Protein AF-A0A644U217-F1 (afdb_monomer_lite)

InterPro domains:
  IPR049522 ART-PolyVal-like domain [PF18760] (281-426)

Secondary structure (DSSP, 8-state):
----PPP-----TTB-TTS-BHHHHHHHHHHHHHHHHHHHHHTT-TT-EEEEEEETTEEEEEEE-TTS-EEEEESS----HHHHHHEEE--TTS-HHHHHHHHHHHHHHHHHHHHHHHHHHHHHHHHHHHHHHHHGGGGTTEEEEEEEEE---HHHHHT-TT-EEEEEEEES--TTS--EEEEEEEEEPPB-TTS-B-S--BSS--HHHHHH--HHHHHHHSS--S---TT-TTTTTTS-SEEEETTEEEESB-TTS-BS-SSHHHHHHHHHHHTT-S-B-TTSPBPPEEEEESB---SB--TTTTTGGGT--GGG--EEEES-HHHHHHHTSS--TTSHHHHHHHHSSPPPP-PPPTB-EEEEEEE--SS-EEE-SS----HHHHHHHHHTT-SEEEEEEETTEEEEEES-GGGEEESSS--S---SS--BSS-----S-----SS--EETTEE----PPPPS------

Radius of gyration: 31.67 Å; chains: 1; bounding box: 67×64×108 Å

Structure (mmCIF, N/CA/C/O backbone):
data_AF-A0A644U217-F1
#
_entry.id   AF-A0A644U217-F1
#
loop_
_atom_site.group_PDB
_atom_site.id
_atom_site.type_symbol
_atom_site.label_atom_id
_atom_site.label_alt_id
_atom_site.label_comp_id
_atom_site.label_asym_id
_atom_site.label_entity_id
_atom_site.label_seq_id
_atom_site.pdbx_PDB_ins_code
_atom_site.Cartn_x
_atom_site.Cartn_y
_atom_site.Cartn_z
_atom_site.occupancy
_atom_site.B_iso_or_equiv
_atom_site.auth_seq_id
_atom_site.auth_comp_id
_atom_site.auth_asym_id
_atom_site.auth_atom_id
_atom_site.pdbx_PDB_model_num
ATOM 1 N N . MET A 1 1 ? -3.521 -15.179 -76.800 1.00 35.66 1 MET A N 1
ATOM 2 C CA . MET A 1 1 ? -2.505 -14.452 -76.008 1.00 35.66 1 MET A CA 1
ATOM 3 C C . MET A 1 1 ? -2.131 -15.304 -74.805 1.00 35.66 1 MET A C 1
ATOM 5 O O . MET A 1 1 ? -2.909 -15.409 -73.870 1.00 35.66 1 MET A O 1
ATOM 9 N N . THR A 1 2 ? -0.996 -15.993 -74.870 1.00 31.62 2 THR A N 1
ATOM 10 C CA . THR A 1 2 ? -0.447 -16.807 -73.778 1.00 31.62 2 THR A CA 1
ATOM 11 C C . THR A 1 2 ? 0.487 -15.941 -72.936 1.00 31.62 2 THR A C 1
ATOM 13 O O . THR A 1 2 ? 1.498 -15.435 -73.421 1.00 31.62 2 THR A O 1
ATOM 16 N N . THR A 1 3 ? 0.141 -15.730 -71.669 1.00 35.53 3 THR A N 1
ATOM 17 C CA . THR A 1 3 ? 0.951 -14.973 -70.711 1.00 35.53 3 THR A CA 1
ATOM 18 C C . THR A 1 3 ? 2.155 -15.811 -70.272 1.00 35.53 3 THR A C 1
ATOM 20 O O . THR A 1 3 ? 2.030 -16.816 -69.572 1.00 35.53 3 THR A O 1
ATOM 23 N N . LYS A 1 4 ? 3.360 -15.409 -70.696 1.00 38.56 4 LYS A N 1
ATOM 24 C CA . LYS A 1 4 ? 4.620 -15.953 -70.169 1.00 38.56 4 LYS A CA 1
ATOM 25 C C . LYS A 1 4 ? 4.769 -15.533 -68.702 1.00 38.56 4 LYS A C 1
ATOM 27 O O . LYS A 1 4 ? 4.946 -14.353 -68.416 1.00 38.56 4 LYS A O 1
ATOM 32 N N . LYS A 1 5 ? 4.753 -16.502 -67.779 1.00 38.12 5 LYS A N 1
ATOM 33 C CA . LYS A 1 5 ? 5.264 -16.324 -66.409 1.00 38.12 5 LYS A CA 1
ATOM 34 C C . LYS A 1 5 ? 6.736 -15.906 -66.482 1.00 38.12 5 LYS A C 1
ATOM 36 O O . LYS A 1 5 ? 7.548 -16.618 -67.075 1.00 38.12 5 LYS A O 1
ATOM 41 N N . ALA A 1 6 ? 7.075 -14.777 -65.867 1.00 38.41 6 ALA A N 1
ATOM 42 C CA . ALA A 1 6 ? 8.459 -14.385 -65.639 1.00 38.41 6 ALA A CA 1
ATOM 43 C C . ALA A 1 6 ? 9.160 -15.469 -64.800 1.00 38.41 6 ALA A C 1
ATOM 45 O O . ALA A 1 6 ? 8.672 -15.858 -63.738 1.00 38.41 6 ALA A O 1
ATOM 46 N N . LYS A 1 7 ? 10.288 -15.991 -65.295 1.00 37.81 7 LYS A N 1
ATOM 47 C CA . LYS A 1 7 ? 11.160 -16.881 -64.521 1.00 37.81 7 LYS A CA 1
ATOM 48 C C . LYS A 1 7 ? 11.760 -16.070 -63.372 1.00 37.81 7 LYS A C 1
ATOM 50 O O . LYS A 1 7 ? 12.498 -15.122 -63.621 1.00 37.81 7 LYS A O 1
ATOM 55 N N . SER A 1 8 ? 11.480 -16.464 -62.132 1.00 39.34 8 SER A N 1
ATOM 56 C CA . SER A 1 8 ? 12.234 -15.998 -60.970 1.00 39.34 8 SER A CA 1
ATOM 57 C C . SER A 1 8 ? 13.682 -16.465 -61.119 1.00 39.34 8 SER A C 1
ATOM 59 O O . SER A 1 8 ? 13.964 -17.664 -61.031 1.00 39.34 8 SER A O 1
ATOM 61 N N . VAL A 1 9 ? 14.597 -15.537 -61.377 1.00 39.34 9 VAL A N 1
ATOM 62 C CA . VAL A 1 9 ? 16.033 -15.806 -61.302 1.00 39.34 9 VAL A CA 1
ATOM 63 C C . VAL A 1 9 ? 16.348 -16.080 -59.831 1.00 39.34 9 VAL A C 1
ATOM 65 O O . VAL A 1 9 ? 16.281 -15.177 -59.004 1.00 39.34 9 VAL A O 1
ATOM 68 N N . LYS A 1 10 ? 16.630 -17.340 -59.476 1.00 43.12 10 LYS A N 1
ATOM 69 C CA . LYS A 1 10 ? 17.215 -17.662 -58.170 1.00 43.12 10 LYS A CA 1
ATOM 70 C C . LYS A 1 10 ? 18.632 -17.092 -58.166 1.00 43.12 10 LYS A C 1
ATOM 72 O O . LYS A 1 10 ? 19.486 -17.600 -58.889 1.00 43.12 10 LYS A O 1
ATOM 77 N N . LEU A 1 11 ? 18.859 -16.042 -57.376 1.00 43.72 11 LEU A N 1
ATOM 78 C CA . LEU A 1 11 ? 20.208 -15.619 -57.000 1.00 43.72 11 LEU A CA 1
ATOM 79 C C . LEU A 1 11 ? 20.963 -16.847 -56.448 1.00 43.72 11 LEU A C 1
ATOM 81 O O . LEU A 1 11 ? 20.346 -17.667 -55.755 1.00 43.72 11 LEU A O 1
ATOM 85 N N . PRO A 1 12 ? 22.258 -17.028 -56.766 1.00 47.72 12 PRO A N 1
ATOM 86 C CA . PRO A 1 12 ? 23.045 -18.097 -56.165 1.00 47.72 12 PRO A CA 1
ATOM 87 C C . PRO A 1 12 ? 22.983 -17.955 -54.640 1.00 47.72 12 PRO A C 1
ATOM 89 O O . PRO A 1 12 ? 22.999 -16.838 -54.128 1.00 47.72 12 PRO A O 1
ATOM 92 N N . ALA A 1 13 ? 22.912 -19.079 -53.919 1.00 50.84 13 ALA A N 1
ATOM 93 C CA . ALA A 1 13 ? 22.692 -19.138 -52.464 1.00 50.84 13 ALA A CA 1
ATOM 94 C C . ALA A 1 13 ? 23.709 -18.336 -51.617 1.00 50.84 13 ALA A C 1
ATOM 96 O O . ALA A 1 13 ? 23.552 -18.208 -50.405 1.00 50.84 13 ALA A O 1
ATOM 97 N N . THR A 1 14 ? 24.750 -17.801 -52.252 1.00 52.25 14 THR A N 1
ATOM 98 C CA . THR A 1 14 ? 25.810 -16.995 -51.664 1.00 52.25 14 THR A CA 1
ATOM 99 C C . THR A 1 14 ? 25.574 -15.485 -51.726 1.00 52.25 14 THR A C 1
ATOM 101 O O . THR A 1 14 ? 26.241 -14.798 -50.963 1.00 52.25 14 THR A O 1
ATOM 104 N N . LEU A 1 15 ? 24.667 -14.951 -52.561 1.00 49.94 15 LEU A N 1
ATOM 105 C CA . LEU A 1 15 ? 24.472 -13.502 -52.770 1.00 49.94 15 LEU A CA 1
ATOM 106 C C . LEU A 1 15 ? 23.116 -13.004 -52.235 1.00 49.94 15 LEU A C 1
ATOM 108 O O . LEU A 1 15 ? 22.073 -13.576 -52.547 1.00 49.94 15 LEU A O 1
ATOM 112 N N . ASN A 1 16 ? 23.127 -11.914 -51.459 1.00 59.28 16 ASN A N 1
ATOM 113 C CA . ASN A 1 16 ? 21.914 -11.210 -51.009 1.00 59.28 16 ASN A CA 1
ATOM 114 C C . ASN A 1 16 ? 21.407 -10.222 -52.095 1.00 59.28 16 ASN A C 1
ATOM 116 O O . ASN A 1 16 ? 22.078 -10.007 -53.104 1.00 59.28 16 ASN A O 1
ATOM 120 N N . ILE A 1 17 ? 20.247 -9.589 -51.880 1.00 50.44 17 ILE A N 1
ATOM 121 C CA . ILE A 1 17 ? 19.536 -8.650 -52.778 1.00 50.44 17 ILE A CA 1
ATOM 122 C C . ILE A 1 17 ? 20.448 -7.520 -53.305 1.00 50.44 17 ILE A C 1
ATOM 124 O O . ILE A 1 17 ? 20.243 -7.033 -54.411 1.00 50.44 17 ILE A O 1
ATOM 128 N N . ASN A 1 18 ? 21.505 -7.170 -52.565 1.00 60.47 18 ASN A N 1
ATOM 129 C CA . ASN A 1 18 ? 22.479 -6.130 -52.922 1.00 60.47 18 ASN A CA 1
ATOM 130 C C . ASN A 1 18 ? 23.766 -6.663 -53.590 1.00 60.47 18 ASN A C 1
ATOM 132 O O . ASN A 1 18 ? 24.755 -5.940 -53.676 1.00 60.47 18 ASN A O 1
ATOM 136 N N . GLY A 1 19 ? 23.811 -7.934 -54.005 1.00 73.25 19 GLY A N 1
ATOM 137 C CA . GLY A 1 19 ? 24.972 -8.523 -54.687 1.00 73.25 19 GLY A CA 1
ATOM 138 C C . GLY A 1 19 ? 26.208 -8.745 -53.802 1.00 73.25 19 GLY A C 1
ATOM 139 O O . GLY A 1 19 ? 27.288 -9.000 -54.328 1.00 73.25 19 GLY A O 1
ATOM 140 N N . LYS A 1 20 ? 26.068 -8.671 -52.471 1.00 80.81 20 LYS A N 1
ATOM 141 C CA . LYS A 1 20 ? 27.128 -9.011 -51.507 1.00 80.81 20 LYS A CA 1
ATOM 142 C C . LYS A 1 20 ? 26.991 -10.447 -51.016 1.00 80.81 20 LYS A C 1
ATOM 144 O O . LYS A 1 20 ? 25.877 -10.940 -50.812 1.00 80.81 20 LYS A O 1
ATOM 149 N N . THR A 1 21 ? 28.127 -11.095 -50.780 1.00 87.19 21 THR A N 1
ATOM 150 C CA . THR A 1 21 ? 28.180 -12.386 -50.091 1.00 87.19 21 THR A CA 1
ATOM 151 C C . THR A 1 21 ? 27.878 -12.242 -48.602 1.00 87.19 21 THR A C 1
ATOM 153 O O . THR A 1 21 ? 28.098 -11.181 -48.019 1.00 87.19 21 THR A O 1
ATOM 156 N N . ARG A 1 22 ? 27.420 -13.317 -47.947 1.00 84.06 22 ARG A N 1
ATOM 157 C CA . ARG A 1 22 ? 27.223 -13.322 -46.481 1.00 84.06 22 ARG A CA 1
ATOM 158 C C . ARG A 1 22 ? 28.502 -12.961 -45.714 1.00 84.06 22 ARG A C 1
ATOM 160 O O . ARG A 1 22 ? 28.425 -12.286 -44.693 1.00 84.06 22 ARG A O 1
ATOM 167 N N . GLN A 1 23 ? 29.667 -13.362 -46.227 1.00 90.19 23 GLN A N 1
ATOM 168 C CA . GLN A 1 23 ? 30.955 -12.991 -45.643 1.00 90.19 23 GLN A CA 1
ATOM 169 C C . GLN A 1 23 ? 31.187 -11.477 -45.730 1.00 90.19 23 GLN A C 1
ATOM 171 O O . GLN A 1 23 ? 31.423 -10.850 -44.704 1.00 90.19 23 GLN A O 1
ATOM 176 N N . GLN A 1 24 ? 30.993 -10.882 -46.912 1.00 90.94 24 GLN A N 1
ATOM 177 C CA . GLN A 1 24 ? 31.122 -9.432 -47.111 1.00 90.94 24 GLN A CA 1
ATOM 178 C C . GLN A 1 24 ? 30.145 -8.630 -46.242 1.00 90.94 24 GLN A C 1
ATOM 180 O O . GLN A 1 24 ? 30.543 -7.648 -45.631 1.00 90.94 24 GLN A O 1
ATOM 185 N N . ILE A 1 25 ? 28.888 -9.072 -46.118 1.00 88.38 25 ILE A N 1
ATOM 186 C CA . ILE A 1 25 ? 27.909 -8.441 -45.212 1.00 88.38 25 ILE A CA 1
ATOM 187 C C . ILE A 1 25 ? 28.402 -8.505 -43.766 1.00 88.38 25 ILE A C 1
ATOM 189 O O . ILE A 1 25 ? 28.265 -7.549 -43.006 1.00 88.38 25 ILE A O 1
ATOM 193 N N . SER A 1 26 ? 28.963 -9.646 -43.371 1.00 93.69 26 SER A N 1
ATOM 194 C CA . SER A 1 26 ? 29.485 -9.829 -42.025 1.00 93.69 26 SER A CA 1
ATOM 195 C C . SER A 1 26 ? 30.698 -8.931 -41.766 1.00 93.69 26 SER A C 1
ATOM 197 O O . SER A 1 26 ? 30.838 -8.436 -40.649 1.00 93.69 26 SER A O 1
ATOM 199 N N . ASP A 1 27 ? 31.542 -8.707 -42.776 1.00 95.75 27 ASP A N 1
ATOM 200 C CA . ASP A 1 27 ? 32.696 -7.810 -42.698 1.00 95.75 27 ASP A CA 1
ATOM 201 C C . ASP A 1 27 ? 32.248 -6.342 -42.590 1.00 95.75 27 ASP A C 1
ATOM 203 O O . ASP A 1 27 ? 32.681 -5.658 -41.666 1.00 95.75 27 ASP A O 1
ATOM 207 N N . ASP A 1 28 ? 31.280 -5.895 -43.403 1.00 94.38 28 ASP A N 1
ATOM 208 C CA . ASP A 1 28 ? 30.699 -4.545 -43.281 1.00 94.38 28 ASP A CA 1
ATOM 209 C C . ASP A 1 28 ? 30.109 -4.316 -41.872 1.00 94.38 28 ASP A C 1
ATOM 211 O O . ASP A 1 28 ? 30.334 -3.295 -41.217 1.00 94.38 28 ASP A O 1
ATOM 215 N N . GLN A 1 29 ? 29.334 -5.289 -41.377 1.00 95.88 29 GLN A N 1
ATOM 216 C CA . GLN A 1 29 ? 28.746 -5.234 -40.039 1.00 95.88 29 GLN A CA 1
ATOM 217 C C . GLN A 1 29 ? 29.820 -5.195 -38.944 1.00 95.88 29 GLN A C 1
ATOM 219 O O . GLN A 1 29 ? 29.620 -4.549 -37.915 1.00 95.88 29 GLN A O 1
ATOM 224 N N . TYR A 1 30 ? 30.942 -5.894 -39.143 1.00 97.44 30 TYR A N 1
ATOM 225 C CA . TYR A 1 30 ? 32.068 -5.905 -38.214 1.00 97.44 30 TYR A CA 1
ATOM 226 C C . TYR A 1 30 ? 32.760 -4.544 -38.131 1.00 97.44 30 TYR A C 1
ATOM 228 O O . TYR A 1 30 ? 33.070 -4.098 -37.025 1.00 97.44 30 TYR A O 1
ATOM 236 N N . GLU A 1 31 ? 32.948 -3.853 -39.255 1.00 97.62 31 GLU A N 1
ATOM 237 C CA . GLU A 1 31 ? 33.490 -2.490 -39.261 1.00 97.62 31 GLU A CA 1
ATOM 238 C C . GLU A 1 31 ? 32.602 -1.547 -38.443 1.00 97.62 31 GLU A C 1
ATOM 240 O O . GLU A 1 31 ? 33.071 -0.912 -37.495 1.00 97.62 31 GLU A O 1
ATOM 245 N N . LYS A 1 32 ? 31.288 -1.551 -38.705 1.00 96.56 32 LYS A N 1
ATOM 246 C CA . LYS A 1 32 ? 30.341 -0.709 -37.960 1.00 96.56 32 LYS A CA 1
ATOM 247 C C . LYS A 1 32 ? 30.273 -1.071 -36.470 1.00 96.56 32 LYS A C 1
ATOM 249 O O . LYS A 1 32 ? 30.213 -0.191 -35.611 1.00 96.56 32 LYS A O 1
ATOM 254 N N . ALA A 1 33 ? 30.321 -2.361 -36.142 1.00 97.00 33 ALA A N 1
ATOM 255 C CA . ALA A 1 33 ? 30.394 -2.837 -34.761 1.00 97.00 33 ALA A CA 1
ATOM 256 C C . ALA A 1 33 ? 31.699 -2.414 -34.065 1.00 97.00 33 ALA A C 1
ATOM 258 O O . ALA A 1 33 ? 31.684 -2.104 -32.875 1.00 97.00 33 ALA A O 1
ATOM 259 N N . THR A 1 34 ? 32.809 -2.342 -34.802 1.00 98.31 34 THR A N 1
ATOM 260 C CA . THR A 1 34 ? 34.099 -1.853 -34.296 1.00 98.31 34 THR A CA 1
ATOM 261 C C . THR A 1 34 ? 34.040 -0.361 -33.973 1.00 98.31 34 THR A C 1
ATOM 263 O O . THR A 1 34 ? 34.566 0.060 -32.941 1.00 98.31 34 THR A O 1
ATOM 266 N N . GLU A 1 35 ? 33.345 0.448 -34.780 1.00 97.94 35 GLU A N 1
ATOM 267 C CA . GLU A 1 35 ? 33.096 1.856 -34.442 1.00 97.94 35 GLU A CA 1
ATOM 268 C C . GLU A 1 35 ? 32.332 1.997 -33.117 1.00 97.94 35 GLU A C 1
ATOM 270 O O . GLU A 1 35 ? 32.724 2.795 -32.260 1.00 97.94 35 GLU A O 1
ATOM 275 N N . LEU A 1 36 ? 31.270 1.204 -32.929 1.00 95.94 36 LEU A N 1
ATOM 276 C CA . LEU A 1 36 ? 30.487 1.201 -31.692 1.00 95.94 36 LEU A CA 1
ATOM 277 C C . LEU A 1 36 ? 31.305 0.710 -30.495 1.00 95.94 36 LEU A C 1
ATOM 279 O O . LEU A 1 36 ? 31.257 1.336 -29.439 1.00 95.94 36 LEU A O 1
ATOM 283 N N . LEU A 1 37 ? 32.088 -0.361 -30.653 1.00 97.50 37 LEU A N 1
ATOM 284 C CA . LEU A 1 37 ? 32.980 -0.858 -29.605 1.00 97.50 37 LEU A CA 1
ATOM 285 C C . LEU A 1 37 ? 33.953 0.238 -29.151 1.00 97.50 37 LEU A C 1
ATOM 287 O O . LEU A 1 37 ? 34.080 0.509 -27.959 1.00 97.50 37 LEU A O 1
ATOM 291 N N . ASN A 1 38 ? 34.577 0.935 -30.102 1.00 97.62 38 ASN A N 1
ATOM 292 C CA . ASN A 1 38 ? 35.479 2.045 -29.807 1.00 97.62 38 ASN A CA 1
ATOM 293 C C . ASN A 1 38 ? 34.761 3.222 -29.128 1.00 97.62 38 ASN A C 1
ATOM 295 O O . ASN A 1 38 ? 35.334 3.865 -28.247 1.00 97.62 38 ASN A O 1
ATOM 299 N N . ALA A 1 39 ? 33.518 3.521 -29.516 1.00 96.12 39 ALA A N 1
ATOM 300 C CA . ALA A 1 39 ? 32.707 4.544 -28.857 1.00 96.12 39 ALA A CA 1
ATOM 301 C C . ALA A 1 39 ? 32.366 4.154 -27.406 1.00 96.12 39 ALA A C 1
ATOM 303 O O . ALA A 1 39 ? 32.532 4.969 -26.502 1.00 96.12 39 ALA A O 1
ATOM 304 N N . LEU A 1 40 ? 31.983 2.898 -27.163 1.00 93.56 40 LEU A N 1
ATOM 305 C CA . LEU A 1 40 ? 31.741 2.358 -25.821 1.00 93.56 40 LEU A CA 1
ATOM 306 C C . LEU A 1 40 ? 33.010 2.391 -24.956 1.00 93.56 40 LEU A C 1
ATOM 308 O O . LEU A 1 40 ? 32.950 2.818 -23.803 1.00 93.56 40 LEU A O 1
ATOM 312 N N . HIS A 1 41 ? 34.170 2.030 -25.515 1.00 95.56 41 HIS A N 1
ATOM 313 C CA . HIS A 1 41 ? 35.461 2.116 -24.823 1.00 95.56 41 HIS A CA 1
ATOM 314 C C . HIS A 1 41 ? 35.799 3.554 -24.413 1.00 95.56 41 HIS A C 1
ATOM 316 O O . HIS A 1 41 ? 36.199 3.782 -23.273 1.00 95.56 41 HIS A O 1
ATOM 322 N N . LYS A 1 42 ? 35.582 4.535 -25.302 1.00 96.62 42 LYS A N 1
ATOM 323 C CA . LYS A 1 42 ? 35.768 5.966 -24.989 1.00 96.62 42 LYS A CA 1
ATOM 324 C C . LYS A 1 42 ? 34.853 6.446 -23.865 1.00 96.62 42 LYS A C 1
ATOM 326 O O . LYS A 1 42 ? 35.239 7.318 -23.096 1.00 96.62 42 LYS A O 1
ATOM 331 N N . GLU A 1 43 ? 33.666 5.860 -23.752 1.00 93.75 43 GLU A N 1
ATOM 332 C CA . GLU A 1 43 ? 32.729 6.149 -22.669 1.00 93.75 43 GLU A CA 1
ATOM 333 C C . GLU A 1 43 ? 33.047 5.415 -21.352 1.00 93.75 43 GLU A C 1
ATOM 335 O O . GLU A 1 43 ? 32.428 5.733 -20.331 1.00 93.75 43 GLU A O 1
ATOM 340 N N . GLY A 1 44 ? 34.040 4.515 -21.350 1.00 92.88 44 GLY A N 1
ATOM 341 C CA . GLY A 1 44 ? 34.541 3.783 -20.180 1.00 92.88 44 GLY A CA 1
ATOM 342 C C . GLY A 1 44 ? 34.130 2.305 -20.111 1.00 92.88 44 GLY A C 1
ATOM 343 O O . GLY A 1 44 ? 34.419 1.641 -19.119 1.00 92.88 44 GLY A O 1
ATOM 344 N N . PHE A 1 45 ? 33.462 1.765 -21.134 1.00 91.25 45 PHE A N 1
ATOM 345 C CA . PHE A 1 45 ? 32.956 0.388 -21.145 1.00 91.25 45 PHE A CA 1
ATOM 346 C C . PHE A 1 45 ? 33.930 -0.594 -21.805 1.00 91.25 45 PHE A C 1
ATOM 348 O O . PHE A 1 45 ? 33.710 -1.022 -22.931 1.00 91.25 45 PHE A O 1
ATOM 355 N N . THR A 1 46 ? 34.994 -0.988 -21.109 1.00 91.69 46 THR A N 1
ATOM 356 C CA . THR A 1 46 ? 36.090 -1.806 -21.677 1.00 91.69 46 THR A CA 1
ATOM 357 C C . THR A 1 46 ? 35.803 -3.305 -21.801 1.00 91.69 46 THR A C 1
ATOM 359 O O . THR A 1 46 ? 36.601 -4.029 -22.384 1.00 91.69 46 THR A O 1
ATOM 362 N N . ASN A 1 47 ? 34.693 -3.792 -21.240 1.00 92.31 47 ASN A N 1
ATOM 363 C CA . ASN A 1 47 ? 34.384 -5.229 -21.162 1.00 92.31 47 ASN A CA 1
ATOM 364 C C . ASN A 1 47 ? 33.498 -5.734 -22.315 1.00 92.31 47 ASN A C 1
ATOM 366 O O . ASN A 1 47 ? 33.004 -6.864 -22.269 1.00 92.31 47 ASN A O 1
ATOM 370 N N . PHE A 1 48 ? 33.263 -4.898 -23.326 1.00 94.38 48 PHE A N 1
ATOM 371 C CA . PHE A 1 48 ? 32.540 -5.296 -24.527 1.00 94.38 48 PHE A CA 1
ATOM 372 C C . PHE A 1 48 ? 33.476 -6.000 -25.509 1.00 94.38 48 PHE A C 1
ATOM 374 O O . PHE A 1 48 ? 34.658 -5.688 -25.614 1.00 94.38 48 PHE A O 1
ATOM 381 N N . TYR A 1 49 ? 32.931 -6.949 -26.256 1.00 95.81 49 TYR A N 1
ATOM 382 C CA . TYR A 1 49 ? 33.629 -7.645 -27.326 1.00 95.81 49 TYR A CA 1
ATOM 383 C C . TYR A 1 49 ? 32.686 -7.887 -28.501 1.00 95.81 49 TYR A C 1
ATOM 385 O O . TYR A 1 49 ? 31.458 -7.838 -28.363 1.00 95.81 49 TYR A O 1
ATOM 393 N N . ILE A 1 50 ? 33.268 -8.144 -29.672 1.00 97.62 50 ILE A N 1
ATOM 394 C CA . ILE A 1 50 ? 32.502 -8.412 -30.886 1.00 97.62 50 ILE A CA 1
ATOM 395 C C . ILE A 1 50 ? 32.311 -9.915 -31.071 1.00 97.62 50 ILE A C 1
ATOM 397 O O . ILE A 1 50 ? 33.250 -10.697 -30.940 1.00 97.62 50 ILE A O 1
ATOM 401 N N . SER A 1 51 ? 31.092 -10.314 -31.421 1.00 95.88 51 SER A N 1
ATOM 402 C CA . SER A 1 51 ? 30.761 -11.675 -31.843 1.00 95.88 51 SER A CA 1
ATOM 403 C C . SER A 1 51 ? 30.022 -11.637 -33.178 1.00 95.88 51 SER A C 1
ATOM 405 O O . SER A 1 51 ? 29.160 -10.787 -33.388 1.00 95.88 51 SER A O 1
ATOM 407 N N . ARG A 1 52 ? 30.354 -12.549 -34.094 1.00 95.69 52 ARG A N 1
ATOM 408 C CA . ARG A 1 52 ? 29.767 -12.623 -35.440 1.00 95.69 52 ARG A CA 1
ATOM 409 C C . ARG A 1 52 ? 29.036 -13.951 -35.603 1.00 95.69 52 ARG A C 1
ATOM 411 O O . ARG A 1 52 ? 29.525 -14.989 -35.169 1.00 95.69 52 ARG A O 1
ATOM 418 N N . SER A 1 53 ? 27.874 -13.919 -36.243 1.00 91.19 53 SER A N 1
ATOM 419 C CA . SER A 1 53 ? 27.072 -15.100 -36.555 1.00 91.19 53 SER A CA 1
ATOM 420 C C . SER A 1 53 ? 26.657 -15.056 -38.021 1.00 91.19 53 SER A C 1
ATOM 422 O O . SER A 1 53 ? 25.947 -14.146 -38.449 1.00 91.19 53 SER A O 1
ATOM 424 N N . ILE A 1 54 ? 27.123 -16.041 -38.787 1.00 90.31 54 ILE A N 1
ATOM 425 C CA . ILE A 1 54 ? 26.766 -16.243 -40.191 1.00 90.31 54 ILE A CA 1
ATOM 426 C C . ILE A 1 54 ? 25.994 -17.555 -40.259 1.00 90.31 54 ILE A C 1
ATOM 428 O O . ILE A 1 54 ? 26.524 -18.608 -39.912 1.00 90.31 54 ILE A O 1
ATOM 432 N N . THR A 1 55 ? 24.735 -17.487 -40.676 1.00 82.94 55 THR A N 1
ATOM 433 C CA . THR A 1 55 ? 23.844 -18.648 -40.767 1.00 82.94 55 THR A CA 1
ATOM 434 C C . THR A 1 55 ? 23.159 -18.688 -42.127 1.00 82.94 55 THR A C 1
ATOM 436 O O . THR A 1 55 ? 23.236 -17.733 -42.905 1.00 82.94 55 THR A O 1
ATOM 439 N N . ASP A 1 56 ? 22.419 -19.761 -42.397 1.00 79.19 56 ASP A N 1
ATOM 440 C CA . ASP A 1 56 ? 21.579 -19.834 -43.594 1.00 79.19 56 ASP A CA 1
ATOM 441 C C . ASP A 1 56 ? 20.401 -18.858 -43.591 1.00 79.19 56 ASP A C 1
ATOM 443 O O . ASP A 1 56 ? 19.876 -18.523 -44.653 1.00 79.19 56 ASP A O 1
ATOM 447 N N . PHE A 1 57 ? 20.031 -18.345 -42.418 1.00 71.69 57 PHE A N 1
ATOM 448 C CA . PHE A 1 57 ? 18.941 -17.386 -42.248 1.00 71.69 57 PHE A CA 1
ATOM 449 C C . PHE A 1 57 ? 19.396 -15.926 -42.361 1.00 71.69 57 PHE A C 1
ATOM 451 O O . PHE A 1 57 ? 18.558 -15.046 -42.538 1.00 71.69 57 PHE A O 1
ATOM 458 N N . GLY A 1 58 ? 20.704 -15.666 -42.282 1.00 82.88 58 GLY A N 1
ATOM 459 C CA . GLY A 1 58 ? 21.278 -14.329 -42.398 1.00 82.88 58 GLY A CA 1
ATOM 460 C C . GLY A 1 58 ? 22.510 -14.120 -41.520 1.00 82.88 58 GLY A C 1
ATOM 461 O O . GLY A 1 58 ? 23.040 -15.051 -40.902 1.00 82.88 58 GLY A O 1
ATOM 462 N N . VAL A 1 59 ? 22.961 -12.870 -41.484 1.00 86.81 59 VAL A N 1
ATOM 463 C CA . VAL A 1 59 ? 24.192 -12.413 -40.842 1.00 86.81 59 VAL A CA 1
ATOM 464 C C . VAL A 1 59 ? 23.872 -11.420 -39.728 1.00 86.81 59 VAL A C 1
ATOM 466 O O . VAL A 1 59 ? 23.181 -10.417 -39.941 1.00 86.81 59 VAL A O 1
ATOM 469 N N . SER A 1 60 ? 24.397 -11.675 -38.533 1.00 89.62 60 SER A N 1
ATOM 470 C CA . SER A 1 60 ? 24.340 -10.744 -37.403 1.00 89.62 60 SER A CA 1
ATOM 471 C C . SER A 1 60 ? 25.718 -10.555 -36.779 1.00 89.62 60 SER A C 1
ATOM 473 O O . SER A 1 60 ? 26.422 -11.533 -36.518 1.00 89.62 60 SER A O 1
ATOM 475 N N . THR A 1 61 ? 26.040 -9.316 -36.430 1.00 95.38 61 THR A N 1
ATOM 476 C CA . THR A 1 61 ? 27.200 -8.969 -35.609 1.00 95.38 61 THR A CA 1
ATOM 477 C C . THR A 1 61 ? 26.730 -8.303 -34.324 1.00 95.38 61 THR A C 1
ATOM 479 O O . THR A 1 61 ? 25.789 -7.506 -34.317 1.00 95.38 61 THR A O 1
ATOM 482 N N . TYR A 1 62 ? 27.388 -8.654 -33.226 1.00 94.38 62 TYR A N 1
ATOM 483 C CA . TYR A 1 62 ? 27.049 -8.224 -31.883 1.00 94.38 62 TYR A CA 1
ATOM 484 C C . TYR A 1 62 ? 28.212 -7.488 -31.236 1.00 94.38 62 TYR A C 1
ATOM 486 O O . TYR A 1 62 ? 29.346 -7.940 -31.353 1.00 94.38 62 TYR A O 1
ATOM 494 N N . VAL A 1 63 ? 27.914 -6.417 -30.501 1.00 95.62 63 VAL A N 1
ATOM 495 C CA . VAL A 1 63 ? 28.826 -5.806 -29.522 1.00 95.62 63 VAL A CA 1
ATOM 496 C C . VAL A 1 63 ? 28.231 -6.097 -28.153 1.00 95.62 63 VAL A C 1
ATOM 498 O O . VAL A 1 63 ? 27.146 -5.609 -27.843 1.00 95.62 63 VAL A O 1
ATOM 501 N N . GLN A 1 64 ? 28.862 -6.958 -27.360 1.00 92.62 64 GLN A N 1
ATOM 502 C CA . GLN A 1 64 ? 28.236 -7.502 -26.151 1.00 92.62 64 GLN A CA 1
ATOM 503 C C . GLN A 1 64 ? 29.218 -7.670 -24.994 1.00 92.62 64 GLN A C 1
ATOM 505 O O . GLN A 1 64 ? 30.419 -7.788 -25.206 1.00 92.62 64 GLN A O 1
ATOM 510 N N . GLU A 1 65 ? 28.695 -7.712 -23.773 1.00 88.31 65 GLU A N 1
ATOM 511 C CA . GLU A 1 65 ? 29.454 -7.989 -22.551 1.00 88.31 65 GLU A CA 1
ATOM 512 C C . GLU A 1 65 ? 28.919 -9.241 -21.842 1.00 88.31 65 GLU A C 1
ATOM 514 O O . GLU A 1 65 ? 27.762 -9.628 -22.013 1.00 88.31 65 GLU A O 1
ATOM 519 N N . LEU A 1 66 ? 29.739 -9.863 -20.989 1.00 76.50 66 LEU A N 1
ATOM 520 C CA . LEU A 1 66 ? 29.336 -11.056 -20.227 1.00 76.50 66 LEU A CA 1
ATOM 521 C C . LEU A 1 66 ? 28.184 -10.784 -19.245 1.00 76.50 66 LEU A C 1
ATOM 523 O O . LEU A 1 66 ? 27.427 -11.695 -18.922 1.00 76.50 66 LEU A O 1
ATOM 527 N N . SER A 1 67 ? 28.046 -9.537 -18.781 1.00 63.12 67 SER A N 1
ATOM 528 C CA . SER A 1 67 ? 27.049 -9.140 -17.779 1.00 63.12 67 SER A CA 1
ATOM 529 C C . SER A 1 67 ? 25.652 -8.853 -18.354 1.00 63.12 67 SER A C 1
ATOM 531 O O . SER A 1 67 ? 24.712 -8.644 -17.587 1.00 63.12 67 SER A O 1
ATOM 533 N N . GLY A 1 68 ? 25.491 -8.897 -19.686 1.00 74.19 68 GLY A N 1
ATOM 534 C CA . GLY A 1 68 ? 24.182 -9.041 -20.333 1.00 74.19 68 GLY A CA 1
ATOM 535 C C . GLY A 1 68 ? 23.796 -8.000 -21.388 1.00 74.19 68 GLY A C 1
ATOM 536 O O . GLY A 1 68 ? 22.847 -8.253 -22.126 1.00 74.19 68 GLY A O 1
ATOM 537 N N . ALA A 1 69 ? 24.482 -6.858 -21.518 1.00 83.69 69 ALA A N 1
ATOM 538 C CA . ALA A 1 69 ? 24.151 -5.903 -22.581 1.00 83.69 69 ALA A CA 1
ATOM 539 C C . ALA A 1 69 ? 24.629 -6.401 -23.953 1.00 83.69 69 ALA A C 1
ATOM 541 O O . ALA A 1 69 ? 25.747 -6.905 -24.093 1.00 83.69 69 ALA A O 1
ATOM 542 N N . LYS A 1 70 ? 23.779 -6.240 -24.973 1.00 88.38 70 LYS A N 1
ATOM 543 C CA . LYS A 1 70 ? 24.020 -6.772 -26.315 1.00 88.38 70 LYS A CA 1
ATOM 544 C C . LYS A 1 70 ? 23.480 -5.831 -27.385 1.00 88.38 70 LYS A C 1
ATOM 546 O O . LYS A 1 70 ? 22.271 -5.685 -27.527 1.00 88.38 70 LYS A O 1
ATOM 551 N N . PHE A 1 71 ? 24.374 -5.221 -28.152 1.00 90.81 71 PHE A N 1
ATOM 552 C CA . PHE A 1 71 ? 24.030 -4.450 -29.342 1.00 90.81 71 PHE A CA 1
ATOM 553 C C . PHE A 1 71 ? 24.069 -5.357 -30.566 1.00 90.81 71 PHE A C 1
ATOM 555 O O . PHE A 1 71 ? 24.980 -6.175 -30.674 1.00 90.81 71 PHE A O 1
ATOM 562 N N . ARG A 1 72 ? 23.121 -5.218 -31.493 1.00 90.56 72 ARG A N 1
ATOM 563 C CA . ARG A 1 72 ? 23.036 -6.029 -32.713 1.00 90.56 72 ARG A CA 1
ATOM 564 C C . ARG A 1 72 ? 22.884 -5.151 -33.948 1.00 90.56 72 ARG A C 1
ATOM 566 O O . ARG A 1 72 ? 21.985 -4.316 -34.007 1.00 90.56 72 ARG A O 1
ATOM 573 N N . ILE A 1 73 ? 23.685 -5.462 -34.961 1.00 88.12 73 ILE A N 1
ATOM 574 C CA . ILE A 1 73 ? 23.470 -5.069 -36.354 1.00 88.12 73 ILE A CA 1
ATOM 575 C C . ILE A 1 73 ? 23.258 -6.341 -37.180 1.00 88.12 73 ILE A C 1
ATOM 577 O O . ILE A 1 73 ? 23.889 -7.371 -36.928 1.00 88.12 73 ILE A O 1
ATOM 581 N N . SER A 1 74 ? 22.308 -6.324 -38.114 1.00 86.88 74 SER A N 1
ATOM 582 C CA . SER A 1 74 ? 21.969 -7.514 -38.895 1.00 86.88 74 SER A CA 1
ATOM 583 C C . SER A 1 74 ? 21.290 -7.178 -40.218 1.00 86.88 74 SER A C 1
ATOM 585 O O . SER A 1 74 ? 20.683 -6.122 -40.352 1.00 86.88 74 SER A O 1
ATOM 587 N N . ASP A 1 75 ? 21.354 -8.107 -41.173 1.00 82.06 75 ASP A N 1
ATOM 588 C CA . ASP A 1 75 ? 20.669 -8.030 -42.468 1.00 82.06 75 ASP A CA 1
ATOM 589 C C . ASP A 1 75 ? 19.239 -8.604 -42.448 1.00 82.06 75 ASP A C 1
ATOM 591 O O . ASP A 1 75 ? 18.581 -8.645 -43.485 1.00 82.06 75 ASP A O 1
ATOM 595 N N . HIS A 1 76 ? 18.752 -9.049 -41.284 1.00 73.31 76 HIS A N 1
ATOM 596 C CA . HIS A 1 76 ? 17.425 -9.641 -41.126 1.00 73.31 76 HIS A CA 1
ATOM 597 C C . HIS A 1 76 ? 16.746 -9.263 -39.801 1.00 73.31 76 HIS A C 1
ATOM 599 O O . HIS A 1 76 ? 17.377 -9.066 -38.750 1.00 73.31 76 HIS A O 1
ATOM 605 N N . SER A 1 77 ? 15.414 -9.220 -39.854 1.00 67.75 77 SER A N 1
ATOM 606 C CA . SER A 1 77 ? 14.536 -8.960 -38.713 1.00 67.75 77 SER A CA 1
ATOM 607 C C . SER A 1 77 ? 14.565 -10.096 -37.683 1.00 67.75 77 SER A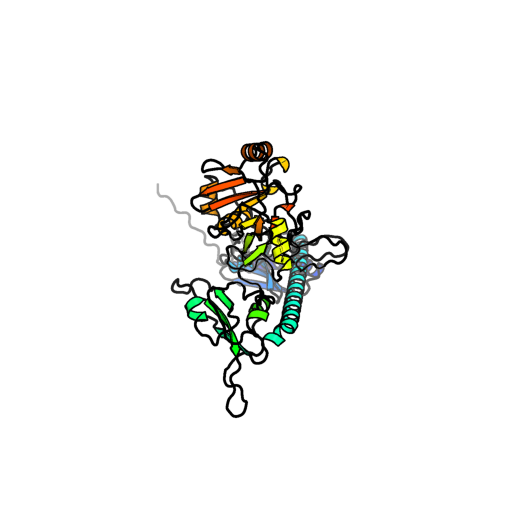 C 1
ATOM 609 O O . SER A 1 77 ? 14.924 -11.233 -37.985 1.00 67.75 77 SER A O 1
ATOM 611 N N . ILE A 1 78 ? 14.157 -9.791 -36.449 1.00 66.00 78 ILE A N 1
ATOM 612 C CA . ILE A 1 78 ? 13.963 -10.781 -35.383 1.00 66.00 78 ILE A CA 1
ATOM 613 C C . ILE A 1 78 ? 12.475 -11.040 -35.190 1.00 66.00 78 ILE A C 1
ATOM 615 O O . ILE A 1 78 ? 11.686 -10.110 -35.085 1.00 66.00 78 ILE A O 1
ATOM 619 N N . SER A 1 79 ? 12.111 -12.315 -35.080 1.00 55.09 79 SER A N 1
ATOM 620 C CA . SER A 1 79 ? 10.756 -12.761 -34.735 1.00 55.09 79 SER A CA 1
ATOM 621 C C . SER A 1 79 ? 10.598 -13.142 -33.256 1.00 55.09 79 SER A C 1
ATOM 623 O O . SER A 1 79 ? 9.485 -13.350 -32.783 1.00 55.09 79 SER A O 1
ATOM 625 N N . ASN A 1 80 ? 11.699 -13.237 -32.501 1.00 66.69 80 ASN A N 1
ATOM 626 C CA . ASN A 1 80 ? 11.687 -13.623 -31.090 1.00 66.69 80 ASN A CA 1
ATOM 627 C C . ASN A 1 80 ? 11.480 -12.402 -30.176 1.00 66.69 80 ASN A C 1
ATOM 629 O O . ASN A 1 80 ? 12.336 -11.521 -30.091 1.00 66.69 80 ASN A O 1
ATOM 633 N N . SER A 1 81 ? 10.368 -12.387 -29.440 1.00 49.94 81 SER A N 1
ATOM 634 C CA . SER A 1 81 ? 9.970 -11.274 -28.569 1.00 49.94 81 SER A CA 1
ATOM 635 C C . SER A 1 81 ? 10.936 -10.976 -27.425 1.00 49.94 81 SER A C 1
ATOM 637 O O . SER A 1 81 ? 11.036 -9.831 -26.994 1.00 49.94 81 SER A O 1
ATOM 639 N N . GLU A 1 82 ? 11.649 -11.980 -26.919 1.00 57.06 82 GLU A N 1
ATOM 640 C CA . GLU A 1 82 ? 12.598 -11.779 -25.825 1.00 57.06 82 GLU A CA 1
ATOM 641 C C . GLU A 1 82 ? 13.866 -11.085 -26.313 1.00 57.06 82 GLU A C 1
ATOM 643 O O . GLU A 1 82 ? 14.364 -10.154 -25.680 1.00 57.06 82 GLU A O 1
ATOM 648 N N . ARG A 1 83 ? 14.329 -11.452 -27.509 1.00 60.06 83 ARG A N 1
ATOM 649 C CA . ARG A 1 83 ? 15.463 -10.794 -28.163 1.00 60.06 83 ARG A CA 1
ATOM 650 C C . ARG A 1 83 ? 15.146 -9.355 -28.562 1.00 60.06 83 ARG A C 1
ATOM 652 O O . ARG A 1 83 ? 16.014 -8.496 -28.473 1.00 60.06 83 ARG A O 1
ATOM 659 N N . MET A 1 84 ? 13.896 -9.058 -28.921 1.00 55.53 84 MET A N 1
ATOM 660 C CA . MET A 1 84 ? 13.457 -7.673 -29.147 1.00 55.53 84 MET A CA 1
ATOM 661 C C . MET A 1 84 ? 13.532 -6.803 -27.885 1.00 55.53 84 MET A C 1
ATOM 663 O O . MET A 1 84 ? 13.743 -5.602 -27.997 1.00 55.53 84 MET A O 1
ATOM 667 N N . ARG A 1 85 ? 13.371 -7.387 -26.689 1.00 51.50 85 ARG A N 1
ATOM 668 C CA . ARG A 1 85 ? 13.412 -6.647 -25.414 1.00 51.50 85 ARG A CA 1
ATOM 669 C C . ARG A 1 85 ? 14.803 -6.523 -24.803 1.00 51.50 85 ARG A C 1
ATOM 671 O O . ARG A 1 85 ? 15.014 -5.644 -23.974 1.00 51.50 85 ARG A O 1
ATOM 678 N N . THR A 1 86 ? 15.713 -7.425 -25.154 1.00 63.56 86 THR A N 1
ATOM 679 C CA . THR A 1 86 ? 17.017 -7.571 -24.489 1.00 63.56 86 THR A CA 1
ATOM 680 C C . THR A 1 86 ? 18.198 -7.114 -25.344 1.00 63.56 86 THR A C 1
ATOM 682 O O . THR A 1 86 ? 19.252 -6.810 -24.790 1.00 63.56 86 THR A O 1
ATOM 685 N N . GLU A 1 87 ? 18.035 -7.026 -26.668 1.00 78.31 87 GLU A N 1
ATOM 686 C CA . GLU A 1 87 ? 19.073 -6.560 -27.596 1.00 78.31 87 GLU A CA 1
ATOM 687 C C . GLU A 1 87 ? 18.821 -5.098 -28.018 1.00 78.31 87 GLU A C 1
ATOM 689 O O . GLU A 1 87 ? 17.684 -4.696 -28.263 1.00 78.31 87 GLU A O 1
ATOM 694 N N . ILE A 1 88 ? 19.888 -4.299 -28.118 1.00 81.88 88 ILE A N 1
ATOM 695 C CA . ILE A 1 88 ? 19.857 -2.910 -28.599 1.00 81.88 88 ILE A CA 1
ATOM 696 C C . ILE A 1 88 ? 20.218 -2.901 -30.085 1.00 81.88 88 ILE A C 1
ATOM 698 O O . ILE A 1 88 ? 21.295 -3.347 -30.476 1.00 81.88 88 ILE A O 1
ATOM 702 N N . TYR A 1 89 ? 19.334 -2.387 -30.929 1.00 81.75 89 TYR A N 1
ATOM 703 C CA . TYR A 1 89 ? 19.517 -2.427 -32.379 1.00 81.75 89 TYR A CA 1
ATOM 704 C C . TYR A 1 89 ? 20.204 -1.171 -32.893 1.00 81.75 89 TYR A C 1
ATOM 706 O O . TYR A 1 89 ? 19.878 -0.062 -32.476 1.00 81.75 89 TYR A O 1
ATOM 714 N N . PHE A 1 90 ? 21.129 -1.360 -33.827 1.00 85.06 90 PHE A N 1
ATOM 715 C CA . PHE A 1 90 ? 21.742 -0.281 -34.588 1.00 85.06 90 PHE A CA 1
ATOM 716 C C . PHE A 1 90 ? 21.990 -0.734 -36.028 1.00 85.06 90 PHE A C 1
ATOM 718 O O . PHE A 1 90 ? 22.039 -1.929 -36.328 1.00 85.06 90 PHE A O 1
ATOM 725 N N . ASP A 1 91 ? 22.131 0.235 -36.919 1.00 85.50 91 ASP A N 1
ATOM 726 C CA . ASP A 1 91 ? 22.348 0.043 -38.347 1.00 85.50 91 ASP A CA 1
ATOM 727 C C . ASP A 1 91 ? 23.530 0.889 -38.850 1.00 85.50 91 ASP A C 1
ATOM 729 O O . ASP A 1 91 ? 24.228 1.563 -38.086 1.00 85.50 91 ASP A O 1
ATOM 733 N N . PHE A 1 92 ? 23.775 0.848 -40.158 1.00 85.88 92 PHE A N 1
ATOM 734 C CA . PHE A 1 92 ? 24.867 1.596 -40.782 1.00 85.88 92 PHE A CA 1
ATOM 735 C C . PHE A 1 92 ? 24.710 3.121 -40.673 1.00 85.88 92 PHE A C 1
ATOM 737 O O . PHE A 1 92 ? 25.718 3.826 -40.644 1.00 85.88 92 PHE A O 1
ATOM 744 N N . ASN A 1 93 ? 23.478 3.620 -40.542 1.00 85.50 93 ASN A N 1
ATOM 745 C CA . ASN A 1 93 ? 23.168 5.047 -40.423 1.00 85.50 93 ASN A CA 1
ATOM 746 C C . ASN A 1 93 ? 23.184 5.539 -38.969 1.00 85.50 93 ASN A C 1
ATOM 748 O O . ASN A 1 93 ? 23.114 6.741 -38.717 1.00 85.50 93 ASN A O 1
ATOM 752 N N . SER A 1 94 ? 23.269 4.624 -38.007 1.00 81.06 94 SER A N 1
ATOM 753 C CA . SER A 1 94 ? 23.242 4.947 -36.588 1.00 81.06 94 SER A CA 1
ATOM 754 C C . SER A 1 94 ? 24.487 5.733 -36.170 1.00 81.06 94 SER A C 1
ATOM 756 O O . SER A 1 94 ? 25.628 5.346 -36.463 1.00 81.06 94 SER A O 1
ATOM 758 N N . ASP A 1 95 ? 24.268 6.814 -35.417 1.00 89.38 95 ASP A N 1
ATOM 759 C CA . ASP A 1 95 ? 25.338 7.537 -34.735 1.00 89.38 95 ASP A CA 1
ATOM 760 C C . ASP A 1 95 ? 25.783 6.743 -33.503 1.00 89.38 95 ASP A C 1
ATOM 762 O O . ASP A 1 95 ? 25.200 6.807 -32.418 1.00 89.38 95 ASP A O 1
ATOM 766 N N . VAL A 1 96 ? 26.841 5.961 -33.687 1.00 86.50 96 VAL A N 1
ATOM 767 C CA . VAL A 1 96 ? 27.382 5.080 -32.649 1.00 86.50 96 VAL A CA 1
ATOM 768 C C . VAL A 1 96 ? 27.971 5.842 -31.459 1.00 86.50 96 VAL A C 1
ATOM 770 O O . VAL A 1 96 ? 28.046 5.283 -30.365 1.00 86.50 96 VAL A O 1
ATOM 773 N N . LYS A 1 97 ? 28.365 7.115 -31.631 1.00 88.75 97 LYS A N 1
ATOM 774 C CA . LYS A 1 97 ? 28.870 7.945 -30.527 1.00 88.75 97 LYS A CA 1
ATOM 775 C C . LYS A 1 97 ? 27.720 8.371 -29.627 1.00 88.75 97 LYS A C 1
ATOM 777 O O . LYS A 1 97 ? 27.814 8.220 -28.410 1.00 88.75 97 LYS A O 1
ATOM 782 N N . GLU A 1 98 ? 26.629 8.854 -30.214 1.00 82.81 98 GLU A N 1
ATOM 783 C CA . GLU A 1 98 ? 25.426 9.201 -29.452 1.00 82.81 98 GLU A CA 1
ATOM 784 C C . GLU A 1 98 ? 24.779 7.961 -28.826 1.00 82.81 98 GLU A C 1
ATOM 786 O O . GLU A 1 98 ? 24.354 8.010 -27.671 1.00 82.81 98 GLU A O 1
ATOM 791 N N . LEU A 1 99 ? 24.806 6.814 -29.515 1.00 76.25 99 LEU A N 1
ATOM 792 C CA . LEU A 1 99 ? 24.350 5.541 -28.956 1.00 76.25 99 LEU A CA 1
ATOM 793 C C . LEU A 1 99 ? 25.160 5.128 -27.713 1.00 76.25 99 LEU A C 1
ATOM 795 O O . LEU A 1 99 ? 24.573 4.754 -26.696 1.00 76.25 99 LEU A O 1
ATOM 799 N N . ALA A 1 100 ? 26.492 5.242 -27.754 1.00 81.38 100 ALA A N 1
ATOM 800 C CA . ALA A 1 100 ? 27.354 4.942 -26.607 1.00 81.38 100 ALA A CA 1
ATOM 801 C C . ALA A 1 100 ? 27.106 5.896 -25.420 1.00 81.38 100 ALA A C 1
ATOM 803 O O . ALA A 1 100 ? 27.009 5.446 -24.274 1.00 81.38 100 ALA A O 1
ATOM 804 N N . LYS A 1 101 ? 26.922 7.199 -25.678 1.00 79.44 101 LYS A N 1
ATOM 805 C CA . LYS A 1 101 ? 26.556 8.187 -24.643 1.00 79.44 101 LYS A CA 1
ATOM 806 C C . LYS A 1 101 ? 25.187 7.901 -24.027 1.00 79.44 101 LYS A C 1
ATOM 808 O O . LYS A 1 101 ? 25.029 7.972 -22.806 1.00 79.44 101 LYS A O 1
ATOM 813 N N . ALA A 1 102 ? 24.197 7.565 -24.854 1.00 74.62 102 ALA A N 1
ATOM 814 C CA . ALA A 1 102 ? 22.860 7.204 -24.393 1.00 74.62 102 ALA A CA 1
ATOM 815 C C . ALA A 1 102 ? 22.907 5.958 -23.498 1.00 74.62 102 ALA A C 1
ATOM 817 O O . ALA A 1 102 ? 22.328 5.960 -22.408 1.00 74.62 102 ALA A O 1
ATOM 818 N N . PHE A 1 103 ? 23.677 4.942 -23.900 1.00 82.31 103 PHE A N 1
ATOM 819 C CA . PHE A 1 103 ? 23.896 3.741 -23.099 1.00 82.31 103 PHE A CA 1
ATOM 820 C C . PHE A 1 103 ? 24.576 4.048 -21.760 1.00 82.31 103 PHE A C 1
ATOM 822 O O . PHE A 1 103 ? 24.146 3.541 -20.723 1.00 82.31 103 PHE A O 1
ATOM 829 N N . LYS A 1 104 ? 25.582 4.935 -21.738 1.00 83.88 104 LYS A N 1
ATOM 830 C CA . LYS A 1 104 ? 26.212 5.390 -20.490 1.00 83.88 104 LYS A CA 1
ATOM 831 C C . LYS A 1 104 ? 25.205 5.991 -19.525 1.00 83.88 104 LYS A C 1
ATOM 833 O O . LYS A 1 104 ? 25.154 5.596 -18.362 1.00 83.88 104 LYS A O 1
ATOM 838 N N . LYS A 1 105 ? 24.377 6.913 -20.018 1.00 77.81 105 LYS A N 1
ATOM 839 C CA . LYS A 1 105 ? 23.328 7.561 -19.225 1.00 77.81 105 LYS A CA 1
ATOM 840 C C . LYS A 1 105 ? 22.328 6.543 -18.671 1.00 77.81 105 LYS A C 1
ATOM 842 O O . LYS A 1 105 ? 21.936 6.639 -17.511 1.00 77.81 105 LYS A O 1
ATOM 847 N N . GLU A 1 106 ? 21.937 5.554 -19.473 1.00 79.19 106 GLU A N 1
ATOM 848 C CA . GLU A 1 106 ? 21.060 4.466 -19.031 1.00 79.19 106 GLU A CA 1
ATOM 849 C C . GLU A 1 106 ? 21.723 3.589 -17.957 1.00 79.19 106 GLU A C 1
ATOM 851 O O . GLU A 1 106 ? 21.081 3.225 -16.971 1.00 79.19 106 GLU A O 1
ATOM 856 N N . ARG A 1 107 ? 23.009 3.253 -18.119 1.00 77.12 107 ARG A N 1
ATOM 857 C CA . ARG A 1 107 ? 23.761 2.416 -17.174 1.00 77.12 107 ARG A CA 1
ATOM 858 C C . ARG A 1 107 ? 23.956 3.111 -15.829 1.00 77.12 107 ARG A C 1
ATOM 860 O O . ARG A 1 107 ? 23.705 2.479 -14.810 1.00 77.12 107 ARG A O 1
ATOM 867 N N . VAL A 1 108 ? 24.315 4.398 -15.831 1.00 76.19 108 VAL A N 1
ATOM 868 C CA . VAL A 1 108 ? 24.401 5.222 -14.611 1.00 76.19 108 VAL A CA 1
ATOM 869 C C . VAL A 1 108 ? 23.060 5.220 -13.886 1.00 76.19 108 VAL A C 1
ATOM 871 O O . VAL A 1 108 ? 22.997 4.815 -12.733 1.00 76.19 108 VAL A O 1
ATOM 874 N N . LYS A 1 109 ? 21.970 5.526 -14.598 1.00 73.38 109 LYS A N 1
ATOM 875 C CA . LYS A 1 109 ? 20.623 5.530 -14.018 1.00 73.38 109 LYS A CA 1
ATOM 876 C C . LYS A 1 109 ? 20.205 4.167 -13.454 1.00 73.38 109 LYS A C 1
ATOM 878 O O . LYS A 1 109 ? 19.529 4.104 -12.434 1.00 73.38 109 LYS A O 1
ATOM 883 N N . ARG A 1 110 ? 20.562 3.064 -14.124 1.00 70.00 110 ARG A N 1
ATOM 884 C CA . ARG A 1 110 ? 20.281 1.708 -13.621 1.00 70.00 110 ARG A CA 1
ATOM 885 C C . ARG A 1 110 ? 21.071 1.384 -12.359 1.00 70.00 110 ARG A C 1
ATOM 887 O O . ARG A 1 110 ? 20.512 0.730 -11.487 1.00 70.00 110 ARG A O 1
ATOM 894 N N . ASN A 1 111 ? 22.326 1.819 -12.276 1.00 73.19 111 ASN A N 1
ATOM 895 C CA . ASN A 1 111 ? 23.157 1.614 -11.094 1.00 73.19 111 ASN A CA 1
ATOM 896 C C . ASN A 1 111 ? 22.653 2.459 -9.917 1.00 73.19 111 ASN A C 1
ATOM 898 O O . ASN A 1 111 ? 22.409 1.893 -8.862 1.00 73.19 111 ASN A O 1
ATOM 902 N N . GLU A 1 112 ? 22.373 3.751 -10.126 1.00 75.50 112 GLU A N 1
ATOM 903 C CA . GLU A 1 112 ? 21.772 4.632 -9.106 1.00 75.50 112 GLU A CA 1
ATOM 904 C C . GLU A 1 112 ? 20.495 4.017 -8.526 1.00 75.50 112 GLU A C 1
ATOM 906 O O . GLU A 1 112 ? 20.319 3.925 -7.319 1.00 75.50 112 GLU A O 1
ATOM 911 N N . LEU A 1 113 ? 19.631 3.500 -9.395 1.00 68.06 113 LEU A N 1
ATOM 912 C CA . LEU A 1 113 ? 18.377 2.879 -8.997 1.00 68.06 113 LEU A CA 1
ATOM 913 C C . LEU A 1 113 ? 18.558 1.504 -8.323 1.00 68.06 113 LEU A C 1
ATOM 915 O O . LEU A 1 113 ? 17.717 1.080 -7.529 1.00 68.06 113 LEU A O 1
ATOM 919 N N . ALA A 1 114 ? 19.632 0.779 -8.642 1.00 66.94 114 ALA A N 1
ATOM 920 C CA . ALA A 1 114 ? 20.005 -0.442 -7.932 1.00 66.94 114 ALA A CA 1
ATOM 921 C C . ALA A 1 114 ? 20.540 -0.123 -6.529 1.00 66.94 114 ALA A C 1
ATOM 923 O O . ALA A 1 114 ? 20.159 -0.801 -5.575 1.00 66.94 114 ALA A O 1
ATOM 924 N N . ASP A 1 115 ? 21.344 0.932 -6.401 1.00 72.38 115 ASP A N 1
ATOM 925 C CA . ASP A 1 115 ? 21.857 1.428 -5.125 1.00 72.38 115 ASP A CA 1
ATOM 926 C C . ASP A 1 115 ? 20.714 1.954 -4.244 1.00 72.38 115 ASP A C 1
ATOM 928 O O . ASP A 1 115 ? 20.630 1.594 -3.071 1.00 72.38 115 ASP A O 1
ATOM 932 N N . GLU A 1 116 ? 19.769 2.716 -4.809 1.00 71.94 116 GLU A N 1
ATOM 933 C CA . GLU A 1 116 ? 18.540 3.156 -4.129 1.00 71.94 116 GLU A CA 1
ATOM 934 C C . GLU A 1 116 ? 17.744 1.971 -3.573 1.00 71.94 116 GLU A C 1
ATOM 936 O O . GLU A 1 116 ? 17.388 1.959 -2.395 1.00 71.94 116 GLU A O 1
ATOM 941 N N . ARG A 1 117 ? 17.529 0.928 -4.383 1.00 66.69 117 ARG A N 1
ATOM 942 C CA . ARG A 1 117 ? 16.842 -0.298 -3.946 1.00 66.69 117 ARG A CA 1
ATOM 943 C C . ARG A 1 117 ? 17.603 -1.054 -2.864 1.00 66.69 117 ARG A C 1
ATOM 945 O O . ARG A 1 117 ? 16.981 -1.632 -1.977 1.00 66.69 117 ARG A O 1
ATOM 952 N N . ALA A 1 118 ? 18.931 -1.091 -2.946 1.00 70.94 118 ALA A N 1
ATOM 953 C CA . ALA A 1 118 ? 19.758 -1.726 -1.928 1.00 70.94 118 ALA A CA 1
ATOM 954 C C . ALA A 1 118 ? 19.670 -0.961 -0.598 1.00 70.94 118 ALA A C 1
ATOM 956 O O . ALA A 1 118 ? 19.537 -1.581 0.457 1.00 70.94 118 ALA A O 1
ATOM 957 N N . MET A 1 119 ? 19.680 0.374 -0.647 1.00 69.56 119 MET A N 1
ATOM 958 C CA . MET A 1 119 ? 19.465 1.223 0.525 1.00 69.56 119 MET A CA 1
ATOM 959 C C . MET A 1 119 ? 18.066 1.023 1.117 1.00 69.56 119 MET A C 1
ATOM 961 O O . MET A 1 119 ? 17.958 0.788 2.317 1.00 69.56 119 MET A O 1
ATOM 965 N N . GLU A 1 120 ? 17.015 1.027 0.293 1.00 69.12 120 GLU A N 1
ATOM 966 C CA . GLU A 1 120 ? 15.632 0.777 0.724 1.00 69.12 120 GLU A CA 1
ATOM 967 C C . GLU A 1 120 ? 15.482 -0.603 1.383 1.00 69.12 120 GLU A C 1
ATOM 969 O O . GLU A 1 120 ? 14.890 -0.728 2.455 1.00 69.12 120 GLU A O 1
ATOM 974 N N . TYR A 1 121 ? 16.076 -1.642 0.789 1.00 72.38 121 TYR A N 1
ATOM 975 C CA . TYR A 1 121 ? 16.086 -2.988 1.361 1.00 72.38 121 TYR A CA 1
ATOM 976 C C . TYR A 1 121 ? 16.789 -3.031 2.723 1.00 72.38 121 TYR A C 1
ATOM 978 O O . TYR A 1 121 ? 16.261 -3.625 3.666 1.00 72.38 121 TYR A O 1
ATOM 986 N N . ASN A 1 122 ? 17.959 -2.398 2.838 1.00 74.56 122 ASN A N 1
ATOM 987 C CA . ASN A 1 122 ? 18.722 -2.354 4.084 1.00 74.56 122 ASN A CA 1
ATOM 988 C C . ASN A 1 122 ? 17.980 -1.576 5.179 1.00 74.56 122 ASN A C 1
ATOM 990 O O . ASN A 1 122 ? 17.973 -2.008 6.331 1.00 74.56 122 ASN A O 1
ATOM 994 N N . GLU A 1 123 ? 17.321 -0.472 4.825 1.00 75.12 123 GLU A N 1
ATOM 995 C CA . GLU A 1 123 ? 16.525 0.327 5.760 1.00 75.12 123 GLU A CA 1
ATOM 996 C C . GLU A 1 123 ? 15.290 -0.439 6.238 1.00 75.12 123 GLU A C 1
ATOM 998 O O . GLU A 1 123 ? 15.050 -0.549 7.441 1.00 75.12 123 GLU A O 1
ATOM 1003 N N . ARG A 1 124 ? 14.559 -1.070 5.309 1.00 82.00 124 ARG A N 1
ATOM 1004 C CA . ARG A 1 124 ? 13.440 -1.965 5.629 1.00 82.00 124 ARG A CA 1
ATOM 1005 C C . ARG A 1 124 ? 13.887 -3.076 6.577 1.00 82.00 124 ARG A C 1
ATOM 1007 O O . ARG A 1 124 ? 13.227 -3.323 7.582 1.00 82.00 124 ARG A O 1
ATOM 1014 N N . LYS A 1 125 ? 15.020 -3.725 6.293 1.00 83.25 125 LYS A N 1
ATOM 1015 C CA . LYS A 1 125 ? 15.578 -4.777 7.153 1.00 83.25 125 LYS A CA 1
ATOM 1016 C C . LYS A 1 125 ? 15.926 -4.269 8.549 1.00 83.25 125 LYS A C 1
ATOM 1018 O O . LYS A 1 125 ? 15.534 -4.910 9.520 1.00 83.25 125 LYS A O 1
ATOM 1023 N N . ARG A 1 126 ? 16.579 -3.109 8.655 1.00 78.44 126 ARG A N 1
ATOM 1024 C CA . ARG A 1 126 ? 16.877 -2.485 9.951 1.00 78.44 126 ARG A CA 1
ATOM 1025 C C . ARG A 1 126 ? 15.598 -2.202 10.738 1.00 78.44 126 ARG A C 1
ATOM 1027 O O . ARG A 1 126 ? 15.508 -2.598 11.893 1.00 78.44 126 ARG A O 1
ATOM 1034 N N . SER A 1 127 ? 14.591 -1.604 10.099 1.00 77.69 127 SER A N 1
ATOM 1035 C CA . SER A 1 127 ? 13.299 -1.302 10.728 1.00 77.69 127 SER A CA 1
ATOM 1036 C C . SER A 1 127 ? 12.588 -2.561 11.244 1.00 77.69 127 SER A C 1
ATOM 1038 O O . SER A 1 127 ? 12.041 -2.568 12.350 1.00 77.69 127 SER A O 1
ATOM 1040 N N . ILE A 1 128 ? 12.641 -3.657 10.479 1.00 81.19 128 ILE A N 1
ATOM 1041 C CA . ILE A 1 128 ? 12.102 -4.965 10.880 1.00 81.19 128 ILE A CA 1
ATOM 1042 C C . ILE A 1 128 ? 12.849 -5.525 12.086 1.00 81.19 128 ILE A C 1
ATOM 1044 O O . ILE A 1 128 ? 12.213 -6.003 13.024 1.00 81.19 128 ILE A O 1
ATOM 1048 N N . ASP A 1 129 ? 14.179 -5.478 12.078 1.00 84.50 129 ASP A N 1
ATOM 1049 C CA . ASP A 1 129 ? 14.985 -6.004 13.178 1.00 84.50 129 ASP A CA 1
ATOM 1050 C C . ASP A 1 129 ? 14.789 -5.180 14.458 1.00 84.50 129 ASP A C 1
ATOM 1052 O O . ASP A 1 129 ? 14.556 -5.753 15.520 1.00 84.50 129 ASP A O 1
ATOM 1056 N N . GLU A 1 130 ? 14.750 -3.850 14.363 1.00 77.31 130 GLU A N 1
ATOM 1057 C CA . GLU A 1 130 ? 14.411 -2.972 15.490 1.00 77.31 130 GLU A CA 1
ATOM 1058 C C . GLU A 1 130 ? 13.008 -3.257 16.035 1.00 77.31 130 GLU A C 1
ATOM 1060 O O . GLU A 1 130 ? 12.804 -3.311 17.251 1.00 77.31 130 GLU A O 1
ATOM 1065 N N . LYS A 1 131 ? 12.028 -3.469 15.149 1.00 78.06 131 LYS A N 1
ATOM 1066 C CA . LYS A 1 131 ? 10.675 -3.865 15.545 1.00 78.06 131 LYS A CA 1
ATOM 1067 C C . LYS A 1 131 ? 10.672 -5.212 16.248 1.00 78.06 131 LYS A C 1
ATOM 1069 O O . LYS A 1 131 ? 10.039 -5.342 17.294 1.00 78.06 131 LYS A O 1
ATOM 1074 N N . TRP A 1 132 ? 11.399 -6.192 15.719 1.00 88.25 132 TRP A N 1
ATOM 1075 C CA . TRP A 1 132 ? 11.529 -7.505 16.338 1.00 88.25 132 TRP A CA 1
ATOM 1076 C C . TRP A 1 132 ? 12.106 -7.410 17.748 1.00 88.25 132 TRP A C 1
ATOM 1078 O O . TRP A 1 132 ? 11.547 -7.997 18.669 1.00 88.25 132 TRP A O 1
ATOM 1088 N N . GLU A 1 133 ? 13.156 -6.618 17.949 1.00 81.75 133 GLU A N 1
ATOM 1089 C CA . GLU A 1 133 ? 13.758 -6.413 19.268 1.00 81.75 133 GLU A CA 1
ATOM 1090 C C . GLU A 1 133 ? 12.770 -5.830 20.289 1.00 81.75 133 GLU A C 1
ATOM 1092 O O . GLU A 1 133 ? 12.769 -6.252 21.448 1.00 81.75 133 GLU A O 1
ATOM 1097 N N . ARG A 1 134 ? 11.877 -4.924 19.861 1.00 77.69 134 ARG A N 1
ATOM 1098 C CA . ARG A 1 134 ? 10.813 -4.376 20.720 1.00 77.69 134 ARG A CA 1
ATOM 1099 C C . ARG A 1 134 ? 9.735 -5.401 21.064 1.00 77.69 134 ARG A C 1
ATOM 1101 O O . ARG A 1 134 ? 9.245 -5.408 22.192 1.00 77.69 134 ARG A O 1
ATOM 1108 N N . VAL A 1 135 ? 9.346 -6.250 20.109 1.00 72.38 135 VAL A N 1
ATOM 1109 C CA . VAL A 1 135 ? 8.182 -7.139 20.269 1.00 72.38 135 VAL A CA 1
ATOM 1110 C C . VAL A 1 135 ? 8.518 -8.554 20.731 1.00 72.38 135 VAL A C 1
ATOM 1112 O O . VAL A 1 135 ? 7.661 -9.228 21.303 1.00 72.38 135 VAL A O 1
ATOM 1115 N N . LYS A 1 136 ? 9.752 -9.024 20.528 1.00 76.88 136 LYS A N 1
ATOM 1116 C CA . LYS A 1 136 ? 10.170 -10.379 20.912 1.00 76.88 136 LYS A CA 1
ATOM 1117 C C . LYS A 1 136 ? 9.895 -10.734 22.382 1.00 76.88 136 LYS A C 1
ATOM 1119 O O . LYS A 1 136 ? 9.563 -11.896 22.614 1.00 76.88 136 LYS A O 1
ATOM 1124 N N . PRO A 1 137 ? 9.937 -9.813 23.379 1.00 77.56 137 PRO A N 1
ATOM 1125 C CA . PRO A 1 137 ? 9.627 -10.179 24.761 1.00 77.56 137 PRO A CA 1
ATOM 1126 C C . PRO A 1 137 ? 8.185 -10.666 24.957 1.00 77.56 137 PRO A C 1
ATOM 1128 O O . PRO A 1 137 ? 7.949 -11.493 25.836 1.00 77.56 137 PRO A O 1
ATOM 1131 N N . PHE A 1 138 ? 7.235 -10.216 24.127 1.00 70.25 138 PHE A N 1
ATOM 1132 C CA . PHE A 1 138 ? 5.842 -10.678 24.174 1.00 70.25 138 PHE A CA 1
ATOM 1133 C C . PHE A 1 138 ? 5.700 -12.133 23.709 1.00 70.25 138 PHE A C 1
ATOM 1135 O O . PHE A 1 138 ? 4.793 -12.837 24.135 1.00 70.25 138 PHE A O 1
ATOM 1142 N N . PHE A 1 139 ? 6.628 -12.623 22.889 1.00 76.25 139 PHE A N 1
ATOM 1143 C CA . PHE A 1 139 ? 6.619 -13.994 22.375 1.00 76.25 139 PHE A CA 1
ATOM 1144 C C . PHE A 1 139 ? 7.543 -14.936 23.152 1.00 76.25 139 PHE A C 1
ATOM 1146 O O . PHE A 1 139 ? 7.919 -15.996 22.653 1.00 76.25 139 PHE A O 1
ATOM 1153 N N . LYS A 1 140 ? 7.935 -14.576 24.379 1.00 79.00 140 LYS A N 1
ATOM 1154 C CA . LYS A 1 140 ? 8.759 -15.451 25.216 1.00 79.00 140 LYS A CA 1
ATOM 1155 C C . LYS A 1 140 ? 8.036 -16.782 25.464 1.00 79.00 140 LYS A C 1
ATOM 1157 O O . LYS A 1 140 ? 6.910 -16.793 25.953 1.00 79.00 140 LYS A O 1
ATOM 1162 N N . GLY A 1 141 ? 8.709 -17.896 25.168 1.00 78.31 141 GLY A N 1
ATOM 1163 C CA . GLY A 1 141 ? 8.125 -19.237 25.298 1.00 78.31 141 GLY A CA 1
ATOM 1164 C C . GLY A 1 141 ? 7.101 -19.566 24.210 1.00 78.31 141 GLY A C 1
ATOM 1165 O O . GLY A 1 141 ? 6.183 -20.346 24.458 1.00 78.31 141 GLY A O 1
ATOM 1166 N N . MET A 1 142 ? 7.229 -18.942 23.036 1.00 83.69 142 MET A N 1
ATOM 1167 C CA . MET A 1 142 ? 6.432 -19.241 21.852 1.00 83.69 142 MET A CA 1
ATOM 1168 C C . MET A 1 142 ? 7.320 -19.762 20.720 1.00 83.69 142 MET A C 1
ATOM 1170 O O . MET A 1 142 ? 8.501 -19.425 20.631 1.00 83.69 142 MET A O 1
ATOM 1174 N N . VAL A 1 143 ? 6.722 -20.535 19.817 1.00 90.44 143 VAL A N 1
ATOM 1175 C CA . VAL A 1 143 ? 7.303 -20.931 18.529 1.00 90.44 143 VAL A CA 1
ATOM 1176 C C . VAL A 1 143 ? 6.437 -20.416 17.387 1.00 90.44 143 VAL A C 1
ATOM 1178 O O . VAL A 1 143 ? 5.209 -20.386 17.492 1.00 90.44 143 VAL A O 1
ATOM 1181 N N . PHE A 1 144 ? 7.064 -20.031 16.278 1.00 92.88 144 PHE A N 1
ATOM 1182 C CA . PHE A 1 144 ? 6.364 -19.535 15.096 1.00 92.88 144 PHE A CA 1
ATOM 1183 C C . PHE A 1 144 ? 6.184 -20.637 14.063 1.00 92.88 144 PHE A C 1
ATOM 1185 O O . PHE A 1 144 ? 7.127 -21.347 13.704 1.00 92.88 144 PHE A O 1
ATOM 1192 N N . LYS A 1 145 ? 4.967 -20.771 13.551 1.00 94.56 145 LYS A N 1
ATOM 1193 C CA . LYS A 1 145 ? 4.600 -21.768 12.551 1.00 94.56 145 LYS A CA 1
ATOM 1194 C C . LYS A 1 145 ? 4.068 -21.095 11.306 1.00 94.56 145 LYS A C 1
ATOM 1196 O O . LYS A 1 145 ? 3.470 -20.026 11.366 1.00 94.56 145 LYS A O 1
ATOM 1201 N N . LYS A 1 146 ? 4.268 -21.762 10.172 1.00 94.94 146 LYS A N 1
ATOM 1202 C CA . LYS A 1 146 ? 3.863 -21.269 8.862 1.00 94.94 146 LYS A CA 1
ATOM 1203 C C . LYS A 1 146 ? 3.136 -22.346 8.073 1.00 94.94 146 LYS A C 1
ATOM 1205 O O . LYS A 1 146 ? 3.537 -23.508 8.069 1.00 94.94 146 LYS A O 1
ATOM 1210 N N . ASN A 1 147 ? 2.099 -21.940 7.354 1.00 93.50 147 ASN A N 1
ATOM 1211 C CA . ASN A 1 147 ? 1.441 -22.736 6.337 1.00 93.50 147 ASN A CA 1
ATOM 1212 C C . ASN A 1 147 ? 1.422 -21.937 5.035 1.00 93.50 147 ASN A C 1
ATOM 1214 O O . ASN A 1 147 ? 0.669 -20.980 4.896 1.00 93.50 147 ASN A O 1
ATOM 1218 N N . ASN A 1 148 ? 2.241 -22.353 4.071 1.00 91.88 148 ASN A N 1
ATOM 1219 C CA . ASN A 1 148 ? 2.369 -21.657 2.793 1.00 91.88 148 ASN A CA 1
ATOM 1220 C C . ASN A 1 148 ? 1.120 -21.775 1.909 1.00 91.88 148 ASN A C 1
ATOM 1222 O O . ASN A 1 148 ? 1.018 -21.043 0.929 1.00 91.88 148 ASN A O 1
ATOM 1226 N N . ARG A 1 149 ? 0.200 -22.713 2.193 1.00 91.44 149 ARG A N 1
ATOM 1227 C CA . ARG A 1 149 ? -1.039 -22.865 1.426 1.00 91.44 149 ARG A CA 1
ATOM 1228 C C . ARG A 1 149 ? -2.090 -23.701 2.151 1.00 91.44 149 ARG A C 1
ATOM 1230 O O . ARG A 1 149 ? -1.909 -24.892 2.383 1.00 91.44 149 ARG A O 1
ATOM 1237 N N . THR A 1 150 ? -3.258 -23.116 2.352 1.00 89.69 150 THR A N 1
ATOM 1238 C CA . THR A 1 150 ? -4.480 -23.811 2.765 1.00 89.69 150 THR A CA 1
ATOM 1239 C C . THR A 1 150 ? -5.695 -23.202 2.071 1.00 89.69 150 THR A C 1
ATOM 1241 O O . THR A 1 150 ? -5.611 -22.117 1.500 1.00 89.69 150 THR A O 1
ATOM 1244 N N . TYR A 1 151 ? -6.817 -23.911 2.099 1.00 89.31 151 TYR A N 1
ATOM 1245 C CA . TYR A 1 151 ? -8.117 -23.416 1.630 1.00 89.31 151 TYR A CA 1
ATOM 1246 C C . TYR A 1 151 ? -9.067 -23.101 2.790 1.00 89.31 151 TYR A C 1
ATOM 1248 O O . TYR A 1 151 ? -10.199 -22.693 2.564 1.00 89.31 151 TYR A O 1
ATOM 1256 N N . GLN A 1 152 ? -8.606 -23.297 4.029 1.00 86.38 152 GLN A N 1
ATOM 1257 C CA . GLN A 1 152 ? -9.314 -22.828 5.213 1.00 86.38 152 GLN A CA 1
ATOM 1258 C C . GLN A 1 152 ? -9.310 -21.301 5.204 1.00 86.38 152 GLN A C 1
ATOM 1260 O O . GLN A 1 152 ? -8.248 -20.693 5.054 1.00 86.38 152 GLN A O 1
ATOM 1265 N N . ASP A 1 153 ? -10.490 -20.706 5.344 1.00 83.62 153 ASP A N 1
ATOM 1266 C CA . ASP A 1 153 ? -10.624 -19.282 5.619 1.00 83.62 153 ASP A CA 1
ATOM 1267 C C . ASP A 1 153 ? -10.194 -18.956 7.058 1.00 83.62 153 ASP A C 1
ATOM 1269 O O . ASP A 1 153 ? -9.764 -19.823 7.829 1.00 83.62 153 ASP A O 1
ATOM 1273 N N . PHE A 1 154 ? -10.234 -17.670 7.408 1.00 78.50 154 PHE A N 1
ATOM 1274 C CA . PHE A 1 154 ? -9.743 -17.211 8.701 1.00 78.50 154 PHE A CA 1
ATOM 1275 C C . PHE A 1 154 ? -10.510 -17.834 9.868 1.00 78.50 154 PHE A C 1
ATOM 1277 O O . PHE A 1 154 ? -9.873 -18.233 10.838 1.00 78.50 154 PHE A O 1
ATOM 1284 N N . ASP A 1 155 ? -11.827 -17.992 9.764 1.00 79.25 155 ASP A N 1
ATOM 1285 C CA . ASP A 1 155 ? -12.662 -18.508 10.853 1.00 79.25 155 ASP A CA 1
ATOM 1286 C C . ASP A 1 155 ? -12.351 -19.982 11.128 1.00 79.25 155 ASP A C 1
ATOM 1288 O O . ASP A 1 155 ? -12.109 -20.380 12.270 1.00 79.25 155 ASP A O 1
ATOM 1292 N N . VAL A 1 156 ? -12.239 -20.791 10.070 1.00 80.75 156 VAL A N 1
ATOM 1293 C CA . VAL A 1 156 ? -11.872 -22.208 10.196 1.00 80.75 156 VAL A CA 1
ATOM 1294 C C . VAL A 1 156 ? -10.437 -22.360 10.701 1.00 80.75 156 VAL A C 1
ATOM 1296 O O . VAL A 1 156 ? -10.152 -23.215 11.542 1.00 80.75 156 VAL A O 1
ATOM 1299 N N . PHE A 1 157 ? -9.513 -21.538 10.202 1.00 79.81 157 PHE A N 1
ATOM 1300 C CA . PHE A 1 157 ? -8.112 -21.623 10.597 1.00 79.81 157 PHE A CA 1
ATOM 1301 C C . PHE A 1 157 ? -7.878 -21.137 12.038 1.00 79.81 157 PHE A C 1
ATOM 1303 O O . PHE A 1 157 ? -7.068 -21.720 12.763 1.00 79.81 157 PHE A O 1
ATOM 1310 N N . SER A 1 158 ? -8.574 -20.088 12.470 1.00 79.19 158 SER A N 1
ATOM 1311 C CA . SER A 1 158 ? -8.418 -19.487 13.800 1.00 79.19 158 SER A CA 1
ATOM 1312 C C . SER A 1 158 ? -9.145 -20.243 14.912 1.00 79.19 158 SER A C 1
ATOM 1314 O O . SER A 1 158 ? -8.824 -20.051 16.081 1.00 79.19 158 SER A O 1
ATOM 1316 N N . ALA A 1 159 ? -10.039 -21.179 14.576 1.00 77.19 159 ALA A N 1
ATOM 1317 C CA . ALA A 1 159 ? -10.752 -22.002 15.554 1.00 77.19 159 ALA A CA 1
ATOM 1318 C C . ALA A 1 159 ? -9.833 -22.844 16.470 1.00 77.19 159 ALA A C 1
ATOM 1320 O O . ALA A 1 159 ? -10.246 -23.259 17.557 1.00 77.19 159 ALA A O 1
ATOM 1321 N N . ASN A 1 160 ? -8.584 -23.111 16.063 1.00 79.50 160 ASN A N 1
ATOM 1322 C CA . ASN A 1 160 ? -7.609 -23.774 16.927 1.00 79.50 160 ASN A CA 1
ATOM 1323 C C . ASN A 1 160 ? -7.068 -22.800 17.987 1.00 79.50 160 ASN A C 1
ATOM 1325 O O . ASN A 1 160 ? -6.215 -21.964 17.697 1.00 79.50 160 ASN A O 1
ATOM 1329 N N . LYS A 1 161 ? -7.501 -23.001 19.236 1.00 76.44 161 LYS A N 1
ATOM 1330 C CA . LYS A 1 161 ? -7.166 -22.159 20.397 1.00 76.44 161 LYS A CA 1
ATOM 1331 C C . LYS A 1 161 ? -5.676 -22.104 20.759 1.00 76.44 161 LYS A C 1
ATOM 1333 O O . LYS A 1 161 ? -5.280 -21.206 21.493 1.00 76.44 161 LYS A O 1
ATOM 1338 N N . ASN A 1 162 ? -4.852 -23.032 20.267 1.00 79.31 162 ASN A N 1
ATOM 1339 C CA . ASN A 1 162 ? -3.404 -22.992 20.496 1.00 79.31 162 ASN A CA 1
ATOM 1340 C C . ASN A 1 162 ? -2.707 -21.948 19.614 1.00 79.31 162 ASN A C 1
ATOM 1342 O O . ASN A 1 162 ? -1.577 -21.560 19.908 1.00 79.31 162 ASN A O 1
ATOM 1346 N N . ARG A 1 163 ? -3.367 -21.503 18.536 1.00 80.69 163 ARG A N 1
ATOM 1347 C CA . ARG A 1 163 ? -2.835 -20.528 17.588 1.00 80.69 163 ARG A CA 1
ATOM 1348 C C . ARG A 1 163 ? -3.117 -19.121 18.092 1.00 80.69 163 ARG A C 1
ATOM 1350 O O . ARG A 1 163 ? -4.269 -18.735 18.267 1.00 80.69 163 ARG A O 1
ATOM 1357 N N . ILE A 1 164 ? -2.062 -18.345 18.279 1.00 76.69 164 ILE A N 1
ATOM 1358 C CA . ILE A 1 164 ? -2.133 -16.951 18.710 1.00 76.69 164 ILE A CA 1
ATOM 1359 C C . ILE A 1 164 ? -1.462 -16.048 17.676 1.00 76.69 164 ILE A C 1
ATOM 1361 O O . ILE A 1 164 ? -0.577 -16.485 16.940 1.00 76.69 164 ILE A O 1
ATOM 1365 N N . ASN A 1 165 ? -1.892 -14.784 17.628 1.00 77.88 165 ASN A N 1
ATOM 1366 C CA . ASN A 1 165 ? -1.382 -13.776 16.692 1.00 77.88 165 ASN A CA 1
ATOM 1367 C C . ASN A 1 165 ? -1.306 -14.306 15.245 1.00 77.88 165 ASN A C 1
ATOM 1369 O O . ASN A 1 165 ? -0.252 -14.395 14.621 1.00 77.88 165 ASN A O 1
ATOM 1373 N N . ILE A 1 166 ? -2.456 -14.762 14.753 1.00 81.81 166 ILE A N 1
ATOM 1374 C CA . ILE A 1 166 ? -2.575 -15.397 13.446 1.00 81.81 166 ILE A CA 1
ATOM 1375 C C . ILE A 1 166 ? -2.592 -14.315 12.375 1.00 81.81 166 ILE A C 1
ATOM 1377 O O . ILE A 1 166 ? -3.469 -13.454 12.369 1.00 81.81 166 ILE A O 1
ATOM 1381 N N . GLN A 1 167 ? -1.680 -14.417 11.419 1.00 84.94 167 GLN A N 1
ATOM 1382 C CA . GLN A 1 167 ? -1.677 -13.587 10.227 1.00 84.94 167 GLN A CA 1
ATOM 1383 C C . GLN A 1 167 ? -2.040 -14.425 9.007 1.00 84.94 167 GLN A C 1
ATOM 1385 O O . GLN A 1 167 ? -1.574 -15.554 8.849 1.00 84.94 167 GLN A O 1
ATOM 1390 N N . GLN A 1 168 ? -2.887 -13.858 8.150 1.00 87.56 168 GLN A N 1
ATOM 1391 C CA . GLN A 1 168 ? -3.373 -14.478 6.923 1.00 87.56 168 GLN A CA 1
ATOM 1392 C C . GLN A 1 168 ? -3.004 -13.604 5.728 1.00 87.56 168 GLN A C 1
ATOM 1394 O O . GLN A 1 168 ? -3.222 -12.392 5.734 1.00 87.56 168 GLN A O 1
ATOM 1399 N N . TRP A 1 169 ? -2.536 -14.235 4.656 1.00 85.25 169 TRP A N 1
ATOM 1400 C CA . TRP A 1 169 ? -2.346 -13.585 3.369 1.00 85.25 169 TRP A CA 1
ATOM 1401 C C . TRP A 1 169 ? -3.071 -14.350 2.263 1.00 85.25 169 TRP A C 1
ATOM 1403 O O . TRP A 1 169 ? -2.842 -15.549 2.097 1.00 85.25 169 TRP A O 1
ATOM 1413 N N . PRO A 1 170 ? -3.927 -13.686 1.470 1.00 82.38 170 PRO A N 1
ATOM 1414 C CA . PRO A 1 170 ? -4.568 -14.332 0.340 1.00 82.38 170 PRO A CA 1
ATOM 1415 C C . PRO A 1 170 ? -3.528 -14.647 -0.735 1.00 82.38 170 PRO A C 1
ATOM 1417 O O . PRO A 1 170 ? -2.699 -13.811 -1.102 1.00 82.38 170 PRO A O 1
ATOM 1420 N N . LEU A 1 171 ? -3.606 -15.857 -1.270 1.00 76.69 171 LEU A N 1
ATOM 1421 C CA . LEU A 1 171 ? -2.927 -16.245 -2.493 1.00 76.69 171 LEU A CA 1
ATOM 1422 C C . LEU A 1 171 ? -3.879 -16.002 -3.667 1.00 76.69 171 LEU A C 1
ATOM 1424 O O . LEU A 1 171 ? -5.103 -16.088 -3.532 1.00 76.69 171 LEU A O 1
ATOM 1428 N N . LEU A 1 172 ? -3.317 -15.703 -4.840 1.00 71.25 172 LEU A N 1
ATOM 1429 C CA . LEU A 1 172 ? -4.086 -15.652 -6.087 1.00 71.25 172 LEU A CA 1
ATOM 1430 C C . LEU A 1 172 ? -4.886 -16.954 -6.266 1.00 71.25 172 LEU A C 1
ATOM 1432 O O . LEU A 1 172 ? -4.458 -18.000 -5.766 1.00 71.25 172 LEU A O 1
ATOM 1436 N N . LYS A 1 173 ? -6.028 -16.882 -6.979 1.00 65.00 173 LYS A N 1
ATOM 1437 C CA . LYS A 1 173 ? -6.898 -18.043 -7.256 1.00 65.00 173 LYS A CA 1
ATOM 1438 C C . LYS A 1 173 ? -6.040 -19.273 -7.545 1.00 65.00 173 LYS A C 1
ATOM 1440 O O . LYS A 1 173 ? -5.175 -19.240 -8.423 1.00 65.00 173 LYS A O 1
ATOM 1445 N N . GLY A 1 174 ? -6.267 -20.340 -6.780 1.00 55.41 174 GLY A N 1
ATOM 1446 C CA . GLY A 1 174 ? -5.593 -21.611 -6.999 1.00 55.41 174 GLY A CA 1
ATOM 1447 C C . GLY A 1 174 ? -5.844 -22.121 -8.419 1.00 55.41 174 GLY A C 1
ATOM 1448 O O . GLY A 1 174 ? -6.732 -21.635 -9.114 1.00 55.41 174 GLY A O 1
ATOM 1449 N N . LYS A 1 175 ? -5.101 -23.148 -8.850 1.00 55.19 175 LYS A N 1
ATOM 1450 C CA . LYS A 1 175 ? -5.284 -23.771 -10.180 1.00 55.19 175 LYS A CA 1
ATOM 1451 C C . LYS A 1 175 ? -6.741 -24.178 -10.481 1.00 55.19 175 LYS A C 1
ATOM 1453 O O . LYS A 1 175 ? -7.102 -24.277 -11.645 1.00 55.19 175 LYS A O 1
ATOM 1458 N N . THR A 1 176 ? -7.550 -24.402 -9.446 1.00 59.22 176 THR A N 1
ATOM 1459 C CA . THR A 1 176 ? -8.969 -24.789 -9.497 1.00 59.22 176 THR A CA 1
ATOM 1460 C C . THR A 1 176 ? -9.949 -23.610 -9.434 1.00 59.22 176 THR A C 1
ATOM 1462 O O . THR A 1 176 ? -11.147 -23.812 -9.570 1.00 59.22 176 THR A O 1
ATOM 1465 N N . GLY A 1 177 ? -9.469 -22.374 -9.252 1.00 66.50 177 GLY A N 1
ATOM 1466 C CA . GLY A 1 177 ? -10.303 -21.177 -9.097 1.00 66.50 177 GLY A CA 1
ATOM 1467 C C . GLY A 1 177 ? -10.654 -20.818 -7.648 1.00 66.50 177 GLY A C 1
ATOM 1468 O O . GLY A 1 177 ? -11.145 -19.710 -7.415 1.00 66.50 177 GLY A O 1
ATOM 1469 N N . ASP A 1 178 ? -10.345 -21.698 -6.693 1.00 71.31 178 ASP A N 1
ATOM 1470 C CA . ASP A 1 178 ? -10.630 -21.506 -5.267 1.00 71.31 178 ASP A CA 1
ATOM 1471 C C . ASP A 1 178 ? -9.692 -20.482 -4.613 1.00 71.31 178 ASP A C 1
ATOM 1473 O O . ASP A 1 178 ? -8.529 -20.321 -5.013 1.00 71.31 178 ASP A O 1
ATOM 1477 N N . LYS A 1 179 ? -10.188 -19.797 -3.575 1.00 80.75 179 LYS A N 1
ATOM 1478 C CA . LYS A 1 179 ? -9.374 -18.911 -2.732 1.00 80.75 179 LYS A CA 1
ATOM 1479 C C . LYS A 1 179 ? -8.452 -19.764 -1.862 1.00 80.75 179 LYS A C 1
ATOM 1481 O O . LYS A 1 179 ? -8.912 -20.652 -1.154 1.00 80.75 179 LYS A O 1
ATOM 1486 N N . ALA A 1 180 ? -7.155 -19.494 -1.933 1.00 85.75 180 ALA A N 1
ATOM 1487 C CA . ALA A 1 180 ? -6.156 -20.119 -1.079 1.00 85.75 180 ALA A CA 1
ATOM 1488 C C . ALA A 1 180 ? -5.476 -19.049 -0.224 1.00 85.75 180 ALA A C 1
ATOM 1490 O O . ALA A 1 180 ? -5.426 -17.880 -0.607 1.00 85.75 180 ALA A O 1
ATOM 1491 N N . TYR A 1 181 ? -4.931 -19.461 0.911 1.00 85.12 181 TYR A N 1
ATOM 1492 C CA . TYR A 1 181 ? -4.359 -18.579 1.915 1.00 85.12 181 TYR A CA 1
ATOM 1493 C C . TYR A 1 181 ? -3.016 -19.116 2.402 1.00 85.12 181 TYR A C 1
ATOM 1495 O O . TYR A 1 181 ? -2.824 -20.326 2.527 1.00 85.12 181 TYR A O 1
ATOM 1503 N N . GLU A 1 182 ? -2.098 -18.204 2.684 1.00 91.56 182 GLU A N 1
ATOM 1504 C CA . GLU A 1 182 ? -0.891 -18.438 3.467 1.00 91.56 182 GLU A CA 1
ATOM 1505 C C . GLU A 1 182 ? -1.141 -17.940 4.893 1.00 91.56 182 GLU A C 1
ATOM 1507 O O . GLU A 1 182 ? -1.760 -16.894 5.080 1.00 91.56 182 GLU A O 1
ATOM 1512 N N . TYR A 1 183 ? -0.656 -18.679 5.885 1.00 89.69 183 TYR A N 1
ATOM 1513 C CA . TYR A 1 183 ? -0.750 -18.303 7.290 1.00 89.69 183 TYR A CA 1
ATOM 1514 C C . TYR A 1 183 ? 0.598 -18.371 7.977 1.00 89.69 183 TYR A C 1
ATOM 1516 O O . TYR A 1 183 ? 1.406 -19.259 7.701 1.00 89.69 183 TYR A O 1
ATOM 1524 N N . GLU A 1 184 ? 0.784 -17.492 8.947 1.00 93.50 184 GLU A N 1
ATOM 1525 C CA . GLU A 1 184 ? 1.850 -17.575 9.933 1.00 93.50 184 GLU A CA 1
ATOM 1526 C C . GLU A 1 184 ? 1.290 -17.176 11.301 1.00 93.50 184 GLU A C 1
ATOM 1528 O O . GLU A 1 184 ? 0.431 -16.300 11.388 1.00 93.50 184 GLU A O 1
ATOM 1533 N N . TRP A 1 185 ? 1.688 -17.881 12.356 1.00 90.44 185 TRP A N 1
ATOM 1534 C CA . TRP A 1 185 ? 1.133 -17.707 13.700 1.00 90.44 185 TRP A CA 1
ATOM 1535 C C . TRP A 1 185 ? 2.138 -18.137 14.768 1.00 90.44 185 TRP A C 1
ATOM 1537 O O . TRP A 1 185 ? 3.110 -18.834 14.471 1.00 90.44 185 TRP A O 1
ATOM 1547 N N . ALA A 1 186 ? 1.887 -17.751 16.015 1.00 85.94 186 ALA A N 1
ATOM 1548 C CA . ALA A 1 186 ? 2.626 -18.231 17.175 1.00 85.94 186 ALA A CA 1
ATOM 1549 C C . ALA A 1 186 ? 1.826 -19.302 17.939 1.00 85.94 186 ALA A C 1
ATOM 1551 O O . ALA A 1 186 ? 0.595 -19.300 17.941 1.00 85.94 186 ALA A O 1
ATOM 1552 N N . GLU A 1 187 ? 2.525 -20.217 18.604 1.00 84.94 187 GLU A N 1
ATOM 1553 C CA . GLU A 1 187 ? 1.964 -21.178 19.561 1.00 84.94 187 GLU A CA 1
ATOM 1554 C C . GLU A 1 187 ? 2.860 -21.238 20.800 1.00 84.94 187 GLU A C 1
ATOM 1556 O O . GLU A 1 187 ? 4.067 -21.015 20.693 1.00 84.94 187 GLU A O 1
ATOM 1561 N N . LYS A 1 188 ? 2.301 -21.576 21.969 1.00 84.31 188 LYS A N 1
ATOM 1562 C CA . LYS A 1 188 ? 3.109 -21.828 23.175 1.00 84.31 188 LYS A CA 1
ATOM 1563 C C . LYS A 1 188 ? 4.083 -22.968 22.915 1.00 84.31 188 LYS A C 1
ATOM 1565 O O . LYS A 1 188 ? 3.693 -23.988 22.350 1.00 84.31 188 LYS A O 1
ATOM 1570 N N . THR A 1 189 ? 5.330 -22.811 23.340 1.00 83.00 189 THR A N 1
ATOM 1571 C CA . THR A 1 189 ? 6.291 -23.910 23.343 1.00 83.00 189 THR A CA 1
ATOM 1572 C C . THR A 1 189 ? 5.793 -24.986 24.302 1.00 83.00 189 THR A C 1
ATOM 1574 O O . THR A 1 189 ? 5.539 -24.722 25.478 1.00 83.00 189 THR A O 1
ATOM 1577 N N . GLU A 1 190 ? 5.621 -26.193 23.786 1.00 84.75 190 GLU A N 1
ATOM 1578 C CA . GLU A 1 190 ? 5.293 -27.370 24.581 1.00 84.75 190 GLU A CA 1
ATOM 1579 C C . GLU A 1 190 ? 6.593 -28.038 25.016 1.00 84.75 190 GLU A C 1
ATOM 1581 O O . GLU A 1 190 ? 7.546 -28.055 24.243 1.00 84.75 190 GLU A O 1
ATOM 1586 N N . TYR A 1 191 ? 6.641 -28.571 26.236 1.00 82.38 191 TYR A N 1
ATOM 1587 C CA . TYR A 1 191 ? 7.827 -29.228 26.780 1.00 82.38 191 TYR A CA 1
ATOM 1588 C C . TYR A 1 191 ? 7.498 -30.653 27.221 1.00 82.38 191 TYR A C 1
ATOM 1590 O O . TYR A 1 191 ? 6.431 -30.908 27.784 1.00 82.38 191 TYR A O 1
ATOM 1598 N N . ASP A 1 192 ? 8.425 -31.581 26.996 1.00 84.62 192 ASP A N 1
ATOM 1599 C CA . ASP A 1 192 ? 8.348 -32.916 27.576 1.00 84.62 192 ASP A CA 1
ATOM 1600 C C . ASP A 1 192 ? 8.632 -32.880 29.092 1.00 84.62 192 ASP A C 1
ATOM 1602 O O . ASP A 1 192 ? 9.010 -31.859 29.673 1.00 84.62 192 ASP A O 1
ATOM 1606 N N . LYS A 1 193 ? 8.481 -34.030 29.756 1.00 84.19 193 LYS A N 1
ATOM 1607 C CA . LYS A 1 193 ? 8.752 -34.180 31.199 1.00 84.19 193 LYS A CA 1
ATOM 1608 C C . LYS A 1 193 ? 10.210 -33.901 31.610 1.00 84.19 193 LYS A C 1
ATOM 1610 O O . LYS A 1 193 ? 10.499 -33.881 32.802 1.00 84.19 193 LYS A O 1
ATOM 1615 N N . TRP A 1 194 ? 11.115 -33.737 30.646 1.00 80.88 194 TRP A N 1
ATOM 1616 C CA . TRP A 1 194 ? 12.536 -33.452 30.835 1.00 80.88 194 TRP A CA 1
ATOM 1617 C C . TRP A 1 194 ? 12.898 -32.006 30.464 1.00 80.88 194 TRP A C 1
ATOM 1619 O O . TRP A 1 194 ? 14.056 -31.621 30.593 1.00 80.88 194 TRP A O 1
ATOM 1629 N N . GLY A 1 195 ? 11.919 -31.198 30.040 1.00 75.69 195 GLY A N 1
ATOM 1630 C CA . GLY A 1 195 ? 12.117 -29.803 29.659 1.00 75.69 195 GLY A CA 1
ATOM 1631 C C . GLY A 1 195 ? 12.588 -29.596 28.217 1.00 75.69 195 GLY A C 1
ATOM 1632 O O . GLY A 1 195 ? 13.031 -28.495 27.892 1.00 75.69 195 GLY A O 1
ATOM 1633 N N . HIS A 1 196 ? 12.494 -30.599 27.339 1.00 76.88 196 HIS A N 1
ATOM 1634 C CA . HIS A 1 196 ? 12.795 -30.425 25.914 1.00 76.88 196 HIS A CA 1
ATOM 1635 C C . HIS A 1 196 ? 11.565 -29.931 25.144 1.00 76.88 196 HIS A C 1
ATOM 1637 O O . HIS A 1 196 ? 10.480 -30.479 25.347 1.00 76.88 196 HIS A O 1
ATOM 1643 N N . PRO A 1 197 ? 11.703 -28.945 24.239 1.00 77.69 197 PRO A N 1
ATOM 1644 C CA . PRO A 1 197 ? 10.589 -28.462 23.433 1.00 77.69 197 PRO A CA 1
ATOM 1645 C C . PRO A 1 197 ? 10.078 -29.544 22.464 1.00 77.69 197 PRO A C 1
ATOM 1647 O O . PRO A 1 197 ? 10.869 -30.166 21.755 1.00 77.69 197 PRO A O 1
ATOM 1650 N N . THR A 1 198 ? 8.763 -29.768 22.411 1.00 81.62 198 THR A N 1
ATOM 1651 C CA . THR A 1 198 ? 8.134 -30.859 21.641 1.00 81.62 198 THR A CA 1
ATOM 1652 C C . THR A 1 198 ? 7.431 -30.403 20.366 1.00 81.62 198 THR A C 1
ATOM 1654 O O . THR A 1 198 ? 7.250 -31.214 19.456 1.00 81.62 198 THR A O 1
ATOM 1657 N N . ASN A 1 199 ? 7.038 -29.130 20.251 1.00 83.25 199 ASN A N 1
ATOM 1658 C CA . ASN A 1 199 ? 6.382 -28.605 19.053 1.00 83.25 199 ASN A CA 1
ATOM 1659 C C . ASN A 1 199 ? 7.362 -27.857 18.128 1.00 83.25 199 ASN A C 1
ATOM 1661 O O . ASN A 1 199 ? 8.090 -26.959 18.534 1.00 83.25 199 ASN A O 1
ATOM 1665 N N . ILE A 1 200 ? 7.363 -28.237 16.845 1.00 82.56 200 ILE A N 1
ATOM 1666 C CA . ILE A 1 200 ? 8.299 -27.720 15.832 1.00 82.56 200 ILE A CA 1
ATOM 1667 C C . ILE A 1 200 ? 7.856 -26.334 15.345 1.00 82.56 200 ILE A C 1
ATOM 1669 O O . ILE A 1 200 ? 6.712 -26.162 14.922 1.00 82.56 200 ILE A O 1
ATOM 1673 N N . GLY A 1 201 ? 8.777 -25.373 15.324 1.00 87.50 201 GLY A N 1
ATOM 1674 C CA . GLY A 1 201 ? 8.577 -24.044 14.752 1.00 87.50 201 GLY A CA 1
ATOM 1675 C C . GLY A 1 201 ? 9.883 -23.253 14.690 1.00 87.50 201 GLY A C 1
ATOM 1676 O O . GLY A 1 201 ? 10.942 -23.760 15.054 1.00 87.50 201 GLY A O 1
ATOM 1677 N N . ASN A 1 202 ? 9.804 -22.016 14.213 1.00 90.81 202 ASN A N 1
ATOM 1678 C CA . ASN A 1 202 ? 10.931 -21.089 14.170 1.00 90.81 202 ASN A CA 1
ATOM 1679 C C . ASN A 1 202 ? 10.978 -20.239 15.445 1.00 90.81 202 ASN A C 1
ATOM 1681 O O . ASN A 1 202 ? 9.934 -19.902 16.002 1.00 90.81 202 ASN A O 1
ATOM 1685 N N . GLU A 1 203 ? 12.177 -19.839 15.869 1.00 87.25 203 GLU A N 1
ATOM 1686 C CA . GLU A 1 203 ? 12.372 -18.895 16.985 1.00 87.25 203 GLU A CA 1
ATOM 1687 C C . GLU A 1 203 ? 12.042 -17.446 16.595 1.00 87.25 203 GLU A C 1
ATOM 1689 O O . GLU A 1 203 ? 11.601 -16.652 17.424 1.00 87.25 203 GLU A O 1
ATOM 1694 N N . LYS A 1 204 ? 12.242 -17.105 15.317 1.00 91.50 204 LYS A N 1
ATOM 1695 C CA . LYS A 1 204 ? 11.903 -15.809 14.722 1.00 91.50 204 LYS A CA 1
ATOM 1696 C C . LYS A 1 204 ? 10.890 -16.035 13.592 1.00 91.50 204 LYS A C 1
ATOM 1698 O O . LYS A 1 204 ? 11.115 -16.929 12.770 1.00 91.50 204 LYS A O 1
ATOM 1703 N N . PRO A 1 205 ? 9.801 -15.254 13.523 1.00 92.81 205 PRO A N 1
ATOM 1704 C CA . PRO A 1 205 ? 8.872 -15.329 12.407 1.00 92.81 205 PRO A CA 1
ATOM 1705 C C . PRO A 1 205 ? 9.457 -14.653 11.163 1.00 92.81 205 PRO A C 1
ATOM 1707 O O . PRO A 1 205 ? 10.530 -14.046 11.197 1.00 92.81 205 PRO A O 1
ATOM 1710 N N . SER A 1 206 ? 8.755 -14.742 10.039 1.00 94.38 206 SER A N 1
ATOM 1711 C CA . SER A 1 206 ? 9.161 -14.069 8.812 1.00 94.38 206 SER A CA 1
ATOM 1712 C C . SER A 1 206 ? 9.184 -12.546 8.971 1.00 94.38 206 SER A C 1
ATOM 1714 O O . SER A 1 206 ? 8.416 -11.959 9.733 1.00 94.38 206 SER A O 1
ATOM 1716 N N . ASP A 1 207 ? 10.024 -11.881 8.178 1.00 91.44 207 ASP A N 1
ATOM 1717 C CA . ASP A 1 207 ? 10.024 -10.420 8.031 1.00 91.44 207 ASP A CA 1
ATOM 1718 C C . ASP A 1 207 ? 8.613 -9.855 7.838 1.00 91.44 207 ASP A C 1
ATOM 1720 O O . ASP A 1 207 ? 8.212 -8.904 8.502 1.00 91.44 207 ASP A O 1
ATOM 1724 N N . ARG A 1 208 ? 7.845 -10.489 6.944 1.00 87.88 208 ARG A N 1
ATOM 1725 C CA . 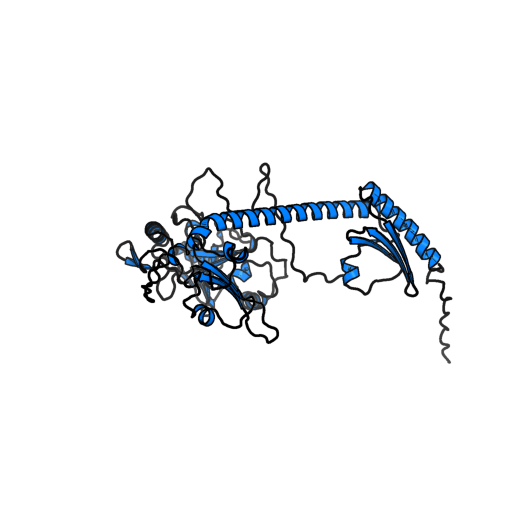ARG A 1 208 ? 6.481 -10.085 6.606 1.00 87.88 208 ARG A CA 1
ATOM 1726 C C . ARG A 1 208 ? 5.561 -10.188 7.815 1.00 87.88 208 ARG A C 1
ATOM 1728 O O . ARG A 1 208 ? 4.705 -9.327 7.997 1.00 87.88 208 ARG A O 1
ATOM 1735 N N . TYR A 1 209 ? 5.732 -11.218 8.638 1.00 87.31 209 TYR A N 1
ATOM 1736 C CA . TYR A 1 209 ? 4.988 -11.340 9.879 1.00 87.31 209 TYR A CA 1
ATOM 1737 C C . TYR A 1 209 ? 5.330 -10.195 10.833 1.00 87.31 209 TYR A C 1
ATOM 1739 O O . TYR A 1 209 ? 4.426 -9.523 11.320 1.00 87.31 209 TYR A O 1
ATOM 1747 N N . ILE A 1 210 ? 6.623 -9.912 11.037 1.00 84.31 210 ILE A N 1
ATOM 1748 C CA . ILE A 1 210 ? 7.103 -8.847 11.934 1.00 84.31 210 ILE A CA 1
ATOM 1749 C C . ILE A 1 210 ? 6.574 -7.475 11.502 1.00 84.31 210 ILE A C 1
ATOM 1751 O O . ILE A 1 210 ? 6.084 -6.705 12.329 1.00 84.31 210 ILE A O 1
ATOM 1755 N N . GLU A 1 211 ? 6.605 -7.175 10.205 1.00 83.19 211 GLU A N 1
ATOM 1756 C CA . GLU A 1 211 ? 6.043 -5.938 9.652 1.00 83.19 211 GLU A CA 1
ATOM 1757 C C . GLU A 1 211 ? 4.562 -5.776 9.991 1.00 83.19 211 GLU A C 1
ATOM 1759 O O . GLU A 1 211 ? 4.145 -4.691 10.392 1.00 83.19 211 GLU A O 1
ATOM 1764 N N . ASN A 1 212 ? 3.793 -6.861 9.905 1.00 74.88 212 ASN A N 1
ATOM 1765 C CA . ASN A 1 212 ? 2.350 -6.861 10.131 1.00 74.88 212 ASN A CA 1
ATOM 1766 C C . ASN A 1 212 ? 1.950 -7.061 11.601 1.00 74.88 212 ASN A C 1
ATOM 1768 O O . ASN A 1 212 ? 0.767 -6.972 11.918 1.00 74.88 212 ASN A O 1
ATOM 1772 N N . ILE A 1 213 ? 2.904 -7.278 12.517 1.00 70.06 213 ILE A N 1
ATOM 1773 C CA . ILE A 1 213 ? 2.618 -7.259 13.955 1.00 70.06 213 ILE A CA 1
ATOM 1774 C C . ILE A 1 213 ? 2.086 -5.874 14.322 1.00 70.06 213 ILE A C 1
ATOM 1776 O O . ILE A 1 213 ? 2.795 -4.871 14.208 1.00 70.06 213 ILE A O 1
ATOM 1780 N N . ASN A 1 214 ? 0.862 -5.814 14.828 1.00 65.56 214 ASN A N 1
ATOM 1781 C CA . ASN A 1 214 ? 0.365 -4.610 15.465 1.00 65.56 214 ASN A CA 1
ATOM 1782 C C . ASN A 1 214 ? 0.892 -4.563 16.910 1.00 65.56 214 ASN A C 1
ATOM 1784 O O . ASN A 1 214 ? 0.440 -5.312 17.775 1.00 65.56 214 ASN A O 1
ATOM 1788 N N . GLU A 1 215 ? 1.871 -3.690 17.179 1.00 60.00 215 GLU A N 1
ATOM 1789 C CA . GLU A 1 215 ? 2.488 -3.550 18.512 1.00 60.00 215 GLU A CA 1
ATOM 1790 C C . GLU A 1 215 ? 1.457 -3.169 19.590 1.00 60.00 215 GLU A C 1
ATOM 1792 O O . GLU A 1 215 ? 1.615 -3.529 20.758 1.00 60.00 215 GLU A O 1
ATOM 1797 N N . ASN A 1 216 ? 0.359 -2.518 19.191 1.00 50.66 216 ASN A N 1
ATOM 1798 C CA . ASN A 1 216 ? -0.734 -2.163 20.090 1.00 50.66 216 ASN A CA 1
ATOM 1799 C C . ASN A 1 216 ? -1.618 -3.370 20.449 1.00 50.66 216 ASN A C 1
ATOM 1801 O O . ASN A 1 216 ? -2.180 -3.399 21.539 1.00 50.66 216 ASN A O 1
ATOM 1805 N N . GLU A 1 217 ? -1.702 -4.386 19.584 1.00 49.28 217 GLU A N 1
ATOM 1806 C CA . GLU A 1 217 ? -2.494 -5.603 19.826 1.00 49.28 217 GLU A CA 1
ATOM 1807 C C . GLU A 1 217 ? -1.723 -6.651 20.647 1.00 49.28 217 GLU A C 1
ATOM 1809 O O . GLU A 1 217 ? -2.337 -7.482 21.316 1.00 49.28 217 GLU A O 1
ATOM 1814 N N . LEU A 1 218 ? -0.384 -6.602 20.679 1.00 49.22 218 LEU A N 1
ATOM 1815 C CA . LEU A 1 218 ? 0.438 -7.599 21.384 1.00 49.22 218 LEU A CA 1
ATOM 1816 C C . LEU A 1 218 ? 0.201 -7.648 22.895 1.00 49.22 218 LEU A C 1
ATOM 1818 O O . LEU A 1 218 ? 0.203 -8.730 23.482 1.00 49.22 218 LEU A O 1
ATOM 1822 N N . LYS A 1 219 ? -0.066 -6.498 23.520 1.00 38.84 219 LYS A N 1
ATOM 1823 C CA . LYS A 1 219 ? -0.379 -6.420 24.955 1.00 38.84 219 LYS A CA 1
ATOM 1824 C C . LYS A 1 219 ? -1.692 -7.133 25.317 1.00 38.84 219 LYS A C 1
ATOM 1826 O O . LYS A 1 219 ? -1.839 -7.552 26.459 1.00 38.84 219 LYS A O 1
ATOM 1831 N N . SER A 1 220 ? -2.604 -7.325 24.356 1.00 38.53 220 SER A N 1
ATOM 1832 C CA . SER A 1 220 ? -3.886 -8.021 24.563 1.00 38.53 220 SER A CA 1
ATOM 1833 C C . SER A 1 220 ? -3.784 -9.556 24.494 1.00 38.53 220 SER A C 1
ATOM 1835 O O . SER A 1 220 ? -4.627 -10.257 25.051 1.00 38.53 220 SER A O 1
ATOM 1837 N N . ALA A 1 221 ? -2.741 -10.097 23.852 1.00 38.62 221 ALA A N 1
ATOM 1838 C CA . ALA A 1 221 ? -2.647 -11.523 23.524 1.00 38.62 221 ALA A CA 1
ATOM 1839 C C . ALA A 1 221 ? -1.828 -12.361 24.524 1.00 38.62 221 ALA A C 1
ATOM 1841 O O . ALA A 1 221 ? -2.006 -13.575 24.597 1.00 38.62 221 ALA A O 1
ATOM 1842 N N . THR A 1 222 ? -0.924 -11.747 25.293 1.00 40.59 222 THR A N 1
ATOM 1843 C CA . THR A 1 222 ? 0.066 -12.476 26.118 1.00 40.59 222 THR A CA 1
ATOM 1844 C C . THR A 1 222 ? -0.131 -12.284 27.624 1.00 40.59 222 THR A C 1
ATOM 1846 O O . THR A 1 222 ? 0.631 -12.836 28.413 1.00 40.59 222 THR A O 1
ATOM 1849 N N . GLY A 1 223 ? -1.156 -11.519 28.022 1.00 39.09 223 GLY A N 1
ATOM 1850 C CA . GLY A 1 223 ? -1.549 -11.270 29.416 1.00 39.09 223 GLY A CA 1
ATOM 1851 C C . GLY A 1 223 ? -2.968 -11.729 29.770 1.00 39.09 223 GLY A C 1
ATOM 1852 O O . GLY A 1 223 ? -3.466 -11.359 30.826 1.00 39.09 223 GLY A O 1
ATOM 1853 N N . ASN A 1 224 ? -3.633 -12.495 28.900 1.00 41.50 224 ASN A N 1
ATOM 1854 C CA . ASN A 1 224 ? -5.011 -12.934 29.112 1.00 41.50 224 ASN A CA 1
ATOM 1855 C C . ASN A 1 224 ? -5.027 -14.316 29.797 1.00 41.50 224 ASN A C 1
ATOM 1857 O O . ASN A 1 224 ? -4.547 -15.299 29.228 1.00 41.50 224 ASN A O 1
ATOM 1861 N N . ASP A 1 225 ? -5.554 -14.394 31.020 1.00 39.19 225 ASP A N 1
ATOM 1862 C CA . ASP A 1 225 ? -5.658 -15.616 31.837 1.00 39.19 225 ASP A CA 1
ATOM 1863 C C . ASP A 1 225 ? -6.847 -16.519 31.455 1.00 39.19 225 ASP A C 1
ATOM 1865 O O . ASP A 1 225 ? -7.089 -17.544 32.090 1.00 39.19 225 ASP A O 1
ATOM 1869 N N . GLY A 1 226 ? -7.550 -16.188 30.367 1.00 38.62 226 GLY A N 1
ATOM 1870 C CA . GLY A 1 226 ? -8.589 -17.032 29.781 1.00 38.62 226 GLY A CA 1
ATOM 1871 C C . GLY A 1 226 ? -10.024 -16.603 30.083 1.00 38.62 226 GLY A C 1
ATOM 1872 O O . GLY A 1 226 ? -10.945 -17.349 29.753 1.00 38.62 226 GLY A O 1
ATOM 1873 N N . SER A 1 227 ? -10.256 -15.410 30.631 1.00 35.47 227 SER A N 1
ATOM 1874 C CA . SER A 1 227 ? -11.607 -14.846 30.749 1.00 35.47 227 SER A CA 1
ATOM 1875 C C . SER A 1 227 ? -11.999 -14.042 29.494 1.00 35.47 227 SER A C 1
ATOM 1877 O O . SER A 1 227 ? -11.983 -12.816 29.464 1.00 35.47 227 SER A O 1
ATOM 1879 N N . PHE A 1 228 ? -12.351 -14.738 28.406 1.00 33.66 228 PHE A N 1
ATOM 1880 C CA . PHE A 1 228 ? -12.897 -14.103 27.196 1.00 33.66 228 PHE A CA 1
ATOM 1881 C C . PHE A 1 228 ? -14.422 -13.970 27.294 1.00 33.66 228 PHE A C 1
ATOM 1883 O O . PHE A 1 228 ? -15.125 -14.976 27.386 1.00 33.66 228 PHE A O 1
ATOM 1890 N N . ASN A 1 229 ? -14.931 -12.737 27.226 1.00 37.69 229 ASN A N 1
ATOM 1891 C CA . ASN A 1 229 ? -16.347 -12.452 27.006 1.00 37.69 229 ASN A CA 1
ATOM 1892 C C . ASN A 1 229 ? -16.527 -11.888 25.588 1.00 37.69 229 ASN A C 1
ATOM 1894 O O . ASN A 1 229 ? -15.967 -10.843 25.261 1.00 37.69 229 ASN A O 1
ATOM 1898 N N . ALA A 1 230 ? -17.287 -12.593 24.747 1.00 34.62 230 ALA A N 1
ATOM 1899 C CA . ALA A 1 230 ? -17.446 -12.286 23.323 1.00 34.62 230 ALA A CA 1
ATOM 1900 C C . ALA A 1 230 ? -18.191 -10.964 23.045 1.00 34.62 230 ALA A C 1
ATOM 1902 O O . ALA A 1 230 ? -18.140 -10.463 21.923 1.00 34.62 230 ALA A O 1
ATOM 1903 N N . ASP A 1 231 ? -18.828 -10.383 24.064 1.00 36.66 231 ASP A N 1
ATOM 1904 C CA . ASP A 1 231 ? -19.637 -9.168 23.939 1.00 36.66 231 ASP A CA 1
ATOM 1905 C C . ASP A 1 231 ? -18.872 -7.868 24.267 1.00 36.66 231 ASP A C 1
ATOM 1907 O O . ASP A 1 231 ? -19.433 -6.777 24.141 1.00 36.66 231 ASP A O 1
ATOM 1911 N N . ASP A 1 232 ? -17.591 -7.945 24.654 1.00 39.78 232 ASP A N 1
ATOM 1912 C CA . ASP A 1 232 ? -16.798 -6.777 25.066 1.00 39.78 232 ASP A CA 1
ATOM 1913 C C . ASP A 1 232 ? -15.624 -6.501 24.105 1.00 39.78 232 ASP A C 1
ATOM 1915 O O . ASP A 1 232 ? -14.491 -6.948 24.283 1.00 39.78 232 ASP A O 1
ATOM 1919 N N . ALA A 1 233 ? -15.891 -5.719 23.053 1.00 37.50 233 ALA A N 1
ATOM 1920 C CA . ALA A 1 233 ? -14.902 -5.308 22.042 1.00 37.50 233 ALA A CA 1
ATOM 1921 C C . ALA A 1 233 ? -13.817 -4.334 22.570 1.00 37.50 233 ALA A C 1
ATOM 1923 O O . ALA A 1 233 ? -12.980 -3.855 21.803 1.00 37.50 233 ALA A O 1
ATOM 1924 N N . GLY A 1 234 ? -13.832 -4.021 23.868 1.00 35.31 234 GLY A N 1
ATOM 1925 C CA . GLY A 1 234 ? -12.893 -3.127 24.542 1.00 35.31 234 GLY A CA 1
ATOM 1926 C C . GLY A 1 234 ? -11.532 -3.743 24.919 1.00 35.31 234 GLY A C 1
ATOM 1927 O O . GLY A 1 234 ? -10.567 -3.044 25.252 1.00 35.31 234 GLY A O 1
ATOM 1928 N N . ILE A 1 235 ? -11.411 -5.067 24.807 1.00 35.69 235 ILE A N 1
ATOM 1929 C CA . ILE A 1 235 ? -10.252 -5.830 25.298 1.00 35.69 235 ILE A CA 1
ATOM 1930 C C . ILE A 1 235 ? -8.952 -5.537 24.509 1.00 35.69 235 ILE A C 1
ATOM 1932 O O . ILE A 1 235 ? -7.859 -5.723 25.039 1.00 35.69 235 ILE A O 1
ATOM 1936 N N . LEU A 1 236 ? -9.031 -4.981 23.291 1.00 39.41 236 LEU A N 1
ATOM 1937 C CA . LEU A 1 236 ? -7.854 -4.626 22.475 1.00 39.41 236 LEU A CA 1
ATOM 1938 C C . LEU A 1 236 ? -7.077 -3.396 22.989 1.00 39.41 236 LEU A C 1
ATOM 1940 O O . LEU A 1 236 ? -5.902 -3.245 22.664 1.00 39.41 236 LEU A O 1
ATOM 1944 N N . SER A 1 237 ? -7.701 -2.527 23.794 1.00 42.12 237 SER A N 1
ATOM 1945 C CA . SER A 1 237 ? -7.068 -1.327 24.375 1.00 42.12 237 SER A CA 1
ATOM 1946 C C . SER A 1 237 ? -7.070 -1.311 25.908 1.00 42.12 237 SER A C 1
ATOM 1948 O O . SER A 1 237 ? -6.593 -0.350 26.507 1.00 42.12 237 SER A O 1
ATOM 1950 N N . GLY A 1 238 ? -7.651 -2.331 26.555 1.00 49.31 238 GLY A N 1
ATOM 1951 C CA . GLY A 1 238 ? -7.960 -2.297 27.989 1.00 49.31 238 GLY A CA 1
ATOM 1952 C C . GLY A 1 238 ? -9.009 -1.238 28.359 1.00 49.31 238 GLY A C 1
ATOM 1953 O O . GLY A 1 238 ? -9.091 -0.835 29.516 1.00 49.31 238 GLY A O 1
ATOM 1954 N N . LEU A 1 239 ? -9.789 -0.759 27.380 1.00 59.94 239 LEU A N 1
ATOM 1955 C CA . LEU A 1 239 ? -10.863 0.218 27.594 1.00 59.94 239 LEU A CA 1
ATOM 1956 C C . LEU A 1 239 ? -12.203 -0.515 27.575 1.00 59.94 239 LEU A C 1
ATOM 1958 O O . LEU A 1 239 ? -12.320 -1.492 26.855 1.00 59.94 239 LEU A O 1
ATOM 1962 N N . PRO A 1 240 ? -13.240 -0.068 28.290 1.00 72.00 240 PRO A N 1
ATOM 1963 C CA . PRO A 1 240 ? -14.575 -0.651 28.138 1.00 72.00 240 PRO A CA 1
ATOM 1964 C C . PRO A 1 240 ? -15.107 -0.461 26.704 1.00 72.00 240 PRO A C 1
ATOM 1966 O O . PRO A 1 240 ? -14.734 0.504 26.031 1.00 72.00 240 PRO A O 1
ATOM 1969 N N . ALA A 1 241 ? -16.038 -1.307 26.236 1.00 77.19 241 ALA A N 1
ATOM 1970 C CA . ALA A 1 241 ? -16.692 -1.139 24.923 1.00 77.19 241 ALA A CA 1
ATOM 1971 C C . ALA A 1 241 ? -17.319 0.256 24.703 1.00 77.19 241 ALA A C 1
ATOM 1973 O O . ALA A 1 241 ? -17.438 0.731 23.569 1.00 77.19 241 ALA A O 1
ATOM 1974 N N . THR A 1 242 ? -17.715 0.934 25.786 1.00 84.94 242 THR A N 1
ATOM 1975 C CA . THR A 1 242 ? -18.195 2.320 25.748 1.00 84.94 242 THR A CA 1
ATOM 1976 C C . THR A 1 242 ? -17.641 3.142 26.902 1.00 84.94 242 THR A C 1
ATOM 1978 O O . THR A 1 242 ? -17.483 2.628 28.007 1.00 84.94 242 THR A O 1
ATOM 1981 N N . LEU A 1 243 ? -17.450 4.440 26.673 1.00 84.50 243 LEU A N 1
ATOM 1982 C CA . LEU A 1 243 ? -17.127 5.431 27.697 1.00 84.50 243 LEU A CA 1
ATOM 1983 C C . LEU A 1 243 ? -18.236 6.480 27.794 1.00 84.50 243 LEU A C 1
ATOM 1985 O O . LEU A 1 243 ? -18.828 6.876 26.788 1.00 84.50 243 LEU A O 1
ATOM 1989 N N . THR A 1 244 ? -18.506 6.967 29.005 1.00 88.56 244 THR A N 1
ATOM 1990 C CA . THR A 1 244 ? -19.406 8.110 29.203 1.00 88.56 244 THR A CA 1
ATOM 1991 C C . THR A 1 244 ? -18.642 9.406 28.943 1.00 88.56 244 THR A C 1
ATOM 1993 O O . THR A 1 244 ? -17.735 9.780 29.692 1.00 88.56 244 THR A O 1
ATOM 1996 N N . ILE A 1 245 ? -19.020 10.109 27.876 1.00 86.75 245 ILE A N 1
ATOM 1997 C CA . ILE A 1 245 ? -18.411 11.374 27.451 1.00 86.75 245 ILE A CA 1
ATOM 1998 C C . ILE A 1 245 ? -19.535 12.391 27.285 1.00 86.75 245 ILE A C 1
ATOM 2000 O O . ILE A 1 245 ? -20.472 12.169 26.516 1.00 86.75 245 ILE A O 1
ATOM 2004 N N . ASN A 1 246 ? -19.462 13.489 28.041 1.00 83.00 246 ASN A N 1
ATOM 2005 C CA . ASN A 1 246 ? -20.499 14.526 28.099 1.00 83.00 246 ASN A CA 1
ATOM 2006 C C . ASN A 1 246 ? -21.901 13.946 28.379 1.00 83.00 246 ASN A C 1
ATOM 2008 O O . ASN A 1 246 ? -22.874 14.289 27.713 1.00 83.00 246 ASN A O 1
ATOM 2012 N N . GLY A 1 247 ? -21.990 12.992 29.314 1.00 85.12 247 GLY A N 1
ATOM 2013 C CA . GLY A 1 247 ? -23.247 12.337 29.699 1.00 85.12 247 GLY A CA 1
ATOM 2014 C C . GLY A 1 247 ? -23.799 11.314 28.695 1.00 85.12 247 GLY A C 1
ATOM 2015 O O . GLY A 1 247 ? -24.808 10.676 28.981 1.00 85.12 247 GLY A O 1
ATOM 2016 N N . LYS A 1 248 ? -23.147 11.103 27.542 1.00 88.25 248 LYS A N 1
ATOM 2017 C CA . LYS A 1 248 ? -23.560 10.121 26.528 1.00 88.25 248 LYS A CA 1
ATOM 2018 C C . LYS A 1 248 ? -22.607 8.926 26.509 1.00 88.25 248 LYS A C 1
ATOM 2020 O O . LYS A 1 248 ? -21.391 9.108 26.502 1.00 88.25 248 LYS A O 1
ATOM 2025 N N . LYS A 1 249 ? -23.152 7.706 26.445 1.00 90.75 249 LYS A N 1
ATOM 2026 C CA . LYS A 1 249 ? -22.357 6.500 26.166 1.00 90.75 249 LYS A CA 1
ATOM 2027 C C . LYS A 1 249 ? -21.853 6.555 24.725 1.00 90.75 249 LYS A C 1
ATOM 2029 O O . LYS A 1 249 ? -22.648 6.672 23.791 1.00 90.75 249 LYS A O 1
ATOM 2034 N N . ARG A 1 250 ? -20.537 6.510 24.553 1.00 92.88 250 ARG A N 1
ATOM 2035 C CA . ARG A 1 250 ? -19.854 6.581 23.261 1.00 92.88 250 ARG A CA 1
ATOM 2036 C C . ARG A 1 250 ? -19.007 5.324 23.053 1.00 92.88 250 ARG A C 1
ATOM 2038 O O . ARG A 1 250 ? -18.312 4.939 23.992 1.00 92.88 250 ARG A O 1
ATOM 2045 N N . PRO A 1 251 ? -19.052 4.682 21.874 1.00 91.06 251 PRO A N 1
ATOM 2046 C CA . PRO A 1 251 ? -18.261 3.483 21.617 1.00 91.06 251 PRO A CA 1
ATOM 2047 C C . PRO A 1 251 ? -16.764 3.797 21.592 1.00 91.06 251 PRO A C 1
ATOM 2049 O O . PRO A 1 251 ? -16.356 4.863 21.133 1.00 91.06 251 PRO A O 1
ATOM 2052 N N . THR A 1 252 ? -15.943 2.866 22.066 1.00 86.62 252 THR A N 1
ATOM 2053 C CA . THR A 1 252 ? -14.474 2.952 21.969 1.00 86.62 252 THR A CA 1
ATOM 2054 C C . THR A 1 252 ? -13.935 2.365 20.663 1.00 86.62 252 THR A C 1
ATOM 2056 O O . THR A 1 252 ? -12.754 2.524 20.358 1.00 86.62 252 THR A O 1
ATOM 2059 N N . THR A 1 253 ? -14.809 1.757 19.853 1.00 84.56 253 THR A N 1
ATOM 2060 C CA . THR A 1 253 ? -14.494 1.167 18.548 1.00 84.56 253 THR A CA 1
ATOM 2061 C C . THR A 1 253 ? -15.258 1.827 17.397 1.00 84.56 253 THR A C 1
ATOM 2063 O O . THR A 1 253 ? -16.337 2.399 17.575 1.00 84.56 253 THR A O 1
ATOM 2066 N N . ASN A 1 254 ? -14.682 1.757 16.198 1.00 87.00 254 ASN A N 1
ATOM 2067 C CA . ASN A 1 254 ? -15.247 2.302 14.966 1.00 87.00 254 ASN A CA 1
ATOM 2068 C C . ASN A 1 254 ? -16.160 1.295 14.236 1.00 87.00 254 ASN A C 1
ATOM 2070 O O . ASN A 1 254 ? -16.386 0.169 14.690 1.00 87.00 254 ASN A O 1
ATOM 2074 N N . SER A 1 255 ? -16.671 1.682 13.065 1.00 87.94 255 SER A N 1
ATOM 2075 C CA . SER A 1 255 ? -17.532 0.840 12.222 1.00 87.94 255 SER A CA 1
ATOM 2076 C C . SER A 1 255 ? -16.898 -0.485 11.774 1.00 87.94 255 SER A C 1
ATOM 2078 O O . SER A 1 255 ? -17.616 -1.446 11.488 1.00 87.94 255 SER A O 1
ATOM 2080 N N . LYS A 1 256 ? -15.564 -0.578 11.756 1.00 78.94 256 LYS A N 1
ATOM 2081 C CA . LYS A 1 256 ? -14.804 -1.801 11.451 1.00 78.94 256 LYS A CA 1
ATOM 2082 C C . LYS A 1 256 ? -14.500 -2.645 12.696 1.00 78.94 256 LYS A C 1
ATOM 2084 O O . LYS A 1 256 ? -13.825 -3.659 12.580 1.00 78.94 256 LYS A O 1
ATOM 2089 N N . GLY A 1 257 ? -14.991 -2.245 13.873 1.00 76.38 257 GLY A N 1
ATOM 2090 C CA . GLY A 1 257 ? -14.714 -2.917 15.146 1.00 76.38 257 GLY A CA 1
ATOM 2091 C C . GLY A 1 257 ? -13.314 -2.644 15.702 1.00 76.38 257 GLY A C 1
ATOM 2092 O O . GLY A 1 257 ? -12.913 -3.282 16.666 1.00 76.38 257 GLY A O 1
ATOM 2093 N N . GLN A 1 258 ? -12.575 -1.699 15.119 1.00 72.75 258 GLN A N 1
ATOM 2094 C CA . GLN A 1 258 ? -11.215 -1.364 15.540 1.00 72.75 258 GLN A CA 1
ATOM 2095 C C . GLN A 1 258 ? -11.251 -0.288 16.635 1.00 72.75 258 GLN A C 1
ATOM 2097 O O . GLN A 1 258 ? -12.120 0.588 16.567 1.00 72.75 258 GLN A O 1
ATOM 2102 N N . PRO A 1 259 ? -10.325 -0.295 17.613 1.00 74.06 259 PRO A N 1
ATOM 2103 C CA . PRO A 1 259 ? -10.208 0.784 18.592 1.00 74.06 259 PRO A CA 1
ATOM 2104 C C . PRO A 1 259 ? -10.012 2.144 17.911 1.00 74.06 259 PRO A C 1
ATOM 2106 O O . PRO A 1 259 ? -9.201 2.278 16.997 1.00 74.06 259 PRO A O 1
ATOM 2109 N N . ILE A 1 260 ? -10.744 3.162 18.364 1.00 80.06 260 ILE A N 1
ATOM 2110 C CA . ILE A 1 260 ? -10.612 4.540 17.860 1.00 80.06 260 ILE A CA 1
ATOM 2111 C C . ILE A 1 260 ? -9.300 5.171 18.350 1.00 80.06 260 ILE A C 1
ATOM 2113 O O . ILE A 1 260 ? -8.638 5.895 17.611 1.00 80.06 260 ILE A O 1
ATOM 2117 N N . ALA A 1 261 ? -8.939 4.886 19.600 1.00 76.44 261 ALA A N 1
ATOM 2118 C CA . ALA A 1 261 ? -7.693 5.271 20.246 1.00 76.44 261 ALA A CA 1
ATOM 2119 C C . ALA A 1 261 ? -7.327 4.213 21.298 1.00 76.44 261 ALA A C 1
ATOM 2121 O O . ALA A 1 261 ? -8.176 3.438 21.738 1.00 76.44 261 ALA A O 1
ATOM 2122 N N . THR A 1 262 ? -6.065 4.191 21.722 1.00 67.44 262 THR A N 1
ATOM 2123 C CA . THR A 1 262 ? -5.539 3.189 22.666 1.00 67.44 262 THR A CA 1
ATOM 2124 C C . THR A 1 262 ? -5.675 3.591 24.136 1.00 67.44 262 THR A C 1
ATOM 2126 O O . THR A 1 262 ? -5.432 2.770 25.013 1.00 67.44 262 THR A O 1
ATOM 2129 N N . THR A 1 263 ? -6.058 4.838 24.428 1.00 69.94 263 THR A N 1
ATOM 2130 C CA . THR A 1 263 ? -6.210 5.368 25.794 1.00 69.94 263 THR A CA 1
ATOM 2131 C C . THR A 1 263 ? -7.565 6.044 25.964 1.00 69.94 263 THR A C 1
ATOM 2133 O O . THR A 1 263 ? -8.119 6.592 25.010 1.00 69.94 263 THR A O 1
ATOM 2136 N N . GLU A 1 264 ? -8.085 6.072 27.193 1.00 77.44 264 GLU A N 1
ATOM 2137 C CA . GLU A 1 264 ? -9.323 6.794 27.509 1.00 77.44 264 GLU A CA 1
ATOM 2138 C C . GLU A 1 264 ? -9.220 8.275 27.114 1.00 77.44 264 GLU A C 1
ATOM 2140 O O . GLU A 1 264 ? -10.153 8.825 26.528 1.00 77.44 264 GLU A O 1
ATOM 2145 N N . GLN A 1 265 ? -8.069 8.908 27.373 1.00 79.44 265 GLN A N 1
ATOM 2146 C CA . GLN A 1 265 ? -7.827 10.297 26.987 1.00 79.44 265 GLN A CA 1
ATOM 2147 C C . GLN A 1 265 ? -7.886 10.485 25.466 1.00 79.44 265 GLN A C 1
ATOM 2149 O O . GLN A 1 265 ? -8.520 11.429 25.003 1.00 79.44 265 GLN A O 1
ATOM 2154 N N . GLY A 1 266 ? -7.305 9.569 24.687 1.00 80.12 266 GLY A N 1
ATOM 2155 C CA . GLY A 1 266 ? -7.403 9.596 23.228 1.00 80.12 266 GLY A CA 1
ATOM 2156 C C . GLY A 1 266 ? -8.845 9.460 22.734 1.00 80.12 266 GLY A C 1
ATOM 2157 O O . GLY A 1 266 ? -9.256 10.180 21.828 1.00 80.12 266 GLY A O 1
ATOM 2158 N N . ILE A 1 267 ? -9.660 8.619 23.381 1.00 87.56 267 ILE A N 1
ATOM 2159 C CA . ILE A 1 267 ? -11.094 8.521 23.070 1.00 87.56 267 ILE A CA 1
ATOM 2160 C C . ILE A 1 267 ? -11.827 9.826 23.424 1.00 87.56 267 ILE A C 1
ATOM 2162 O O . ILE A 1 267 ? -12.674 10.292 22.661 1.00 87.56 267 ILE A O 1
ATOM 2166 N N . ARG A 1 268 ? -11.506 10.456 24.560 1.00 88.06 268 ARG A N 1
ATOM 2167 C CA . ARG A 1 268 ? -12.087 11.752 24.955 1.00 88.06 268 ARG A CA 1
ATOM 2168 C C . ARG A 1 268 ? -11.719 12.861 23.970 1.00 88.06 268 ARG A C 1
ATOM 2170 O O . ARG A 1 268 ? -12.604 13.621 23.580 1.00 88.06 268 ARG A O 1
ATOM 2177 N N . ASN A 1 269 ? -10.465 12.912 23.527 1.00 85.69 269 ASN A N 1
ATOM 2178 C CA . ASN A 1 269 ? -9.997 13.836 22.494 1.00 85.69 269 ASN A CA 1
ATOM 2179 C C . ASN A 1 269 ? -10.729 13.599 21.170 1.00 85.69 269 ASN A C 1
ATOM 2181 O O . ASN A 1 269 ? -11.286 14.534 20.595 1.00 85.69 269 ASN A O 1
ATOM 2185 N N . PHE A 1 270 ? -10.829 12.336 20.747 1.00 93.88 270 PHE A N 1
ATOM 2186 C CA . PHE A 1 270 ? -11.580 11.963 19.558 1.00 93.88 270 PHE A CA 1
ATOM 2187 C C . PHE A 1 270 ? -13.016 12.478 19.620 1.00 93.88 270 PHE A C 1
ATOM 2189 O O . PHE A 1 270 ? -13.454 13.149 18.697 1.00 93.88 270 PHE A O 1
ATOM 2196 N N . TYR A 1 271 ? -13.757 12.224 20.703 1.00 95.44 271 TYR A N 1
ATOM 2197 C CA . TYR A 1 271 ? -15.150 12.674 20.803 1.00 95.44 271 TYR A CA 1
ATOM 2198 C C . TYR A 1 271 ? -15.307 14.175 21.046 1.00 95.44 271 TYR A C 1
ATOM 2200 O O . TYR A 1 271 ? -16.373 14.712 20.742 1.00 95.44 271 TYR A O 1
ATOM 2208 N N . LYS A 1 272 ? -14.273 14.863 21.542 1.00 91.88 272 LYS A N 1
ATOM 2209 C CA . LYS A 1 272 ? -14.226 16.329 21.567 1.00 91.88 272 LYS A CA 1
ATOM 2210 C C . LYS A 1 272 ? -14.203 16.894 20.142 1.00 91.88 272 LYS A C 1
ATOM 2212 O O . LYS A 1 272 ? -14.936 17.836 19.869 1.00 91.88 272 LYS A O 1
ATOM 2217 N N . TRP A 1 273 ? -13.428 16.286 19.245 1.00 95.31 273 TRP A N 1
ATOM 2218 C CA . TRP A 1 273 ? -13.331 16.683 17.836 1.00 95.31 273 TRP A CA 1
ATOM 2219 C C . TRP A 1 273 ? -14.479 16.163 16.959 1.00 95.31 273 TRP A C 1
ATOM 2221 O O . TRP A 1 273 ? -15.106 16.913 16.209 1.00 95.31 273 TRP A O 1
ATOM 2231 N N . PHE A 1 274 ? -14.792 14.876 17.070 1.00 96.12 274 PHE A N 1
ATOM 2232 C CA . PHE A 1 274 ? -15.823 14.195 16.291 1.00 96.12 274 PHE A CA 1
ATOM 2233 C C . PHE A 1 274 ? -17.237 14.625 16.705 1.00 96.12 274 PHE A C 1
ATOM 2235 O O . PHE A 1 274 ? -18.166 14.628 15.895 1.00 96.12 274 PHE A O 1
ATOM 2242 N N . GLY A 1 275 ? -17.425 14.999 17.975 1.00 94.44 275 GLY A N 1
ATOM 2243 C CA . GLY A 1 275 ? -18.662 15.577 18.493 1.00 94.44 275 GLY A CA 1
ATOM 2244 C C . GLY A 1 275 ? -19.910 14.723 18.234 1.00 94.44 275 GLY A C 1
ATOM 2245 O O . GLY A 1 275 ? -20.027 13.562 18.648 1.00 94.44 275 GLY A O 1
ATOM 2246 N N . ASN A 1 276 ? -20.886 15.330 17.564 1.00 94.56 276 ASN A N 1
ATOM 2247 C CA . ASN A 1 276 ? -22.154 14.735 17.143 1.00 94.56 276 ASN A CA 1
ATOM 2248 C C . ASN A 1 276 ? -22.199 14.466 15.632 1.00 94.56 276 ASN A C 1
ATOM 2250 O O . ASN A 1 276 ? -23.291 14.498 15.055 1.00 94.56 276 ASN A O 1
ATOM 2254 N N . SER A 1 277 ? -21.038 14.197 15.019 1.00 97.62 277 SER A N 1
ATOM 2255 C CA . SER A 1 277 ? -20.927 13.929 13.586 1.00 97.62 277 SER A CA 1
ATOM 2256 C C . SER A 1 277 ? -21.977 12.924 13.107 1.00 97.62 277 SER A C 1
ATOM 2258 O O . SER A 1 277 ? -22.262 11.930 13.783 1.00 97.62 277 SER A O 1
ATOM 2260 N N . LYS A 1 278 ? -22.557 13.188 11.935 1.00 97.81 278 LYS A N 1
ATOM 2261 C CA . LYS A 1 278 ? -23.528 12.304 11.274 1.00 97.81 278 LYS A CA 1
ATOM 2262 C C . LYS A 1 278 ? -22.868 1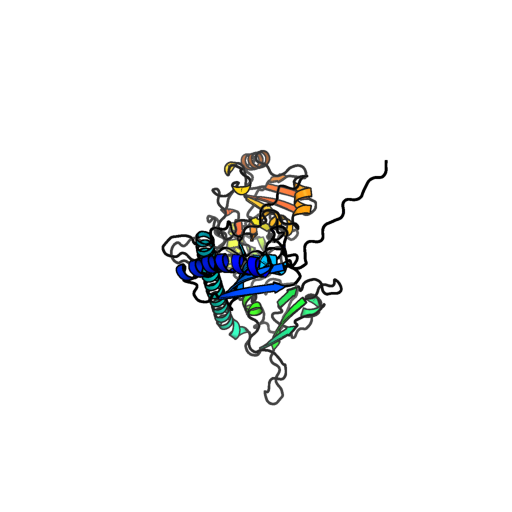1.164 10.499 1.00 97.81 278 LYS A C 1
ATOM 2264 O O . LYS A 1 278 ? -23.571 10.300 9.990 1.00 97.81 278 LYS A O 1
ATOM 2269 N N . VAL A 1 279 ? -21.536 11.135 10.424 1.00 97.50 279 VAL A N 1
ATOM 2270 C CA . VAL A 1 279 ? -20.767 10.105 9.706 1.00 97.50 279 VAL A CA 1
ATOM 2271 C C . VAL A 1 279 ? -20.541 8.902 10.622 1.00 97.50 279 VAL A C 1
ATOM 2273 O O . VAL A 1 279 ? -19.451 8.667 11.143 1.00 97.50 279 VAL A O 1
ATOM 2276 N N . VAL A 1 280 ? -21.620 8.161 10.866 1.00 96.31 280 VAL A N 1
ATOM 2277 C CA . VAL A 1 280 ? -21.669 6.974 11.730 1.00 96.31 280 VAL A CA 1
ATOM 2278 C C . VAL A 1 280 ? -22.299 5.792 10.991 1.00 96.31 280 VAL A C 1
ATOM 2280 O O . VAL A 1 280 ? -22.992 5.986 9.997 1.00 96.31 280 VAL A O 1
ATOM 2283 N N . ASP A 1 281 ? -22.037 4.570 11.455 1.00 90.12 281 ASP A N 1
ATOM 2284 C CA . ASP A 1 281 ? -22.749 3.377 10.980 1.00 90.12 281 ASP A CA 1
ATOM 2285 C C . ASP A 1 281 ? -24.152 3.252 11.608 1.00 90.12 281 ASP A C 1
ATOM 2287 O O . ASP A 1 281 ? -24.532 4.034 12.482 1.00 90.12 281 ASP A O 1
ATOM 2291 N N . ASP A 1 282 ? -24.908 2.225 11.211 1.00 90.31 282 ASP A N 1
ATOM 2292 C CA . ASP A 1 282 ? -26.269 1.961 11.715 1.00 90.31 282 ASP A CA 1
ATOM 2293 C C . ASP A 1 282 ? -26.329 1.716 13.234 1.00 90.31 282 ASP A C 1
ATOM 2295 O O . ASP A 1 282 ? -27.388 1.809 13.854 1.00 90.31 282 ASP A O 1
ATOM 2299 N N . LYS A 1 283 ? -25.184 1.411 13.858 1.00 86.62 283 LYS A N 1
ATOM 2300 C CA . LYS A 1 283 ? -25.037 1.216 15.308 1.00 86.62 283 LYS A CA 1
ATOM 2301 C C . LYS A 1 283 ? -24.563 2.491 16.017 1.00 86.62 283 LYS A C 1
ATOM 2303 O O . LYS A 1 283 ? -24.336 2.472 17.227 1.00 86.62 283 LYS A O 1
ATOM 2308 N N . GLY A 1 284 ? -24.394 3.597 15.291 1.00 90.12 284 GLY A N 1
ATOM 2309 C CA . GLY A 1 284 ? -23.919 4.875 15.813 1.00 90.12 284 GLY A CA 1
ATOM 2310 C C . GLY A 1 284 ? -22.415 4.925 16.102 1.00 90.12 284 GLY A C 1
ATOM 2311 O O . GLY A 1 284 ? -21.967 5.842 16.798 1.00 90.12 284 GLY A O 1
ATOM 2312 N N . ARG A 1 285 ? -21.625 3.961 15.608 1.00 93.75 285 ARG A N 1
ATOM 2313 C CA . ARG A 1 285 ? -20.159 3.977 15.732 1.00 93.75 285 ARG A CA 1
ATOM 2314 C C . ARG A 1 285 ? -19.555 4.899 14.672 1.00 93.75 285 ARG A C 1
ATOM 2316 O O . ARG A 1 285 ? -20.074 4.932 13.558 1.00 93.75 285 ARG A O 1
ATOM 2323 N N . PRO A 1 286 ? -18.451 5.610 14.964 1.00 96.56 286 PRO A N 1
ATOM 2324 C CA . PRO A 1 286 ? -17.764 6.427 13.967 1.00 96.56 286 PRO A CA 1
ATOM 2325 C C . PRO A 1 286 ? -17.430 5.627 12.707 1.00 96.56 286 PRO A C 1
ATOM 2327 O O . PRO A 1 286 ? -16.802 4.566 12.782 1.00 96.56 286 PRO A O 1
ATOM 2330 N N . LEU A 1 287 ? -17.875 6.123 11.553 1.00 96.12 287 LEU A N 1
ATOM 2331 C CA . LEU A 1 287 ? -17.690 5.449 10.276 1.00 96.12 287 LEU A CA 1
ATOM 2332 C C . LEU A 1 287 ? -16.311 5.783 9.702 1.00 96.12 287 LEU A C 1
ATOM 2334 O O . LEU A 1 287 ? -15.964 6.951 9.543 1.00 96.12 287 LEU A O 1
ATOM 2338 N N . VAL A 1 288 ? -15.537 4.748 9.371 1.00 92.25 288 VAL A N 1
ATOM 2339 C CA . VAL A 1 288 ? -14.338 4.893 8.535 1.00 92.25 288 VAL A CA 1
ATOM 2340 C C . VAL A 1 288 ? -14.771 5.078 7.084 1.00 92.25 288 VAL A C 1
ATOM 2342 O O . VAL A 1 288 ? -15.426 4.193 6.527 1.00 92.25 288 VAL A O 1
ATOM 2345 N N . VAL A 1 289 ? -14.377 6.199 6.485 1.00 92.50 289 VAL A N 1
ATOM 2346 C CA . VAL A 1 289 ? -14.597 6.516 5.067 1.00 92.50 289 VAL A CA 1
ATOM 2347 C C . VAL A 1 289 ? -13.263 6.670 4.338 1.00 92.50 289 VAL A C 1
ATOM 2349 O O . VAL A 1 289 ? -12.198 6.738 4.960 1.00 92.50 289 VAL A O 1
ATOM 2352 N N . TYR A 1 290 ? -13.319 6.697 3.012 1.00 86.94 290 TYR A N 1
ATOM 2353 C CA . TYR A 1 290 ? -12.163 6.542 2.145 1.00 86.94 290 TYR A CA 1
ATOM 2354 C C . TYR A 1 290 ? -11.985 7.731 1.203 1.00 86.94 290 TYR A C 1
ATOM 2356 O O . TYR A 1 290 ? -12.950 8.217 0.618 1.00 86.94 290 TYR A O 1
ATOM 2364 N N . HIS A 1 291 ? -10.736 8.154 1.016 1.00 87.62 291 HIS A N 1
ATOM 2365 C CA . HIS A 1 291 ? -10.338 9.127 -0.002 1.00 87.62 291 HIS A CA 1
ATOM 2366 C C . HIS A 1 291 ? -9.244 8.541 -0.883 1.00 87.62 291 HIS A C 1
ATOM 2368 O O . HIS A 1 291 ? -8.158 8.232 -0.392 1.00 87.62 291 HIS A O 1
ATOM 2374 N N . GLY A 1 292 ? -9.514 8.382 -2.175 1.00 79.56 292 GLY A N 1
ATOM 2375 C CA . GLY A 1 292 ? -8.488 8.015 -3.141 1.00 79.56 292 GLY A CA 1
ATOM 2376 C C . GLY A 1 292 ? -7.802 9.244 -3.700 1.00 79.56 292 GLY A C 1
ATOM 2377 O O . GLY A 1 292 ? -8.460 10.189 -4.123 1.00 79.56 292 GLY A O 1
ATOM 2378 N N . THR A 1 293 ? -6.478 9.199 -3.744 1.00 79.75 293 THR A N 1
ATOM 2379 C CA . THR A 1 293 ? -5.665 10.224 -4.387 1.00 79.75 293 THR A CA 1
ATOM 2380 C C . THR A 1 293 ? -4.506 9.579 -5.142 1.00 79.75 293 THR A C 1
ATOM 2382 O O . THR A 1 293 ? -3.888 8.639 -4.643 1.00 79.75 293 THR A O 1
ATOM 2385 N N . PRO A 1 294 ? -4.202 10.044 -6.355 1.00 72.62 294 PRO A N 1
ATOM 2386 C CA . PRO A 1 294 ? -3.022 9.619 -7.101 1.00 72.62 294 PRO A CA 1
ATOM 2387 C C . PRO A 1 294 ? -1.725 10.257 -6.577 1.00 72.62 294 PRO A C 1
ATOM 2389 O O . PRO A 1 294 ? -0.637 9.768 -6.873 1.00 72.62 294 PRO A O 1
ATOM 2392 N N . ASP A 1 295 ? -1.841 11.324 -5.783 1.00 76.12 295 ASP A N 1
ATOM 2393 C CA . ASP A 1 295 ? -0.733 12.098 -5.222 1.00 76.12 295 ASP A CA 1
ATOM 2394 C C . ASP A 1 295 ? -0.763 12.006 -3.686 1.00 76.12 295 ASP A C 1
ATOM 2396 O O . ASP A 1 295 ? -1.003 12.989 -2.984 1.00 76.12 295 ASP A O 1
ATOM 2400 N N . GLY A 1 296 ? -0.611 10.790 -3.159 1.00 75.25 296 GLY A N 1
ATOM 2401 C CA . GLY A 1 296 ? -0.568 10.508 -1.723 1.00 75.25 296 GLY A CA 1
ATOM 2402 C C . GLY A 1 296 ? 0.764 10.868 -1.059 1.00 75.25 296 GLY A C 1
ATOM 2403 O O . GLY A 1 296 ? 1.678 11.405 -1.686 1.00 75.25 296 GLY A O 1
ATOM 2404 N N . GLY A 1 297 ? 0.871 10.558 0.237 1.00 70.81 297 GLY A N 1
ATOM 2405 C CA . GLY A 1 297 ? 2.052 10.851 1.060 1.00 70.81 297 GLY A CA 1
ATOM 2406 C C . GLY A 1 297 ? 2.023 12.214 1.761 1.00 70.81 297 GLY A C 1
ATOM 2407 O O . GLY A 1 297 ? 3.044 12.641 2.293 1.00 70.81 297 GLY A O 1
ATOM 2408 N N . PHE A 1 298 ? 0.876 12.898 1.768 1.00 76.69 298 PHE A N 1
ATOM 2409 C CA . PHE A 1 298 ? 0.650 14.102 2.569 1.00 76.69 298 PHE A CA 1
ATOM 2410 C C . PHE A 1 298 ? 0.075 13.773 3.954 1.00 76.69 298 PHE A C 1
ATOM 2412 O O . PHE A 1 298 ? -0.565 12.734 4.148 1.00 76.69 298 PHE A O 1
ATOM 2419 N N . ASP A 1 299 ? 0.275 14.700 4.887 1.00 78.12 299 ASP A N 1
ATOM 2420 C CA . ASP A 1 299 ? -0.161 14.666 6.288 1.00 78.12 299 ASP A CA 1
ATOM 2421 C C . ASP A 1 299 ? -1.332 15.623 6.587 1.00 78.12 299 ASP A C 1
ATOM 2423 O O . ASP A 1 299 ? -1.831 15.667 7.711 1.00 78.12 299 ASP A O 1
ATOM 2427 N N . SER A 1 300 ? -1.791 16.382 5.592 1.00 80.81 300 SER A N 1
ATOM 2428 C CA . SER A 1 300 ? -2.881 17.347 5.723 1.00 80.81 300 SER A CA 1
ATOM 2429 C C . SER A 1 300 ? -3.627 17.539 4.402 1.00 80.81 300 SER A C 1
ATOM 2431 O O . SER A 1 300 ? -3.046 17.536 3.314 1.00 80.81 300 SER A O 1
ATOM 2433 N N . PHE A 1 301 ? -4.943 17.722 4.498 1.00 84.94 301 PHE A N 1
ATOM 2434 C CA . PHE A 1 301 ? -5.746 18.219 3.383 1.00 84.94 301 PHE A CA 1
ATOM 2435 C C . PHE A 1 301 ? -5.592 19.743 3.316 1.00 84.94 301 PHE A C 1
ATOM 2437 O O . PHE A 1 301 ? -5.556 20.403 4.350 1.00 84.94 301 PHE A O 1
ATOM 2444 N N . SER A 1 302 ? -5.497 20.325 2.119 1.00 82.94 302 SER A N 1
ATOM 2445 C CA . SER A 1 302 ? -5.262 21.766 1.970 1.00 82.94 302 SER A CA 1
ATOM 2446 C C . SER A 1 302 ? -6.233 22.417 0.993 1.00 82.94 302 SER A C 1
ATOM 2448 O O . SER A 1 302 ? -6.542 21.879 -0.075 1.00 82.94 302 SER A O 1
ATOM 2450 N N . HIS A 1 303 ? -6.685 23.621 1.352 1.00 80.94 303 HIS A N 1
ATOM 2451 C CA . HIS A 1 303 ? -7.438 24.484 0.447 1.00 80.94 303 HIS A CA 1
ATOM 2452 C C . HIS A 1 303 ? -6.641 24.818 -0.818 1.00 80.94 303 HIS A C 1
ATOM 2454 O O . HIS A 1 303 ? -7.245 25.019 -1.862 1.00 80.94 303 HIS A O 1
ATOM 2460 N N . ASP A 1 304 ? -5.310 24.808 -0.766 1.00 76.62 304 ASP A N 1
ATOM 2461 C CA . ASP A 1 304 ? -4.474 25.135 -1.921 1.00 76.62 304 ASP A CA 1
ATOM 2462 C C . ASP A 1 304 ? -4.403 23.997 -2.939 1.00 76.62 304 ASP A C 1
ATOM 2464 O O . ASP A 1 304 ? -3.970 24.206 -4.074 1.00 76.62 304 ASP A O 1
ATOM 2468 N N . THR A 1 305 ? -4.746 22.768 -2.545 1.00 73.56 305 THR A N 1
ATOM 2469 C CA . THR A 1 305 ? -4.599 21.578 -3.393 1.00 73.56 305 THR A CA 1
ATOM 2470 C C . THR A 1 305 ? -5.921 20.985 -3.855 1.00 73.56 305 THR A C 1
ATOM 2472 O O . THR A 1 305 ? -5.932 20.300 -4.883 1.00 73.56 305 THR A O 1
ATOM 2475 N N . LYS A 1 306 ? -7.041 21.280 -3.182 1.00 77.94 306 LYS A N 1
ATOM 2476 C CA . LYS A 1 306 ? -8.363 20.833 -3.643 1.00 77.94 306 LYS A CA 1
ATOM 2477 C C . LYS A 1 306 ? -8.711 21.420 -5.014 1.00 77.94 306 LYS A C 1
ATOM 2479 O O . LYS A 1 306 ? -8.370 22.554 -5.330 1.00 77.94 306 LYS A O 1
ATOM 2484 N N . GLY A 1 307 ? -9.360 20.619 -5.855 1.00 66.69 307 GLY A N 1
ATOM 2485 C CA . GLY A 1 307 ? -9.796 21.024 -7.198 1.00 66.69 307 GLY A CA 1
ATOM 2486 C C . GLY A 1 307 ? -8.729 20.968 -8.291 1.00 66.69 307 GLY A C 1
ATOM 2487 O O . GLY A 1 307 ? -9.096 20.780 -9.453 1.00 66.69 307 GLY A O 1
ATOM 2488 N N . LYS A 1 308 ? -7.430 21.004 -7.945 1.00 70.50 308 LYS A N 1
ATOM 2489 C CA . LYS A 1 308 ? -6.313 21.002 -8.914 1.00 70.50 308 LYS A CA 1
ATOM 2490 C C . LYS A 1 308 ? -6.391 19.869 -9.939 1.00 70.50 308 LYS A C 1
ATOM 2492 O O . LYS A 1 308 ? -6.200 20.110 -11.124 1.00 70.50 308 LYS A O 1
ATOM 2497 N N . ARG A 1 309 ? -6.700 18.642 -9.507 1.00 65.81 309 ARG A N 1
ATOM 2498 C CA . ARG A 1 309 ? -6.775 17.477 -10.412 1.00 65.81 309 ARG A CA 1
ATOM 2499 C C . ARG A 1 309 ? -7.977 17.497 -11.343 1.00 65.81 309 ARG A C 1
ATOM 2501 O O . ARG A 1 309 ? -7.891 17.029 -12.469 1.00 65.81 309 ARG A O 1
ATOM 2508 N N . THR A 1 310 ? -9.089 18.034 -10.868 1.00 63.50 310 THR A N 1
ATOM 2509 C CA . THR A 1 310 ? -10.325 18.149 -11.644 1.00 63.50 310 THR A CA 1
ATOM 2510 C C . THR A 1 310 ? -10.393 19.457 -12.432 1.00 63.50 310 THR A C 1
ATOM 2512 O O . THR A 1 310 ? -11.430 19.754 -13.009 1.00 63.50 310 THR A O 1
ATOM 2515 N N . ASN A 1 311 ? -9.313 20.250 -12.428 1.00 65.75 311 ASN A N 1
ATOM 2516 C CA . ASN A 1 311 ? -9.237 21.577 -13.035 1.00 65.75 311 ASN A CA 1
ATOM 2517 C C . ASN A 1 311 ? -10.355 22.538 -12.572 1.00 65.75 311 ASN A C 1
ATOM 2519 O O . ASN A 1 311 ? -10.845 23.357 -13.346 1.00 65.75 311 ASN A O 1
ATOM 2523 N N . HIS A 1 312 ? -10.760 22.427 -11.304 1.00 69.75 312 HIS A N 1
ATOM 2524 C CA . HIS A 1 312 ? -11.717 23.334 -10.668 1.00 69.75 312 HIS A CA 1
ATOM 2525 C C . HIS A 1 312 ? -10.980 24.335 -9.782 1.00 69.75 312 HIS A C 1
ATOM 2527 O O . HIS A 1 312 ? -9.944 24.003 -9.195 1.00 69.75 312 HIS A O 1
ATOM 2533 N N . SER A 1 313 ? -11.543 25.538 -9.629 1.00 74.88 313 SER A N 1
ATOM 2534 C CA . SER A 1 313 ? -11.040 26.470 -8.625 1.00 74.88 313 SER A CA 1
ATOM 2535 C C . SER A 1 313 ? -11.237 25.873 -7.228 1.00 74.88 313 SER A C 1
ATOM 2537 O O . SER A 1 313 ? -12.289 25.279 -6.970 1.00 74.88 313 SER A O 1
ATOM 2539 N N . PRO A 1 314 ? -10.294 26.037 -6.283 1.00 72.38 314 PRO A N 1
ATOM 2540 C CA . PRO A 1 314 ? -10.459 25.489 -4.944 1.00 72.38 314 PRO A CA 1
ATOM 2541 C C . PRO A 1 314 ? -11.717 25.974 -4.217 1.00 72.38 314 PRO A C 1
ATOM 2543 O O . PRO A 1 314 ? -12.253 25.257 -3.376 1.00 72.38 314 PRO A O 1
ATOM 2546 N N . GLN A 1 315 ? -12.215 27.177 -4.520 1.00 73.00 315 GLN A N 1
ATOM 2547 C CA . GLN A 1 315 ? -13.451 27.682 -3.909 1.00 73.00 315 GLN A CA 1
ATOM 2548 C C . GLN A 1 315 ? -14.707 26.948 -4.406 1.00 73.00 315 GLN A C 1
ATOM 2550 O O . GLN A 1 315 ? -15.727 26.981 -3.726 1.00 73.00 315 GLN A O 1
ATOM 2555 N N . ASP A 1 316 ? -14.618 26.250 -5.539 1.00 73.94 316 ASP A N 1
ATOM 2556 C CA . ASP A 1 316 ? -15.761 25.638 -6.222 1.00 73.94 316 ASP A CA 1
ATOM 2557 C C . ASP A 1 316 ? -15.975 24.167 -5.834 1.00 73.94 316 ASP A C 1
ATOM 2559 O O . ASP A 1 316 ? -16.939 23.544 -6.280 1.00 73.94 316 ASP A O 1
ATOM 2563 N N . VAL A 1 317 ? -15.072 23.603 -5.023 1.00 80.44 317 VAL A N 1
ATOM 2564 C CA . VAL A 1 317 ? -15.062 22.186 -4.634 1.00 80.44 317 VAL A CA 1
ATOM 2565 C C . VAL A 1 317 ? -14.787 21.991 -3.140 1.00 80.44 317 VAL A C 1
ATOM 2567 O O . VAL A 1 317 ? -14.184 22.842 -2.471 1.00 80.44 317 VAL A O 1
ATOM 2570 N N . GLY A 1 318 ? -15.208 20.841 -2.611 1.00 86.50 318 GLY A N 1
ATOM 2571 C CA . GLY A 1 318 ? -14.861 20.377 -1.268 1.00 86.50 318 GLY A CA 1
ATOM 2572 C C . GLY A 1 318 ? -13.801 19.275 -1.288 1.00 86.50 318 GLY A C 1
ATOM 2573 O O . GLY A 1 318 ? -13.152 19.024 -2.305 1.00 86.50 318 GLY A O 1
ATOM 2574 N N . PHE A 1 319 ? -13.623 18.613 -0.148 1.00 91.12 319 PHE A N 1
ATOM 2575 C CA . PHE A 1 319 ? -12.859 17.369 -0.050 1.00 91.12 319 PHE A CA 1
ATOM 2576 C C . PHE A 1 319 ? -13.830 16.192 -0.087 1.00 91.12 319 PHE A C 1
ATOM 2578 O O . PHE A 1 319 ? -14.750 16.144 0.726 1.00 91.12 319 PHE A O 1
ATOM 2585 N N . HIS A 1 320 ? -13.627 15.273 -1.029 1.00 90.38 320 HIS A N 1
ATOM 2586 C CA . 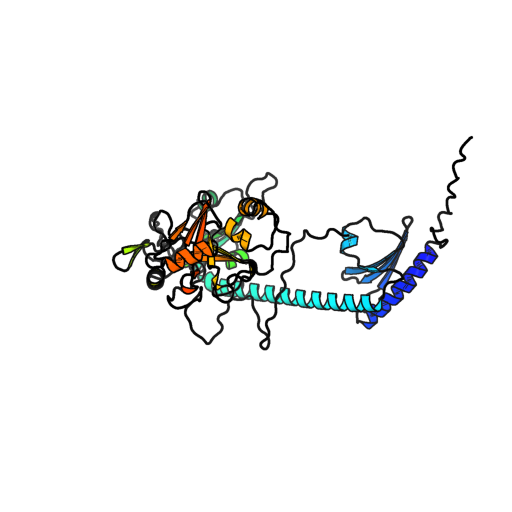HIS A 1 320 ? -14.571 14.200 -1.343 1.00 90.38 320 HIS A CA 1
AT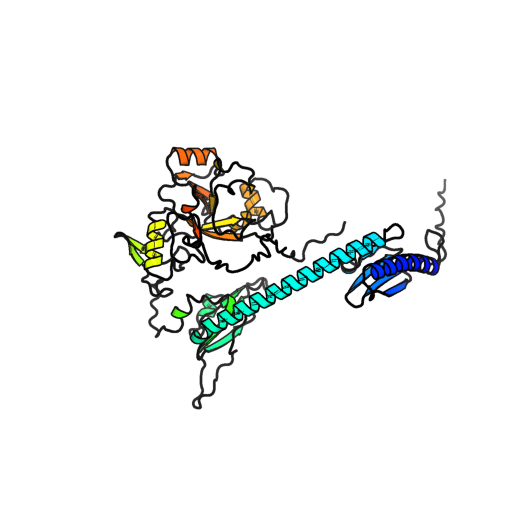OM 2587 C C . HIS A 1 320 ? -14.119 12.863 -0.748 1.00 90.38 320 HIS A C 1
ATOM 2589 O O . HIS A 1 320 ? -12.946 12.492 -0.857 1.00 90.38 320 HIS A O 1
ATOM 2595 N N . PHE A 1 321 ? -15.057 12.133 -0.152 1.00 93.81 321 PHE A N 1
ATOM 2596 C CA . PHE A 1 321 ? -14.859 10.827 0.476 1.00 93.81 321 PHE A CA 1
ATOM 2597 C C . PHE A 1 321 ? -16.035 9.908 0.153 1.00 93.81 321 PHE A C 1
ATOM 2599 O O . PHE A 1 321 ? -17.111 10.370 -0.215 1.00 93.81 321 PHE A O 1
ATOM 2606 N N . THR A 1 322 ? -15.872 8.605 0.356 1.00 90.69 322 THR A N 1
ATOM 2607 C CA . THR A 1 322 ? -16.969 7.637 0.226 1.00 90.69 322 THR A CA 1
ATOM 2608 C C . THR A 1 322 ? -16.860 6.517 1.259 1.00 90.69 322 THR A C 1
ATOM 2610 O O . THR A 1 322 ? -15.776 6.229 1.768 1.00 90.69 322 THR A O 1
ATOM 2613 N N . ASN A 1 323 ? -17.983 5.889 1.605 1.00 88.50 323 ASN A N 1
ATOM 2614 C CA . ASN A 1 323 ? -18.010 4.684 2.441 1.00 88.50 323 ASN A CA 1
ATOM 2615 C C . ASN A 1 323 ? -17.582 3.414 1.676 1.00 88.50 323 ASN A C 1
ATOM 2617 O O . ASN A 1 323 ? -17.364 2.379 2.308 1.00 88.50 323 ASN A O 1
ATOM 2621 N N . ASP A 1 324 ? -17.431 3.494 0.352 1.00 83.94 324 ASP A N 1
ATOM 2622 C CA . ASP A 1 324 ? -17.000 2.403 -0.521 1.00 83.94 324 ASP A CA 1
ATOM 2623 C C . ASP A 1 324 ? -15.502 2.538 -0.855 1.00 83.94 324 ASP A C 1
ATOM 2625 O O . ASP A 1 324 ? -15.043 3.498 -1.480 1.00 83.94 324 ASP A O 1
ATOM 2629 N N . LYS A 1 325 ? -14.704 1.570 -0.397 1.00 81.12 325 LYS A N 1
ATOM 2630 C CA . LYS A 1 325 ? -13.244 1.616 -0.534 1.00 81.12 325 LYS A CA 1
ATOM 2631 C C . LYS A 1 325 ? -12.811 1.444 -1.985 1.00 81.12 325 LYS A C 1
ATOM 2633 O O . LYS A 1 325 ? -11.856 2.090 -2.418 1.00 81.12 325 LYS A O 1
ATOM 2638 N N . GLU A 1 326 ? -13.475 0.558 -2.712 1.00 73.50 326 GLU A N 1
ATOM 2639 C CA . GLU A 1 326 ? -13.225 0.265 -4.114 1.00 73.50 326 GLU A CA 1
ATOM 2640 C C . GLU A 1 326 ? -13.559 1.484 -4.981 1.00 73.50 326 GLU A C 1
ATOM 2642 O O . GLU A 1 326 ? -12.770 1.845 -5.859 1.00 73.50 326 GLU A O 1
ATOM 2647 N N . TYR A 1 327 ? -14.659 2.174 -4.667 1.00 73.50 327 TYR A N 1
ATOM 2648 C CA . TYR A 1 327 ? -15.040 3.428 -5.313 1.00 73.50 327 TYR A CA 1
ATOM 2649 C C . TYR A 1 327 ? -14.013 4.534 -5.043 1.00 73.50 327 TYR A C 1
ATOM 2651 O O . TYR A 1 327 ? -13.543 5.179 -5.978 1.00 73.50 327 TYR A O 1
ATOM 2659 N N . ALA A 1 328 ? -13.559 4.705 -3.794 1.00 75.25 328 ALA A N 1
ATOM 2660 C CA . ALA A 1 328 ? -12.473 5.640 -3.488 1.00 75.25 328 ALA A CA 1
ATOM 2661 C C . ALA A 1 328 ? -11.181 5.279 -4.233 1.00 75.25 328 ALA A C 1
ATOM 2663 O O . ALA A 1 328 ? -10.533 6.153 -4.801 1.00 75.25 328 ALA A O 1
ATOM 2664 N N . ALA A 1 329 ? -10.798 4.001 -4.269 1.00 68.56 329 ALA A N 1
ATOM 2665 C CA . ALA A 1 329 ? -9.595 3.546 -4.963 1.00 68.56 329 ALA A CA 1
ATOM 2666 C C . ALA A 1 329 ? -9.631 3.820 -6.477 1.00 68.56 329 ALA A C 1
ATOM 2668 O O . ALA A 1 329 ? -8.575 3.973 -7.088 1.00 68.56 329 ALA A O 1
ATOM 2669 N N . ALA A 1 330 ? -10.809 3.948 -7.095 1.00 67.31 330 ALA A N 1
ATOM 2670 C CA . ALA A 1 330 ? -10.904 4.381 -8.488 1.00 67.31 330 ALA A CA 1
ATOM 2671 C C . ALA A 1 330 ? -10.320 5.793 -8.699 1.00 67.31 330 ALA A C 1
ATOM 2673 O O . ALA A 1 330 ? -9.695 6.036 -9.729 1.00 67.31 330 ALA A O 1
ATOM 2674 N N . TYR A 1 331 ? -10.434 6.686 -7.707 1.00 68.12 331 TYR A N 1
ATOM 2675 C CA . TYR A 1 331 ? -9.877 8.044 -7.760 1.00 68.12 331 TYR A CA 1
ATOM 2676 C C . TYR A 1 331 ? -8.370 8.107 -7.511 1.00 68.12 331 TYR A C 1
ATOM 2678 O O . TYR A 1 331 ? -7.742 9.094 -7.887 1.00 68.12 331 TYR A O 1
ATOM 2686 N N . SER A 1 332 ? -7.759 7.080 -6.905 1.00 64.69 332 SER A N 1
ATOM 2687 C CA . SER A 1 332 ? -6.299 7.040 -6.736 1.00 64.69 332 SER A CA 1
ATOM 2688 C C . SER A 1 332 ? -5.557 6.623 -8.008 1.00 64.69 332 SER A C 1
ATOM 2690 O O . SER A 1 332 ? -4.334 6.727 -8.081 1.00 64.69 332 SER A O 1
ATOM 2692 N N . LEU A 1 333 ? -6.275 6.184 -9.041 1.00 60.69 333 LEU A N 1
ATOM 2693 C CA . LEU A 1 333 ? -5.707 5.727 -10.299 1.00 60.69 333 LEU A CA 1
ATOM 2694 C C . LEU A 1 333 ? -5.905 6.796 -11.382 1.00 60.69 333 LEU A C 1
ATOM 2696 O O . LEU A 1 333 ? -7.033 7.149 -11.703 1.00 60.69 333 LEU A O 1
ATOM 2700 N N . GLU A 1 334 ? -4.831 7.226 -12.053 1.00 58.03 334 GLU A N 1
ATOM 2701 C CA . GLU A 1 334 ? -4.986 7.584 -13.469 1.00 58.03 334 GLU A CA 1
ATOM 2702 C C . GLU A 1 334 ? -5.235 6.261 -14.218 1.00 58.03 334 GLU A C 1
ATOM 2704 O O . GLU A 1 334 ? -4.383 5.371 -14.291 1.00 58.03 334 GLU A O 1
ATOM 2709 N N . TYR A 1 335 ? -6.516 6.078 -14.538 1.00 51.78 335 TYR A N 1
ATOM 2710 C CA . TYR A 1 335 ? -7.245 5.019 -15.238 1.00 51.78 335 TYR A CA 1
ATOM 2711 C C . TYR A 1 335 ? -6.520 3.693 -15.588 1.00 51.78 335 TYR A C 1
ATOM 2713 O O . TYR A 1 335 ? -5.925 3.52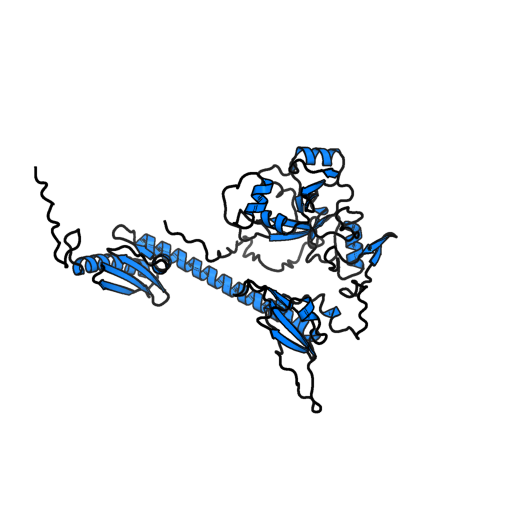6 -16.653 1.00 51.78 335 TYR A O 1
ATOM 2721 N N . LYS A 1 336 ? -6.706 2.658 -14.741 1.00 39.94 336 LYS A N 1
ATOM 2722 C CA . LYS A 1 336 ? -6.423 1.228 -15.038 1.00 39.94 336 LYS A CA 1
ATOM 2723 C C . LYS A 1 336 ? -7.707 0.400 -15.214 1.00 39.94 336 LYS A C 1
ATOM 2725 O O . LYS A 1 336 ? -8.716 0.678 -14.577 1.00 39.94 336 LYS A O 1
ATOM 2730 N N . LYS A 1 337 ? -7.609 -0.693 -15.999 1.00 38.19 337 LYS A N 1
ATOM 2731 C CA . LYS A 1 337 ? -8.648 -1.682 -16.416 1.00 38.19 337 LYS A CA 1
ATOM 2732 C C . LYS A 1 337 ? -9.703 -2.126 -15.382 1.00 38.19 337 LYS A C 1
ATOM 2734 O O . LYS A 1 337 ? -10.746 -2.618 -15.787 1.00 38.19 337 LYS A O 1
ATOM 2739 N N . ILE A 1 338 ? -9.451 -1.959 -14.084 1.00 40.03 338 ILE A N 1
ATOM 2740 C CA . ILE A 1 338 ? -10.358 -2.362 -12.995 1.00 40.03 338 ILE A CA 1
ATOM 2741 C C . ILE A 1 338 ? -11.383 -1.263 -12.665 1.00 40.03 338 ILE A C 1
ATOM 2743 O O . ILE A 1 338 ? -12.514 -1.587 -12.334 1.00 40.03 338 ILE A O 1
ATOM 2747 N N . ALA A 1 339 ? -11.038 0.019 -12.829 1.00 45.72 339 ALA A N 1
ATOM 2748 C CA . ALA A 1 339 ? -11.951 1.139 -12.572 1.00 45.72 339 ALA A CA 1
ATOM 2749 C C . ALA A 1 339 ? -12.987 1.350 -13.698 1.00 45.72 339 ALA A C 1
ATOM 2751 O O . ALA A 1 339 ? -13.910 2.140 -13.555 1.00 45.72 339 ALA A O 1
ATOM 2752 N N . TYR A 1 340 ? -12.856 0.635 -14.820 1.00 51.94 340 TYR A N 1
ATOM 2753 C CA . TYR A 1 340 ? -13.671 0.830 -16.023 1.00 51.94 340 TYR A CA 1
ATOM 2754 C C . TYR A 1 340 ? -15.183 0.651 -15.808 1.00 51.94 340 TYR A C 1
ATOM 2756 O O . TYR A 1 340 ? -15.923 1.481 -16.329 1.00 51.94 340 TYR A O 1
ATOM 2764 N N . PRO A 1 341 ? -15.672 -0.362 -15.062 1.00 48.72 341 PRO A N 1
ATOM 2765 C CA . PRO A 1 341 ? -17.107 -0.508 -14.813 1.00 48.72 341 PRO A CA 1
ATOM 2766 C C . PRO A 1 341 ? -17.674 0.633 -13.960 1.00 48.72 341 PRO A C 1
ATOM 2768 O O . PRO A 1 341 ? -18.729 1.160 -14.283 1.00 48.72 341 PRO A O 1
ATOM 2771 N N . VAL A 1 342 ? -16.939 1.052 -12.925 1.00 50.50 342 VAL A N 1
ATOM 2772 C CA . VAL A 1 342 ? -17.340 2.136 -12.011 1.00 50.50 342 VAL A CA 1
ATOM 2773 C C . VAL A 1 342 ? -17.364 3.481 -12.743 1.00 50.50 342 VAL A C 1
ATOM 2775 O O . VAL A 1 342 ? -18.318 4.238 -12.643 1.00 50.50 342 VAL A O 1
ATOM 2778 N N . LEU A 1 343 ? -16.350 3.760 -13.561 1.00 51.47 343 LEU A N 1
ATOM 2779 C CA . LEU A 1 343 ? -16.254 5.016 -14.309 1.00 51.47 343 LEU A CA 1
ATOM 2780 C C . LEU A 1 343 ? -17.258 5.113 -15.457 1.00 51.47 343 LEU A C 1
ATOM 2782 O O . LEU A 1 343 ? -17.725 6.207 -15.758 1.00 51.47 343 LEU A O 1
ATOM 2786 N N . MET A 1 344 ? -17.595 3.986 -16.087 1.00 48.78 344 MET A N 1
ATOM 2787 C CA . MET A 1 344 ? -18.661 3.938 -17.088 1.00 48.78 344 MET A CA 1
ATOM 2788 C C . MET A 1 344 ? -20.031 4.231 -16.479 1.00 48.78 344 MET A C 1
ATOM 2790 O O . MET A 1 344 ? -20.795 4.982 -17.078 1.00 48.78 344 MET A O 1
ATOM 2794 N N . ASP A 1 345 ? -20.312 3.683 -15.295 1.00 49.25 345 ASP A N 1
ATOM 2795 C CA . ASP A 1 345 ? -21.532 3.975 -14.535 1.00 49.25 345 ASP A CA 1
ATOM 2796 C C . ASP A 1 345 ? -21.611 5.464 -14.143 1.00 49.25 345 ASP A C 1
ATOM 2798 O O . ASP A 1 345 ? -22.653 6.097 -14.274 1.00 49.25 345 ASP A O 1
ATOM 2802 N N . MET A 1 346 ? -20.476 6.062 -13.763 1.00 50.22 346 MET A N 1
ATOM 2803 C CA . MET A 1 346 ? -20.404 7.456 -13.310 1.00 50.22 346 MET A CA 1
ATOM 2804 C C . MET A 1 346 ? -20.435 8.514 -14.422 1.00 50.22 346 MET A C 1
ATOM 2806 O O . MET A 1 346 ? -21.045 9.568 -14.246 1.00 50.22 346 MET A O 1
ATOM 2810 N N . PHE A 1 347 ? -19.718 8.300 -15.531 1.00 46.09 347 PHE A N 1
ATOM 2811 C CA . PHE A 1 347 ? -19.475 9.342 -16.541 1.00 46.09 347 PHE A CA 1
ATOM 2812 C C . PHE A 1 347 ? -20.157 9.071 -17.885 1.00 46.09 347 PHE A C 1
ATOM 2814 O O . PHE A 1 347 ? -20.167 9.951 -18.745 1.00 46.09 347 PHE A O 1
ATOM 2821 N N . GLY A 1 348 ? -20.714 7.876 -18.106 1.00 42.62 348 GLY A N 1
ATOM 2822 C CA . GLY A 1 348 ? -21.333 7.490 -19.381 1.00 42.62 348 GLY A CA 1
ATOM 2823 C C . GLY A 1 348 ? -20.352 7.347 -20.557 1.00 42.62 348 GLY A C 1
ATOM 2824 O O . GLY A 1 348 ? -20.768 7.026 -21.669 1.00 42.62 348 GLY A O 1
ATOM 2825 N N . TYR A 1 349 ? -19.053 7.569 -20.332 1.00 43.19 349 TYR A N 1
ATOM 2826 C CA . TYR A 1 349 ? -17.953 7.333 -21.268 1.00 43.19 349 TYR A CA 1
ATOM 2827 C C . TYR A 1 349 ? -16.644 7.077 -20.499 1.00 43.19 349 TYR A C 1
ATOM 2829 O O . TYR A 1 349 ? -16.524 7.419 -19.325 1.00 43.19 349 TYR A O 1
ATOM 2837 N N . ILE A 1 350 ? -15.645 6.479 -21.159 1.00 46.25 350 ILE A N 1
ATOM 2838 C CA . ILE A 1 350 ? -14.302 6.268 -20.586 1.00 46.25 350 ILE A CA 1
ATOM 2839 C C . ILE A 1 350 ? -13.390 7.439 -20.987 1.00 46.25 350 ILE A C 1
ATOM 2841 O O . ILE A 1 350 ? -13.151 7.608 -22.185 1.00 46.25 350 ILE A O 1
ATOM 2845 N N . PRO A 1 351 ? -12.831 8.209 -20.036 1.00 44.22 351 PRO A N 1
ATOM 2846 C CA . PRO A 1 351 ? -11.762 9.169 -20.314 1.00 44.22 351 PRO A CA 1
ATOM 2847 C C . PRO A 1 351 ? -10.486 8.464 -20.812 1.00 44.22 351 PRO A C 1
ATOM 2849 O O . PRO A 1 351 ? -10.184 7.346 -20.390 1.00 44.22 351 PRO A O 1
ATOM 2852 N N . GLU A 1 352 ? -9.717 9.098 -21.703 1.00 43.53 352 GLU A N 1
ATOM 2853 C CA . GLU A 1 352 ? -8.470 8.523 -22.232 1.00 43.53 352 GLU A CA 1
ATOM 2854 C C . GLU A 1 352 ? -7.457 8.200 -21.116 1.00 43.53 352 GLU A C 1
ATOM 2856 O O . GLU A 1 352 ? -7.243 8.974 -20.185 1.00 43.53 352 GLU A O 1
ATOM 2861 N N . ALA A 1 353 ? -6.848 7.012 -21.193 1.00 43.50 353 ALA A N 1
ATOM 2862 C CA . ALA A 1 353 ? -6.063 6.434 -20.107 1.00 43.50 353 ALA A CA 1
ATOM 2863 C C . ALA A 1 353 ? -4.651 7.040 -19.983 1.00 43.50 353 ALA A C 1
ATOM 2865 O O . ALA A 1 353 ? -3.817 6.890 -20.878 1.00 43.50 353 ALA A O 1
ATOM 2866 N N . SER A 1 354 ? -4.338 7.615 -18.822 1.00 49.12 354 SER A N 1
ATOM 2867 C CA . SER A 1 354 ? -2.977 7.929 -18.360 1.00 49.12 354 SER A CA 1
ATOM 2868 C C . SER A 1 354 ? -2.530 6.933 -17.272 1.00 49.12 354 SER A C 1
ATOM 2870 O O . SER A 1 354 ? -3.338 6.207 -16.713 1.00 49.12 354 SER A O 1
ATOM 2872 N N . LYS A 1 355 ? -1.220 6.785 -17.030 1.00 47.00 355 LYS A N 1
ATOM 2873 C CA . LYS A 1 355 ? -0.644 5.766 -16.121 1.00 47.00 355 LYS A CA 1
ATOM 2874 C C . LYS A 1 355 ? -0.925 6.085 -14.643 1.00 47.00 355 LYS A C 1
ATOM 2876 O O . LYS A 1 355 ? -0.752 7.225 -14.242 1.00 47.00 355 LYS A O 1
ATOM 2881 N N . ALA A 1 356 ? -1.189 5.061 -13.821 1.00 47.97 356 ALA A N 1
ATOM 2882 C CA . ALA A 1 356 ? -1.260 5.192 -12.359 1.00 47.97 356 ALA A CA 1
ATOM 2883 C C . ALA A 1 356 ? 0.035 5.816 -11.782 1.00 47.97 356 ALA A C 1
ATOM 2885 O O . ALA A 1 356 ? 1.112 5.246 -12.008 1.00 47.97 356 ALA A O 1
ATOM 2886 N N . PRO A 1 357 ? -0.035 6.947 -11.057 1.00 55.22 357 PRO A N 1
ATOM 2887 C CA . PRO A 1 357 ? 1.147 7.592 -10.489 1.00 55.22 357 PRO A CA 1
ATOM 2888 C C . PRO A 1 357 ? 1.736 6.759 -9.347 1.00 55.22 357 PRO A C 1
ATOM 2890 O O . PRO A 1 357 ? 1.021 6.024 -8.668 1.00 55.22 357 PRO A O 1
ATOM 2893 N N . GLY A 1 358 ? 3.049 6.865 -9.127 1.00 53.94 358 GLY A N 1
ATOM 2894 C CA . GLY A 1 358 ? 3.765 6.085 -8.104 1.00 53.94 358 GLY A CA 1
ATOM 2895 C C . GLY A 1 358 ? 3.316 6.351 -6.662 1.00 53.94 358 GLY A C 1
ATOM 2896 O O . GLY A 1 358 ? 3.570 5.523 -5.795 1.00 53.94 358 GLY A O 1
ATOM 2897 N N . ASN A 1 359 ? 2.607 7.459 -6.423 1.00 64.75 359 ASN A N 1
ATOM 2898 C CA . ASN A 1 359 ? 2.160 7.898 -5.099 1.00 64.75 359 ASN A CA 1
ATOM 2899 C C . ASN A 1 359 ? 0.661 7.646 -4.858 1.00 64.75 359 ASN A C 1
ATOM 2901 O O . ASN A 1 359 ? 0.092 8.191 -3.915 1.00 64.75 359 ASN A O 1
ATOM 2905 N N . ALA A 1 360 ? 0.004 6.842 -5.698 1.00 68.38 360 ALA A N 1
ATOM 2906 C CA . ALA A 1 360 ? -1.409 6.523 -5.546 1.00 68.38 360 ALA A CA 1
ATOM 2907 C C . ALA A 1 360 ? -1.707 5.846 -4.197 1.00 68.38 360 ALA A C 1
ATOM 2909 O O . ALA A 1 360 ? -1.131 4.808 -3.869 1.00 68.38 360 ALA A O 1
ATOM 2910 N N . MET A 1 361 ? -2.641 6.408 -3.429 1.00 72.19 361 MET A N 1
ATOM 2911 C CA . MET A 1 361 ? -2.995 5.942 -2.090 1.00 72.19 361 MET A CA 1
ATOM 2912 C C . MET A 1 361 ? -4.489 6.135 -1.804 1.00 72.19 361 MET A C 1
ATOM 2914 O O . MET A 1 361 ? -5.132 7.048 -2.321 1.00 72.19 361 MET A O 1
ATOM 2918 N N . THR A 1 362 ? -5.042 5.277 -0.946 1.00 77.62 362 THR A N 1
ATOM 2919 C CA . THR A 1 362 ? -6.372 5.464 -0.355 1.00 77.62 362 THR A CA 1
ATOM 2920 C C . THR A 1 362 ? -6.212 5.748 1.133 1.00 77.62 362 THR A C 1
ATOM 2922 O O . THR A 1 362 ? -5.668 4.924 1.866 1.00 77.62 362 THR A O 1
ATOM 2925 N N . TYR A 1 363 ? -6.680 6.909 1.576 1.00 78.50 363 TYR A N 1
ATOM 2926 C CA . TYR A 1 363 ? -6.695 7.313 2.976 1.00 78.50 363 TYR A CA 1
ATOM 2927 C C . TYR A 1 363 ? -7.948 6.782 3.667 1.00 78.50 363 TYR A C 1
ATOM 2929 O O . TYR A 1 363 ? -9.046 6.919 3.130 1.00 78.50 363 TYR A O 1
ATOM 2937 N N . ASN A 1 364 ? -7.780 6.227 4.868 1.00 86.75 364 ASN A N 1
ATOM 2938 C CA . ASN A 1 364 ? -8.872 5.870 5.769 1.00 86.75 364 ASN A CA 1
ATOM 2939 C C . ASN A 1 364 ? -9.022 7.003 6.785 1.00 86.75 364 ASN A C 1
ATOM 2941 O O . ASN A 1 364 ? -8.077 7.281 7.527 1.00 86.75 364 ASN A O 1
ATOM 2945 N N . VAL A 1 365 ? -10.178 7.654 6.842 1.00 90.50 365 VAL A N 1
ATOM 2946 C CA . VAL A 1 365 ? -10.380 8.826 7.703 1.00 90.50 365 VAL A CA 1
ATOM 2947 C C . VAL A 1 365 ? -11.700 8.759 8.459 1.00 90.50 365 VAL A C 1
ATOM 2949 O O . VAL A 1 365 ? -12.627 8.041 8.080 1.00 90.50 365 VAL A O 1
ATOM 2952 N N . TYR A 1 366 ? -11.775 9.550 9.522 1.00 96.69 366 TYR A N 1
ATOM 2953 C CA . TYR A 1 366 ? -13.018 9.971 10.148 1.00 96.69 366 TYR A CA 1
ATOM 2954 C C . TYR A 1 366 ? -13.364 11.382 9.674 1.00 96.69 366 TYR A C 1
ATOM 2956 O O . TYR A 1 366 ? -12.467 12.193 9.425 1.00 96.69 366 TYR A O 1
ATOM 2964 N N . LEU A 1 367 ? -14.661 11.687 9.608 1.00 97.50 367 LEU A N 1
ATOM 2965 C CA . LEU A 1 367 ? -15.161 13.013 9.249 1.00 97.50 367 LEU A CA 1
ATOM 2966 C C . LEU A 1 367 ? -16.013 13.604 10.374 1.00 97.50 367 LEU A C 1
ATOM 2968 O O . LEU A 1 367 ? -16.925 12.947 10.885 1.00 97.50 367 LEU A O 1
ATOM 2972 N N . SER A 1 368 ? -15.755 14.861 10.721 1.00 97.31 368 SER A N 1
ATOM 2973 C CA . SER A 1 368 ? -16.571 15.639 11.655 1.00 97.31 368 SER A CA 1
ATOM 2974 C C . SER A 1 368 ? -17.581 16.502 10.881 1.00 97.31 368 SER A C 1
ATOM 2976 O O . SER A 1 368 ? -17.268 17.613 10.452 1.00 97.31 368 SER A O 1
ATOM 2978 N N . LEU A 1 369 ? -18.792 15.964 10.673 1.00 97.19 369 LEU A N 1
ATOM 2979 C CA . LEU A 1 369 ? -19.931 16.640 10.031 1.00 97.19 369 LEU A CA 1
ATOM 2980 C C . LEU A 1 369 ? -21.093 16.751 11.014 1.00 97.19 369 LEU A C 1
ATOM 2982 O O . LEU A 1 369 ? -21.901 15.830 11.154 1.00 97.19 369 LEU A O 1
ATOM 2986 N N . GLN A 1 370 ? -21.162 17.867 11.723 1.00 96.94 370 GLN A N 1
ATOM 2987 C CA . GLN A 1 370 ? -22.162 18.152 12.745 1.00 96.94 370 GLN A CA 1
ATOM 2988 C C . GLN A 1 370 ? -23.530 18.497 12.134 1.00 96.94 370 GLN A C 1
ATOM 2990 O O . GLN A 1 370 ? -24.558 18.077 12.677 1.00 96.94 370 GLN A O 1
ATOM 2995 N N . ASN A 1 371 ? -23.548 19.227 11.013 1.00 97.44 371 ASN A N 1
ATOM 2996 C CA . ASN A 1 371 ? -24.752 19.714 10.330 1.00 97.44 371 ASN A CA 1
ATOM 2997 C C . ASN A 1 371 ? -24.668 19.579 8.789 1.00 97.44 371 ASN A C 1
ATOM 2999 O O . ASN A 1 371 ? -24.769 20.587 8.073 1.00 97.44 371 ASN A O 1
ATOM 3003 N N . PRO A 1 372 ? -24.491 18.360 8.245 1.00 96.75 372 PRO A N 1
ATOM 3004 C CA . PRO A 1 372 ? -24.449 18.182 6.804 1.00 96.75 372 PRO A CA 1
ATOM 3005 C C . PRO A 1 372 ? -25.842 18.338 6.193 1.00 96.75 372 PRO A C 1
ATOM 3007 O O . PRO A 1 372 ? -26.854 18.026 6.826 1.00 96.75 372 PRO A O 1
ATOM 3010 N N . THR A 1 373 ? -25.894 18.763 4.934 1.00 95.62 373 THR A N 1
ATOM 3011 C CA . THR A 1 373 ? -27.104 18.617 4.115 1.00 95.62 373 THR A CA 1
ATOM 3012 C C . THR A 1 373 ? -27.105 17.271 3.392 1.00 95.62 373 THR A C 1
ATOM 3014 O O . THR A 1 373 ? -26.042 16.723 3.094 1.00 95.62 373 THR A O 1
ATOM 3017 N N . PHE A 1 374 ? -28.290 16.735 3.108 1.00 92.25 374 PHE A N 1
ATOM 3018 C CA . PHE A 1 374 ? -28.462 15.472 2.390 1.00 92.25 374 PHE A CA 1
ATOM 3019 C C . PHE A 1 374 ? -28.966 15.737 0.974 1.00 92.25 374 PHE A C 1
ATOM 3021 O O . PHE A 1 374 ? -29.884 16.535 0.780 1.00 92.25 374 PHE A O 1
ATOM 3028 N N . VAL A 1 375 ? -28.376 15.061 -0.010 1.00 87.19 375 VAL A N 1
ATOM 3029 C CA . VAL A 1 375 ? -28.733 15.210 -1.428 1.00 87.19 375 VAL A CA 1
ATOM 3030 C C . VAL A 1 375 ? -28.975 13.833 -2.037 1.00 87.19 375 VAL A C 1
ATOM 3032 O O . VAL A 1 375 ? -28.161 12.927 -1.855 1.00 87.19 375 VAL A O 1
ATOM 3035 N N . ASP A 1 376 ? -30.089 13.680 -2.757 1.00 78.38 376 ASP A N 1
ATOM 3036 C CA . ASP A 1 376 ? -30.537 12.388 -3.284 1.00 78.38 376 ASP A CA 1
ATOM 3037 C C . ASP A 1 376 ? -30.449 12.282 -4.824 1.00 78.38 376 ASP A C 1
ATOM 3039 O O . ASP A 1 376 ? -30.721 13.240 -5.558 1.00 78.38 376 ASP A O 1
ATOM 3043 N N . TYR A 1 377 ? -30.041 11.090 -5.274 1.00 55.34 377 TYR A N 1
ATOM 3044 C CA . TYR A 1 377 ? -30.171 10.418 -6.582 1.00 55.34 377 TYR A CA 1
ATOM 3045 C C . TYR A 1 377 ? -30.052 11.142 -7.940 1.00 55.34 377 TYR A C 1
ATOM 3047 O O . TYR A 1 377 ? -30.304 10.489 -8.950 1.00 55.34 377 TYR A O 1
ATOM 3055 N N . SER A 1 378 ? -29.674 12.418 -8.058 1.00 50.97 378 SER A N 1
ATOM 3056 C CA . SER A 1 378 ? -29.826 13.093 -9.369 1.00 50.97 378 SER A CA 1
ATOM 3057 C C . SER A 1 378 ? -28.598 13.729 -10.012 1.00 50.97 378 SER A C 1
ATOM 3059 O O . SER A 1 378 ? -28.643 13.894 -11.225 1.00 50.97 378 SER A O 1
ATOM 3061 N N . ASN A 1 379 ? -27.517 14.080 -9.302 1.00 49.91 379 ASN A N 1
ATOM 3062 C CA . ASN A 1 379 ? -26.351 14.732 -9.925 1.00 49.91 379 ASN A CA 1
ATOM 3063 C C . ASN A 1 379 ? -25.065 14.564 -9.102 1.00 49.91 379 ASN A C 1
ATOM 3065 O O . ASN A 1 379 ? -25.121 14.537 -7.874 1.00 49.91 379 ASN A O 1
ATOM 3069 N N . ALA A 1 380 ? -23.907 14.563 -9.776 1.00 64.00 380 ALA A N 1
ATOM 3070 C CA . ALA A 1 380 ? -22.610 14.747 -9.122 1.00 64.00 380 ALA A CA 1
ATOM 3071 C C . ALA A 1 380 ? -22.619 16.020 -8.255 1.00 64.00 380 ALA A C 1
ATOM 3073 O O . ALA A 1 380 ? -23.172 17.047 -8.676 1.00 64.00 380 ALA A O 1
ATOM 3074 N N . ILE A 1 381 ? -22.001 15.972 -7.067 1.00 76.19 381 ILE A N 1
ATOM 3075 C CA . ILE A 1 381 ? -21.889 17.137 -6.180 1.00 76.19 381 ILE A CA 1
ATOM 3076 C C . ILE A 1 381 ? -21.039 18.206 -6.877 1.00 76.19 381 ILE A C 1
ATOM 3078 O O . ILE A 1 381 ? -19.813 18.153 -6.896 1.00 76.19 381 ILE A O 1
ATOM 3082 N N . ASN A 1 382 ? -21.721 19.175 -7.483 1.00 76.00 382 ASN A N 1
ATOM 3083 C CA . ASN A 1 382 ? -21.120 20.274 -8.226 1.00 76.00 382 ASN A CA 1
ATOM 3084 C C . ASN A 1 382 ? -21.124 21.571 -7.405 1.00 76.00 382 ASN A C 1
ATOM 3086 O O . ASN A 1 382 ? -21.738 21.658 -6.336 1.00 76.00 382 ASN A O 1
ATOM 3090 N N . LYS A 1 383 ? -20.493 22.615 -7.953 1.00 82.06 383 LYS A N 1
ATOM 3091 C CA . LYS A 1 383 ? -20.409 23.938 -7.327 1.00 82.06 383 LYS A CA 1
ATOM 3092 C C . LYS A 1 383 ? -21.762 24.472 -6.842 1.00 82.06 383 LYS A C 1
ATOM 3094 O O . LYS A 1 383 ? -21.840 24.993 -5.740 1.00 82.06 383 LYS A O 1
ATOM 3099 N N . SER A 1 384 ? -22.842 24.319 -7.616 1.00 84.56 384 SER A N 1
ATOM 3100 C CA . SER A 1 384 ? -24.162 24.839 -7.223 1.00 84.56 384 SER A CA 1
ATOM 3101 C C . SER A 1 384 ? -24.693 24.171 -5.952 1.00 84.56 384 SER A C 1
ATOM 3103 O O . SER A 1 384 ? -25.300 24.833 -5.110 1.00 84.56 384 SER A O 1
ATOM 3105 N N . ILE A 1 385 ? -24.457 22.867 -5.795 1.00 86.56 385 ILE A N 1
ATOM 3106 C CA . ILE A 1 385 ? -24.848 22.118 -4.596 1.00 86.56 385 ILE A CA 1
ATOM 3107 C C . ILE A 1 385 ? -23.977 22.541 -3.405 1.00 86.56 385 ILE A C 1
ATOM 3109 O O . ILE A 1 385 ? -24.506 22.768 -2.317 1.00 86.56 385 ILE A O 1
ATOM 3113 N N . ILE A 1 386 ? -22.672 22.720 -3.623 1.00 86.69 386 ILE A N 1
ATOM 3114 C CA . ILE A 1 386 ? -21.728 23.207 -2.605 1.00 86.69 386 ILE A CA 1
ATOM 3115 C C . ILE A 1 386 ? -22.101 24.618 -2.134 1.00 86.69 386 ILE A C 1
ATOM 3117 O O . ILE A 1 386 ? -22.240 24.838 -0.933 1.00 86.69 386 ILE A O 1
ATOM 3121 N N . ASP A 1 387 ? -22.363 25.549 -3.054 1.00 88.19 387 ASP A N 1
ATOM 3122 C CA . ASP A 1 387 ? -22.785 26.917 -2.736 1.00 88.19 387 ASP A CA 1
ATOM 3123 C C . ASP A 1 387 ? -24.087 26.919 -1.924 1.00 88.19 387 ASP A C 1
ATOM 3125 O O . ASP A 1 387 ? -24.212 27.653 -0.946 1.00 88.19 387 ASP A O 1
ATOM 3129 N N . LYS A 1 388 ? -25.067 26.082 -2.296 1.00 91.25 388 LYS A N 1
ATOM 3130 C CA . LYS A 1 388 ? -26.324 25.938 -1.542 1.00 91.25 388 LYS A CA 1
ATOM 3131 C C . LYS A 1 388 ? -26.082 25.406 -0.133 1.00 91.25 388 LYS A C 1
ATOM 3133 O O . LYS A 1 388 ? -26.695 25.915 0.802 1.00 91.25 388 LYS A O 1
ATOM 3138 N N . ALA A 1 389 ? -25.199 24.422 0.029 1.00 91.94 389 ALA A N 1
ATOM 3139 C CA . ALA A 1 389 ? -24.848 23.883 1.338 1.00 91.94 389 ALA A CA 1
ATOM 3140 C C . ALA A 1 389 ? -24.174 24.950 2.219 1.00 91.94 389 ALA A C 1
ATOM 3142 O O . ALA A 1 389 ? -24.612 25.177 3.346 1.00 91.94 389 ALA A O 1
ATOM 3143 N N . ILE A 1 390 ? -23.184 25.670 1.679 1.00 90.88 390 ILE A N 1
ATOM 3144 C CA . ILE A 1 390 ? -22.477 26.750 2.385 1.00 90.88 390 ILE A CA 1
ATOM 3145 C C . ILE A 1 390 ? -23.442 27.889 2.752 1.00 90.88 390 ILE A C 1
ATOM 3147 O O . ILE A 1 390 ? -23.492 28.305 3.909 1.00 90.88 390 ILE A O 1
ATOM 3151 N N . ASN A 1 391 ? -24.265 28.356 1.806 1.00 94.19 391 ASN A N 1
ATOM 3152 C CA . ASN A 1 391 ? -25.254 29.417 2.043 1.00 94.19 391 ASN A CA 1
ATOM 3153 C C . ASN A 1 391 ? -26.348 28.986 3.031 1.00 94.19 391 ASN A C 1
ATOM 3155 O O . ASN A 1 391 ? -26.837 29.799 3.816 1.00 94.19 391 ASN A O 1
ATOM 3159 N N . GLY A 1 392 ? -26.697 27.698 3.029 1.00 95.69 392 GLY A N 1
ATOM 3160 C CA . GLY A 1 392 ? -27.573 27.067 4.014 1.00 95.69 392 GLY A CA 1
ATOM 3161 C C . GLY A 1 392 ? -26.930 26.872 5.391 1.00 95.69 392 GLY A C 1
ATOM 3162 O O . GLY A 1 392 ? -27.595 26.372 6.295 1.00 95.69 392 GLY A O 1
ATOM 3163 N N . LYS A 1 393 ? -25.666 27.285 5.578 1.00 95.44 393 LYS A N 1
ATOM 3164 C CA . LYS A 1 393 ? -24.880 27.121 6.813 1.00 95.44 393 LYS A CA 1
ATOM 3165 C C . LYS A 1 393 ? -24.680 25.653 7.213 1.00 95.44 393 LYS A C 1
ATOM 3167 O O . LYS A 1 393 ? -24.624 25.322 8.400 1.00 95.44 393 LYS A O 1
ATOM 3172 N N . HIS A 1 394 ? -24.579 24.775 6.223 1.00 96.38 394 HIS A N 1
ATOM 3173 C CA . HIS A 1 394 ? -24.182 23.387 6.419 1.00 96.38 394 HIS A CA 1
ATOM 3174 C C . HIS A 1 394 ? -22.658 23.267 6.441 1.00 96.38 394 HIS A C 1
ATOM 3176 O O . HIS A 1 394 ? -21.956 24.007 5.753 1.00 96.38 394 HIS A O 1
ATOM 3182 N N . ASP A 1 395 ? -22.144 22.316 7.217 1.00 95.94 395 ASP A N 1
ATOM 3183 C CA . ASP A 1 395 ? -20.702 22.061 7.347 1.00 95.94 395 ASP A CA 1
ATOM 3184 C C . ASP A 1 395 ? -20.191 20.966 6.395 1.00 95.94 395 ASP A C 1
ATOM 3186 O O . ASP A 1 395 ? -19.004 20.641 6.384 1.00 95.94 395 ASP A O 1
ATOM 3190 N N . GLY A 1 396 ? -21.078 20.431 5.558 1.00 96.00 396 GLY A N 1
ATOM 3191 C CA . GLY A 1 396 ? -20.752 19.523 4.471 1.00 96.00 396 GLY A CA 1
ATOM 3192 C C . GLY A 1 396 ? -21.993 18.940 3.814 1.00 96.00 396 GLY A C 1
ATOM 3193 O O . GLY A 1 396 ? -23.120 19.390 4.044 1.00 96.00 396 GLY A O 1
ATOM 3194 N N . ILE A 1 397 ? -21.777 17.934 2.975 1.00 94.69 397 ILE A N 1
ATOM 3195 C CA . ILE A 1 397 ? -22.816 17.263 2.193 1.00 94.69 397 ILE A CA 1
ATOM 3196 C C . ILE A 1 397 ? -22.661 15.753 2.355 1.00 94.69 397 ILE A C 1
ATOM 3198 O O . ILE A 1 397 ? -21.544 15.236 2.320 1.00 94.69 397 ILE A O 1
ATOM 3202 N N . ILE A 1 398 ? -23.785 15.054 2.494 1.00 94.56 398 ILE A N 1
ATOM 3203 C CA . ILE A 1 398 ? -23.882 13.602 2.338 1.00 94.56 398 ILE A CA 1
ATOM 3204 C C . ILE A 1 398 ? -24.766 13.342 1.116 1.00 94.56 398 ILE A C 1
ATOM 3206 O O . ILE A 1 398 ? -25.971 13.597 1.139 1.00 94.56 398 ILE A O 1
ATOM 3210 N N . GLY A 1 399 ? -24.148 12.891 0.030 1.00 88.88 399 GLY A N 1
ATOM 3211 C CA . GLY A 1 399 ? -24.809 12.566 -1.229 1.00 88.88 399 GLY A CA 1
ATOM 3212 C C . GLY A 1 399 ? -24.963 11.061 -1.403 1.00 88.88 399 GLY A C 1
ATOM 3213 O O . GLY A 1 399 ? -24.073 10.297 -1.033 1.00 88.88 399 GLY A O 1
ATOM 3214 N N . LYS A 1 400 ? -26.074 10.615 -1.985 1.00 85.31 400 LYS A N 1
ATOM 3215 C CA . LYS A 1 400 ? -26.253 9.211 -2.367 1.00 85.31 400 LYS A CA 1
ATOM 3216 C C . LYS A 1 400 ? -25.789 8.990 -3.806 1.00 85.31 400 LYS A C 1
ATOM 3218 O O . LYS A 1 400 ? -26.363 9.573 -4.720 1.00 85.31 400 LYS A O 1
ATOM 3223 N N . ILE A 1 401 ? -24.762 8.157 -3.994 1.00 75.31 401 ILE A N 1
ATOM 3224 C CA . ILE A 1 401 ? -24.250 7.781 -5.324 1.00 75.31 401 ILE A CA 1
ATOM 3225 C C . ILE A 1 401 ? -25.126 6.668 -5.906 1.00 75.31 401 ILE A C 1
ATOM 3227 O O . ILE A 1 401 ? -25.644 6.780 -7.011 1.00 75.31 401 ILE A O 1
ATOM 3231 N N . SER A 1 402 ? -25.313 5.594 -5.141 1.00 75.19 402 SER A N 1
ATOM 3232 C CA . SER A 1 402 ? -26.112 4.429 -5.520 1.00 75.19 402 SER A CA 1
ATOM 3233 C C . SER A 1 402 ? -26.717 3.784 -4.268 1.00 75.19 402 SER A C 1
ATOM 3235 O O . SER A 1 402 ? -26.616 4.312 -3.156 1.00 75.19 402 SER A O 1
ATOM 3237 N N . GLU A 1 403 ? -27.419 2.662 -4.420 1.00 76.69 403 GLU A N 1
ATOM 3238 C CA . GLU A 1 403 ? -27.933 1.925 -3.267 1.00 76.69 403 GLU A CA 1
ATOM 3239 C C . GLU A 1 403 ? -26.776 1.394 -2.400 1.00 76.69 403 GLU A C 1
ATOM 3241 O O . GLU A 1 403 ? -26.022 0.522 -2.812 1.00 76.69 403 GLU A O 1
ATOM 3246 N N . GLY A 1 404 ? -26.625 1.953 -1.194 1.00 79.00 404 GLY A N 1
ATOM 3247 C CA . GLY A 1 404 ? -25.575 1.578 -0.238 1.00 79.00 404 GLY A CA 1
ATOM 3248 C C . GLY A 1 404 ? -24.272 2.384 -0.337 1.00 79.00 404 GLY A C 1
ATOM 3249 O O . GLY A 1 404 ? -23.499 2.374 0.624 1.00 79.00 404 GLY A O 1
ATOM 3250 N N . THR A 1 405 ? -24.057 3.145 -1.416 1.00 83.25 405 THR A N 1
ATOM 3251 C CA . THR A 1 405 ? -22.843 3.959 -1.614 1.00 83.25 405 THR A CA 1
ATOM 3252 C C . THR A 1 405 ? -23.135 5.449 -1.464 1.00 83.25 405 THR A C 1
ATOM 3254 O O . THR A 1 405 ? -23.985 6.019 -2.154 1.00 83.25 405 THR A O 1
ATOM 3257 N N . LEU A 1 406 ? -22.399 6.091 -0.558 1.00 89.62 406 LEU A N 1
ATOM 3258 C CA . LEU A 1 406 ? -22.516 7.502 -0.212 1.00 89.62 406 LEU A CA 1
ATOM 3259 C C . LEU A 1 406 ? -21.234 8.260 -0.565 1.00 89.62 406 LEU A C 1
ATOM 3261 O O . LEU A 1 406 ? -20.124 7.748 -0.403 1.00 89.62 406 LEU A O 1
ATOM 3265 N N . GLU A 1 407 ? -21.405 9.502 -1.001 1.00 90.38 407 GLU A N 1
ATOM 3266 C CA . GLU A 1 407 ? -20.368 10.520 -1.115 1.00 90.38 407 GLU A CA 1
ATOM 3267 C C . GLU A 1 407 ? -20.465 11.471 0.082 1.00 90.38 407 GLU A C 1
ATOM 3269 O O . GLU A 1 407 ? -21.547 11.938 0.437 1.00 90.38 407 GLU A O 1
ATOM 3274 N N . TYR A 1 408 ? -19.332 11.792 0.694 1.00 94.69 408 TYR A N 1
ATOM 3275 C CA . TYR A 1 408 ? -19.228 12.783 1.758 1.00 94.69 408 TYR A CA 1
ATOM 3276 C C . TYR A 1 408 ? -18.336 13.914 1.274 1.00 94.69 408 TYR A C 1
ATOM 3278 O O . TYR A 1 408 ? -17.211 13.671 0.837 1.00 94.69 408 TYR A O 1
ATOM 3286 N N . VAL A 1 409 ? -18.816 15.148 1.391 1.00 93.25 409 VAL A N 1
ATOM 3287 C CA . VAL A 1 409 ? -18.044 16.341 1.043 1.00 93.25 409 VAL A CA 1
ATOM 3288 C C . VAL A 1 409 ? -17.916 17.221 2.269 1.00 93.25 409 VAL A C 1
ATOM 3290 O O . VAL A 1 409 ? -18.922 17.633 2.843 1.00 93.25 409 VAL A O 1
ATOM 3293 N N . VAL A 1 410 ? -16.680 17.517 2.664 1.00 94.38 410 VAL A N 1
ATOM 3294 C CA . VAL A 1 410 ? -16.380 18.455 3.758 1.00 94.38 410 VAL A CA 1
ATOM 3295 C C . VAL A 1 410 ? -15.703 19.707 3.208 1.00 94.38 410 VAL A C 1
ATOM 3297 O O . VAL A 1 410 ? -15.078 19.675 2.141 1.00 94.38 410 VAL A O 1
ATOM 3300 N N . PHE A 1 411 ? -15.829 20.824 3.922 1.00 92.31 411 PHE A N 1
ATOM 3301 C CA . PHE A 1 411 ? -15.380 22.129 3.429 1.00 92.31 411 PHE A CA 1
ATOM 3302 C C . PHE A 1 411 ? -14.073 22.607 4.059 1.00 92.31 411 PHE A C 1
ATOM 3304 O O . PHE A 1 411 ? -13.368 23.393 3.424 1.00 92.31 411 PHE A O 1
ATOM 3311 N N . SER A 1 412 ? -13.729 22.105 5.248 1.00 91.12 412 SER A N 1
ATOM 3312 C CA . SER A 1 412 ? -12.514 22.449 5.990 1.00 91.12 412 SER A CA 1
ATOM 3313 C C . SER A 1 412 ? -11.632 21.219 6.259 1.00 91.12 412 SER A C 1
ATOM 3315 O O . SER A 1 412 ? -12.153 20.169 6.645 1.00 91.12 412 SER A O 1
ATOM 3317 N N . PRO A 1 413 ? -10.295 21.341 6.151 1.00 90.38 413 PRO A N 1
ATOM 3318 C CA . PRO A 1 413 ? -9.349 20.303 6.555 1.00 90.38 413 PRO A CA 1
ATOM 3319 C C . PRO A 1 413 ? -9.480 19.843 8.008 1.00 90.38 413 PRO A C 1
ATOM 3321 O O . PRO A 1 413 ? -9.304 18.663 8.294 1.00 90.38 413 PRO A O 1
ATOM 3324 N N . THR A 1 414 ? -9.839 20.747 8.926 1.00 91.44 414 THR A N 1
ATOM 3325 C CA . THR A 1 414 ? -10.000 20.431 10.358 1.00 91.44 414 THR A CA 1
ATOM 3326 C C . THR A 1 414 ? -11.137 19.440 10.627 1.00 91.44 414 THR A C 1
ATOM 3328 O O . THR A 1 414 ? -11.211 18.842 11.699 1.00 91.44 414 THR A O 1
ATOM 3331 N N . GLN A 1 415 ? -12.007 19.198 9.641 1.00 96.06 415 GLN A N 1
ATOM 3332 C CA . GLN A 1 415 ? -13.068 18.193 9.710 1.00 96.06 415 GLN A CA 1
ATOM 3333 C C . GLN A 1 415 ? -12.577 16.775 9.403 1.00 96.06 415 GLN A C 1
ATOM 3335 O O . GLN A 1 415 ? -13.389 15.850 9.419 1.00 96.06 415 GLN A O 1
ATOM 3340 N N . ILE A 1 416 ? -11.285 16.581 9.121 1.00 94.56 416 ILE A N 1
ATOM 3341 C CA . ILE A 1 416 ? -10.726 15.313 8.649 1.00 94.56 416 ILE A CA 1
ATOM 3342 C C . ILE A 1 416 ? -9.602 14.869 9.584 1.00 94.56 416 ILE A C 1
ATOM 3344 O O . ILE A 1 416 ? -8.634 15.597 9.790 1.00 94.56 416 ILE A O 1
ATOM 3348 N N . LYS A 1 417 ? -9.691 13.646 10.114 1.00 88.12 417 LYS A N 1
ATOM 3349 C CA . LYS A 1 417 ? -8.597 13.014 10.873 1.00 88.12 417 LYS A CA 1
ATOM 3350 C C . LYS A 1 417 ? -8.375 11.591 10.403 1.00 88.12 417 LYS A C 1
ATOM 3352 O O . LYS A 1 417 ? -9.318 10.905 10.009 1.00 88.12 417 LYS A O 1
ATOM 3357 N N . SER A 1 418 ? -7.127 11.136 10.451 1.00 83.31 418 SER A N 1
ATOM 3358 C CA . SER A 1 418 ? -6.788 9.782 10.030 1.00 83.31 418 SER A CA 1
ATOM 3359 C C . SER A 1 418 ? -7.440 8.747 10.946 1.00 83.31 418 SER A C 1
ATOM 3361 O O . SER A 1 418 ? -7.387 8.861 12.170 1.00 83.31 418 SER A O 1
ATOM 3363 N N . ALA A 1 419 ? -8.017 7.705 10.349 1.00 76.12 419 ALA A N 1
ATOM 3364 C CA . ALA A 1 419 ? -8.471 6.516 11.066 1.00 76.12 419 ALA A CA 1
ATOM 3365 C C . ALA A 1 419 ? -7.336 5.499 11.276 1.00 76.12 419 ALA A C 1
ATOM 3367 O O . ALA A 1 419 ? -7.523 4.489 11.950 1.00 76.12 419 ALA A O 1
ATOM 3368 N N . THR A 1 420 ? -6.159 5.759 10.700 1.00 65.38 420 THR A N 1
ATOM 3369 C CA . THR A 1 420 ? -4.964 4.918 10.806 1.00 65.38 420 THR A CA 1
ATOM 3370 C C . THR A 1 420 ? -3.755 5.759 11.206 1.00 65.38 420 THR A C 1
ATOM 3372 O O . THR A 1 420 ? -3.351 6.653 10.465 1.00 65.38 420 THR A O 1
ATOM 3375 N N . GLY A 1 421 ? -3.151 5.465 12.358 1.00 54.81 421 GLY A N 1
ATOM 3376 C CA . GLY A 1 421 ? -1.902 6.112 12.775 1.00 54.81 421 GLY A CA 1
ATOM 3377 C C . GLY A 1 421 ? -2.041 7.542 13.308 1.00 54.81 421 GLY A C 1
ATOM 3378 O O . GLY A 1 421 ? -1.047 8.258 13.319 1.00 54.81 421 GLY A O 1
ATOM 3379 N N . ASN A 1 422 ? -3.235 7.965 13.745 1.00 70.19 422 ASN A N 1
ATOM 3380 C CA . ASN A 1 422 ? -3.361 9.163 14.581 1.00 70.19 422 ASN A CA 1
ATOM 3381 C C . ASN A 1 422 ? -2.763 8.886 15.975 1.00 70.19 422 ASN A C 1
ATOM 3383 O O . ASN A 1 422 ? -2.933 7.788 16.511 1.00 70.19 422 ASN A O 1
ATOM 3387 N N . ASP A 1 423 ? -2.083 9.866 16.561 1.00 65.75 423 ASP A N 1
ATOM 3388 C CA . ASP A 1 423 ? -1.412 9.749 17.864 1.00 65.75 423 ASP A CA 1
ATOM 3389 C C . ASP A 1 423 ? -2.365 9.811 19.078 1.00 65.75 423 ASP A C 1
ATOM 3391 O O . ASP A 1 423 ? -1.940 9.632 20.221 1.00 65.75 423 ASP A O 1
ATOM 3395 N N . GLY A 1 424 ? -3.659 10.048 18.845 1.00 71.56 424 GLY A N 1
ATOM 3396 C CA . GLY A 1 424 ? -4.678 10.207 19.880 1.00 71.56 424 GLY A CA 1
ATOM 3397 C C . GLY A 1 424 ? -4.920 11.658 20.309 1.00 71.56 424 GLY A C 1
ATOM 3398 O O . GLY A 1 424 ? -5.747 11.893 21.195 1.00 71.56 424 GLY A O 1
ATOM 3399 N N . SER A 1 425 ? -4.242 12.638 19.706 1.00 73.44 425 SER A N 1
ATOM 3400 C CA . SER A 1 425 ? -4.447 14.064 19.996 1.00 73.44 425 SER A CA 1
ATOM 3401 C C . SER A 1 425 ? -5.780 14.588 19.460 1.00 73.44 425 SER A C 1
ATOM 3403 O O . SER A 1 425 ? -6.444 15.341 20.167 1.00 73.44 425 SER A O 1
ATOM 3405 N N . PHE A 1 426 ? -6.183 14.169 18.250 1.00 79.31 426 PHE A N 1
ATOM 3406 C CA . PHE A 1 426 ? -7.395 14.620 17.545 1.00 79.31 426 PHE A CA 1
ATOM 3407 C C . PHE A 1 426 ? -7.670 16.126 17.707 1.00 79.31 426 PHE A C 1
ATOM 3409 O O . PHE A 1 426 ? -8.774 16.530 18.064 1.00 79.31 426 PHE A O 1
ATOM 3416 N N . ASP A 1 427 ? -6.650 16.954 17.480 1.00 80.75 427 ASP A N 1
ATOM 3417 C CA . ASP A 1 427 ? -6.747 18.400 17.695 1.00 80.75 427 ASP A CA 1
ATOM 3418 C C . ASP A 1 427 ? -7.817 19.039 16.787 1.00 80.75 427 ASP A C 1
ATOM 3420 O O . ASP A 1 427 ? -7.872 18.762 15.587 1.00 80.75 427 ASP A O 1
ATOM 3424 N N . VAL A 1 428 ? -8.680 19.870 17.377 1.00 83.50 428 VAL A N 1
ATOM 3425 C CA . VAL A 1 428 ? -9.835 20.497 16.718 1.00 83.50 428 VAL A CA 1
ATOM 3426 C C . VAL A 1 428 ? -9.456 21.623 15.767 1.00 83.50 428 VAL A C 1
ATOM 3428 O O . VAL A 1 428 ? -10.178 21.852 14.796 1.00 83.50 428 VAL A O 1
ATOM 3431 N N . ASP A 1 429 ? -8.325 22.278 16.022 1.00 81.75 429 ASP A N 1
ATOM 3432 C CA . ASP A 1 429 ? -7.880 23.451 15.267 1.00 81.75 429 ASP A CA 1
ATOM 3433 C C . ASP A 1 429 ? -6.787 23.097 14.244 1.00 81.75 429 ASP A C 1
ATOM 3435 O O . ASP A 1 429 ? -6.415 23.918 13.405 1.00 81.75 429 ASP A O 1
ATOM 3439 N N . ASP A 1 430 ? -6.300 21.854 14.270 1.00 79.88 430 ASP A N 1
ATOM 3440 C CA . ASP A 1 430 ? -5.227 21.380 13.403 1.00 79.88 430 ASP A CA 1
ATOM 3441 C C . ASP A 1 430 ? -5.756 20.701 12.127 1.00 79.88 430 ASP A C 1
ATOM 3443 O O . ASP A 1 430 ? -6.582 19.784 12.168 1.00 79.88 430 ASP A O 1
ATOM 3447 N N . ALA A 1 431 ? -5.224 21.105 10.976 1.00 80.56 431 ALA A N 1
ATOM 3448 C CA . ALA A 1 431 ? -5.479 20.465 9.686 1.00 80.56 431 ALA A CA 1
ATOM 3449 C C . ALA A 1 431 ? -4.686 19.154 9.488 1.00 80.56 431 ALA A C 1
ATOM 3451 O O . ALA A 1 431 ? -4.960 18.405 8.545 1.00 80.56 431 ALA A O 1
ATOM 3452 N N . GLY A 1 432 ? -3.710 18.869 10.357 1.00 76.06 432 GLY A N 1
ATOM 3453 C CA . GLY A 1 432 ? -2.944 17.630 10.381 1.00 76.06 432 GLY A CA 1
ATOM 3454 C C . GLY A 1 432 ? -3.822 16.412 10.672 1.00 76.06 432 GLY A C 1
ATOM 3455 O O . GLY A 1 432 ? -4.591 16.377 11.641 1.00 76.06 432 GLY A O 1
ATOM 3456 N N . ILE A 1 433 ? -3.692 15.375 9.843 1.00 74.69 433 ILE A N 1
ATOM 3457 C CA . ILE A 1 433 ? -4.477 14.140 9.979 1.00 74.69 433 ILE A CA 1
ATOM 3458 C C . ILE A 1 433 ? -3.882 13.176 11.023 1.00 74.69 433 ILE A C 1
ATOM 3460 O O . ILE A 1 433 ? -4.601 12.284 11.484 1.00 74.69 433 ILE A O 1
ATOM 3464 N N . LEU A 1 434 ? -2.606 13.349 11.409 1.00 62.88 434 LEU A N 1
ATOM 3465 C CA . LEU A 1 434 ? -1.852 12.432 12.285 1.00 62.88 434 LEU A CA 1
ATOM 3466 C C . LEU A 1 434 ? -1.615 12.952 13.722 1.00 62.88 434 LEU A C 1
ATOM 3468 O O . LEU A 1 434 ? -1.700 12.142 14.640 1.00 62.88 434 LEU A O 1
ATOM 3472 N N . SER A 1 435 ? -1.363 14.252 13.926 1.00 53.50 435 SER A N 1
ATOM 3473 C CA . SER A 1 435 ? -1.109 14.907 15.235 1.00 53.50 435 SER A CA 1
ATOM 3474 C C . SER A 1 435 ? -0.927 16.423 15.026 1.00 53.50 435 SER A C 1
ATOM 3476 O O . SER A 1 435 ? -0.274 16.783 14.050 1.00 53.50 435 SER A O 1
ATOM 3478 N N . GLY A 1 436 ? -1.501 17.331 15.824 1.00 38.03 436 GLY A N 1
ATOM 3479 C CA . GLY A 1 436 ? -0.902 17.872 17.054 1.00 38.03 436 GLY A CA 1
ATOM 3480 C C . GLY A 1 436 ? 0.388 18.666 16.782 1.00 38.03 436 GLY A C 1
ATOM 3481 O O . GLY A 1 436 ? 1.471 18.085 16.785 1.00 38.03 436 GLY A O 1
ATOM 3482 N N . SER A 1 437 ? 0.304 19.980 16.544 1.00 31.11 437 SER A N 1
ATOM 3483 C CA . SER A 1 437 ? 1.455 20.823 16.191 1.00 31.11 437 SER A CA 1
ATOM 3484 C C . SER A 1 437 ? 2.561 20.814 17.258 1.00 31.11 437 SER A C 1
ATOM 3486 O O . SER A 1 437 ? 2.387 21.365 18.343 1.00 31.11 437 SER A O 1
ATOM 3488 N N . ASN A 1 438 ? 3.741 20.304 16.910 1.00 25.31 438 ASN A N 1
ATOM 3489 C CA . ASN A 1 438 ? 4.996 20.792 17.471 1.00 25.31 438 ASN A CA 1
ATOM 3490 C C . ASN A 1 438 ? 6.046 20.876 16.363 1.00 25.31 438 ASN A C 1
ATOM 3492 O O . ASN A 1 438 ? 6.576 19.877 15.878 1.00 25.31 438 ASN A O 1
ATOM 3496 N N . GLN A 1 439 ? 6.331 22.111 15.952 1.00 31.30 439 GLN A N 1
ATOM 3497 C CA . GLN A 1 439 ? 7.539 22.426 15.210 1.00 31.30 439 GLN A CA 1
ATOM 3498 C C . GLN A 1 439 ? 8.756 22.135 16.099 1.00 31.30 439 GLN A C 1
ATOM 3500 O O . GLN A 1 439 ? 8.863 22.679 17.193 1.00 31.30 439 GLN A O 1
ATOM 3505 N N . TYR A 1 440 ? 9.650 21.310 15.547 1.00 26.00 440 TYR A N 1
ATOM 3506 C CA . TYR A 1 440 ? 11.036 20.971 15.908 1.00 26.00 440 TYR A CA 1
ATOM 3507 C C . TYR A 1 440 ? 11.238 19.505 16.301 1.00 26.00 440 TYR A C 1
ATOM 3509 O O . TYR A 1 440 ? 11.023 19.090 17.433 1.00 26.00 440 TYR A O 1
ATOM 3517 N N . GLY A 1 441 ? 11.737 18.748 15.318 1.00 24.59 441 GLY A N 1
ATOM 3518 C CA . GLY A 1 441 ? 12.156 17.355 15.436 1.00 24.59 441 GLY A CA 1
ATOM 3519 C C . GLY A 1 441 ? 11.380 16.469 14.472 1.00 24.59 441 GLY A C 1
ATOM 3520 O O . GLY A 1 441 ? 10.343 15.925 14.824 1.00 24.59 441 GLY A O 1
ATOM 3521 N N . SER A 1 442 ? 11.876 16.344 13.241 1.00 33.75 442 SER A N 1
ATOM 3522 C CA . SER A 1 442 ? 11.358 15.436 12.218 1.00 33.75 442 SER A CA 1
ATOM 3523 C C . SER A 1 442 ? 11.282 13.995 12.739 1.00 33.75 442 SER A C 1
ATOM 3525 O O . SER A 1 442 ? 12.276 13.273 12.735 1.00 33.75 442 SER A O 1
ATOM 3527 N N . GLY A 1 443 ? 10.091 13.580 13.159 1.00 26.00 443 GLY A N 1
ATOM 3528 C CA . GLY A 1 443 ? 9.713 12.188 13.384 1.00 26.00 443 GLY A CA 1
ATOM 3529 C C . GLY A 1 443 ? 8.958 11.645 12.175 1.00 26.00 443 GLY A C 1
ATOM 3530 O O . GLY A 1 443 ? 7.810 11.235 12.285 1.00 26.00 443 GLY A O 1
ATOM 3531 N N . SER A 1 444 ? 9.575 11.716 10.997 1.00 29.80 444 SER A N 1
ATOM 3532 C CA . SER A 1 444 ? 9.081 11.078 9.778 1.00 29.80 444 SER A CA 1
ATOM 3533 C C . SER A 1 444 ? 9.270 9.563 9.870 1.00 29.80 444 SER A C 1
ATOM 3535 O O . SER A 1 444 ? 10.398 9.111 10.053 1.00 29.80 444 SER A O 1
ATOM 3537 N N . ASN A 1 445 ? 8.209 8.783 9.659 1.00 26.81 445 ASN A N 1
ATOM 3538 C CA . ASN A 1 445 ? 8.330 7.387 9.226 1.00 26.81 445 ASN A CA 1
ATOM 3539 C C . ASN A 1 445 ? 8.074 7.334 7.702 1.00 26.81 445 ASN A C 1
ATOM 3541 O O . ASN A 1 445 ? 7.302 8.142 7.186 1.00 26.81 445 ASN A O 1
ATOM 3545 N N . PRO A 1 446 ? 8.765 6.482 6.933 1.00 32.72 446 PRO A N 1
ATOM 3546 C CA . PRO A 1 446 ? 9.869 6.965 6.114 1.00 32.72 446 PRO A CA 1
ATOM 3547 C C . PRO A 1 446 ? 9.694 6.552 4.649 1.00 32.72 446 PRO A C 1
ATOM 3549 O O . PRO A 1 446 ? 9.884 5.391 4.325 1.00 32.72 446 PRO A O 1
ATOM 3552 N N . TYR A 1 447 ? 9.393 7.498 3.754 1.00 27.34 447 TYR A N 1
ATOM 3553 C CA . TYR A 1 447 ? 9.619 7.336 2.301 1.00 27.34 447 TYR A CA 1
ATOM 3554 C C . TYR A 1 447 ? 10.005 8.653 1.598 1.00 27.34 447 TYR A C 1
ATOM 3556 O O . TYR A 1 447 ? 9.835 8.797 0.390 1.00 27.34 447 TYR A O 1
ATOM 3564 N N . ILE A 1 448 ? 10.547 9.638 2.327 1.00 31.19 448 ILE A N 1
ATOM 3565 C CA . ILE A 1 448 ? 11.062 10.884 1.736 1.00 31.19 448 ILE A CA 1
ATOM 3566 C C . ILE A 1 448 ? 12.406 11.221 2.387 1.00 31.19 448 ILE A C 1
ATOM 3568 O O . ILE A 1 448 ? 12.462 11.560 3.566 1.00 31.19 448 ILE A O 1
ATOM 3572 N N . ALA A 1 449 ? 13.489 11.142 1.612 1.00 26.66 449 ALA A N 1
ATOM 3573 C CA . ALA A 1 449 ? 14.801 11.643 2.004 1.00 26.66 449 ALA A CA 1
ATOM 3574 C C . ALA A 1 449 ? 15.017 13.049 1.420 1.00 26.66 449 ALA A C 1
ATOM 3576 O O . ALA A 1 449 ? 14.826 13.278 0.224 1.00 26.66 449 ALA A O 1
ATOM 3577 N N . PHE A 1 450 ? 15.454 13.989 2.258 1.00 27.73 450 PHE A N 1
ATOM 3578 C CA . PHE A 1 450 ? 15.961 15.290 1.825 1.00 27.73 450 PHE A CA 1
ATOM 3579 C C . PHE A 1 450 ? 17.488 15.286 1.935 1.00 27.73 450 PHE A C 1
ATOM 3581 O O . PHE A 1 450 ? 18.030 15.096 3.020 1.00 27.73 450 PHE A O 1
ATOM 3588 N N . TYR A 1 451 ? 18.192 15.552 0.832 1.00 29.48 451 TYR A N 1
ATOM 3589 C CA . TYR A 1 451 ? 19.629 15.838 0.851 1.00 29.48 451 TYR A CA 1
ATOM 3590 C C . TYR A 1 451 ? 19.843 17.309 0.488 1.00 29.48 451 TYR A C 1
ATOM 3592 O O . TYR A 1 451 ? 19.451 17.759 -0.589 1.00 29.48 451 TYR A O 1
ATOM 3600 N N . LYS A 1 452 ? 20.435 18.079 1.411 1.00 28.20 452 LYS A N 1
ATOM 3601 C CA . LYS A 1 452 ? 20.775 19.508 1.240 1.00 28.20 452 LYS A CA 1
ATOM 3602 C C . LYS A 1 452 ? 19.623 20.386 0.712 1.00 28.20 452 LYS A C 1
ATOM 3604 O O . LYS A 1 452 ? 19.823 21.218 -0.168 1.00 28.20 452 LYS A O 1
ATOM 3609 N N . GLY A 1 453 ? 18.414 20.206 1.244 1.00 27.80 453 GLY A N 1
ATOM 3610 C CA . GLY A 1 453 ? 17.292 21.115 0.975 1.00 27.80 453 GLY A CA 1
ATOM 3611 C C . GLY A 1 453 ? 16.669 21.015 -0.424 1.00 27.80 453 GLY A C 1
ATOM 3612 O O . GLY A 1 453 ? 15.943 21.923 -0.820 1.00 27.80 453 GLY A O 1
ATOM 3613 N N . LYS A 1 454 ? 16.902 19.929 -1.175 1.00 24.75 454 LYS A N 1
ATOM 3614 C CA . LYS A 1 454 ? 16.139 19.609 -2.395 1.00 24.75 454 LYS A CA 1
ATOM 3615 C C . LYS A 1 454 ? 15.386 18.285 -2.253 1.00 24.75 454 LYS A C 1
ATOM 3617 O O . LYS A 1 454 ? 15.918 17.313 -1.723 1.00 24.75 454 LYS A O 1
ATOM 3622 N N . ARG A 1 455 ? 14.141 18.276 -2.747 1.00 30.98 455 ARG A N 1
ATOM 3623 C CA . ARG A 1 455 ? 13.252 17.106 -2.849 1.00 30.98 455 ARG A CA 1
ATOM 3624 C C . ARG A 1 455 ? 13.800 16.146 -3.909 1.00 30.98 455 ARG A C 1
ATOM 3626 O O . ARG A 1 455 ? 14.006 16.568 -5.046 1.00 30.98 455 ARG A O 1
ATOM 3633 N N . ILE A 1 456 ? 14.017 14.883 -3.549 1.00 27.61 456 ILE A N 1
ATOM 3634 C CA . ILE A 1 456 ? 14.365 13.809 -4.489 1.00 27.61 456 ILE A CA 1
ATOM 3635 C C . ILE A 1 456 ? 13.124 12.920 -4.649 1.00 27.61 456 ILE A C 1
ATOM 3637 O O . ILE A 1 456 ? 12.589 12.423 -3.662 1.00 27.61 456 ILE A O 1
ATOM 3641 N N . GLU A 1 457 ? 12.623 12.771 -5.878 1.00 24.55 457 GLU A N 1
ATOM 3642 C CA . GLU A 1 457 ? 11.525 11.850 -6.206 1.00 24.55 457 GLU A CA 1
ATOM 3643 C C . GLU A 1 457 ? 12.084 10.450 -6.487 1.00 24.55 457 GLU A C 1
ATOM 3645 O O . GLU A 1 457 ? 12.767 10.249 -7.494 1.00 24.55 457 GLU A O 1
ATOM 3650 N N . LEU A 1 458 ? 11.757 9.471 -5.641 1.00 26.09 458 LEU A N 1
ATOM 3651 C CA . LEU A 1 458 ? 12.028 8.061 -5.924 1.00 26.09 458 LEU A CA 1
ATOM 3652 C C . LEU A 1 458 ? 11.000 7.549 -6.944 1.00 26.09 458 LEU A C 1
ATOM 3654 O O . LEU A 1 458 ? 9.801 7.476 -6.674 1.00 26.09 458 LEU A O 1
ATOM 3658 N N . ARG A 1 459 ? 11.457 7.211 -8.155 1.00 27.22 459 ARG A N 1
ATOM 3659 C CA . ARG A 1 459 ? 10.604 6.621 -9.197 1.00 27.22 459 ARG A CA 1
ATOM 3660 C C . ARG A 1 459 ? 10.355 5.141 -8.908 1.00 27.22 459 ARG A C 1
ATOM 3662 O O . ARG A 1 459 ? 11.237 4.306 -9.086 1.00 27.22 459 ARG A O 1
ATOM 3669 N N . THR A 1 460 ? 9.109 4.798 -8.605 1.00 26.72 460 THR A N 1
ATOM 3670 C CA . THR A 1 460 ? 8.604 3.418 -8.596 1.00 26.72 460 THR A CA 1
ATOM 3671 C C . THR A 1 460 ? 8.715 2.768 -9.987 1.00 26.72 460 THR A C 1
ATOM 3673 O O . THR A 1 460 ? 8.266 3.332 -10.989 1.00 26.72 460 THR A O 1
ATOM 3676 N N . TYR A 1 461 ? 9.277 1.558 -10.061 1.00 25.41 461 TYR A N 1
ATOM 3677 C CA . TYR A 1 461 ? 9.290 0.722 -11.272 1.00 25.41 461 TYR A CA 1
ATOM 3678 C C . TYR A 1 461 ? 7.878 0.246 -11.680 1.00 25.41 461 TYR A C 1
ATOM 3680 O O . TYR A 1 461 ? 7.083 -0.103 -10.809 1.00 25.41 461 TYR A O 1
ATOM 3688 N N . PRO A 1 462 ? 7.575 0.114 -12.987 1.00 29.39 462 PRO A N 1
ATOM 3689 C CA . PRO A 1 462 ? 6.324 -0.472 -13.467 1.00 29.39 462 PRO A CA 1
ATOM 3690 C C . PRO A 1 462 ? 6.315 -2.014 -13.470 1.00 29.39 462 PRO A C 1
ATOM 3692 O O . PRO A 1 462 ? 7.320 -2.676 -13.731 1.00 29.39 462 PRO A O 1
ATOM 3695 N N . SER A 1 463 ? 5.119 -2.567 -13.244 1.00 27.42 463 SER A N 1
ATOM 3696 C CA . SER A 1 463 ? 4.735 -3.975 -13.408 1.00 27.42 463 SER A CA 1
ATOM 3697 C C . SER A 1 463 ? 4.867 -4.482 -14.857 1.00 27.42 463 SER A C 1
ATOM 3699 O O . SER A 1 463 ? 4.643 -3.738 -15.810 1.00 27.42 463 SER A O 1
ATOM 3701 N N . LYS A 1 464 ? 5.136 -5.784 -14.997 1.00 32.53 464 LYS A N 1
ATOM 3702 C CA . LYS A 1 464 ? 5.592 -6.538 -16.184 1.00 32.53 464 LYS A CA 1
ATOM 3703 C C . LYS A 1 464 ? 4.711 -6.607 -17.459 1.00 32.53 464 LYS A C 1
ATOM 3705 O O . LYS A 1 464 ? 5.084 -7.358 -18.349 1.00 32.53 464 LYS A O 1
ATOM 3710 N N . ASP A 1 465 ? 3.649 -5.817 -17.639 1.00 31.95 465 ASP A N 1
ATOM 3711 C CA . ASP A 1 465 ? 2.682 -6.017 -18.752 1.00 31.95 465 ASP A CA 1
ATOM 3712 C C . ASP A 1 465 ? 2.505 -4.839 -19.733 1.00 31.95 465 ASP A C 1
ATOM 3714 O O . ASP A 1 465 ? 1.420 -4.602 -20.259 1.00 31.95 465 ASP A O 1
ATOM 3718 N N . SER A 1 466 ? 3.559 -4.081 -20.049 1.00 32.38 466 SER A N 1
ATOM 3719 C CA . SER A 1 466 ? 3.456 -3.072 -21.122 1.00 32.38 466 SER A CA 1
ATOM 3720 C C . SER A 1 466 ? 4.733 -2.911 -21.941 1.00 32.38 466 SER A C 1
ATOM 3722 O O . SER A 1 466 ? 5.441 -1.919 -21.837 1.00 32.38 466 SER A O 1
ATOM 3724 N N . LEU A 1 467 ? 4.990 -3.888 -22.812 1.00 29.59 467 LEU A N 1
ATOM 3725 C CA . LEU A 1 467 ? 5.781 -3.693 -24.028 1.00 29.59 467 LEU A CA 1
ATOM 3726 C C . LEU A 1 467 ? 5.092 -4.448 -25.173 1.00 29.59 467 LEU A C 1
ATOM 3728 O O . LEU A 1 467 ? 5.381 -5.616 -25.425 1.00 29.59 467 LEU A O 1
ATOM 3732 N N . LYS A 1 468 ? 4.152 -3.776 -25.848 1.00 29.66 468 LYS A N 1
ATOM 3733 C CA . LYS A 1 468 ? 3.954 -3.991 -27.287 1.00 29.66 468 LYS A CA 1
ATOM 3734 C C . LYS A 1 468 ? 5.079 -3.222 -27.995 1.00 29.66 468 LYS A C 1
ATOM 3736 O O . LYS A 1 468 ? 5.246 -2.047 -27.667 1.00 29.66 468 LYS A O 1
ATOM 3741 N N . PRO A 1 469 ? 5.856 -3.837 -28.898 1.00 39.75 469 PRO A N 1
ATOM 3742 C CA . PRO A 1 469 ? 6.730 -3.081 -29.786 1.00 39.75 469 PRO A CA 1
ATOM 3743 C C . PRO A 1 469 ? 5.899 -2.401 -30.901 1.00 39.75 469 PRO A C 1
ATOM 3745 O O . PRO A 1 469 ? 4.771 -2.847 -31.140 1.00 39.75 469 PRO A O 1
ATOM 3748 N N . PRO A 1 470 ? 6.414 -1.318 -31.517 1.00 44.28 470 PRO A N 1
ATOM 3749 C CA . PRO A 1 470 ? 5.821 -0.695 -32.704 1.00 44.28 470 PRO A CA 1
ATOM 3750 C C . PRO A 1 470 ? 5.706 -1.657 -33.892 1.00 44.28 470 PRO A C 1
ATOM 3752 O O . PRO A 1 470 ? 6.541 -2.589 -33.985 1.00 44.28 470 PRO A O 1
#

Foldseek 3Di:
DDDDDDDDDPDPLQQDPVRHGLVRVQVVQVVVLVVLQVLLVVLPNPQWDKDWDRDSVWIKIWTDHPVQAIEIDTPDDDPDPVCVVRYHYDYPPDPSNVVSVVVSVVVVVVVVLVVVVVVVVVVLVVVLVVLCVVQLVLQVQKFKDKDQKDLDDPVRVVVPPQWFLKDKDWDDQDPVRGIMIIIMTIGGFDADPVGHTDDDHHSDDDSVSSVPDDPLQSVLTRPDPPPDDPVFLQSSQVGGQWDQAPNDTAGQAAPVSHGQDNDPLLVNLQCVQLPQAPCHPPVRGFQWKKAKALADDDQFDDLVPPCVVVVDRSLWFFRKIKSDHLLNLLRLFQDDPSCVVVVCLVPVDDDDGDGRHPRIDMFTKTFRFNFAAEEEDDDDCTSVNVVVCVVVVGQWYWYDPDVVMIMTGGHDLLRIAGSPQAPSNSDNPDRGNRDDDDPDDDPDDDDWDDDPHDTDDSDDDDDDPDDDDD

pLDDT: mean 72.92, std 20.58, range [24.55, 98.31]

Organism: NCBI:txid1076179

Sequence (470 aa):
MTTKKAKSVKLPATLNINGKTRQQISDDQYEKATELLNALHKEGFTNFYISRSITDFGVSTYVQELSGAKFRISDHSISNSERMRTEIYFDFNSDVKELAKAFKKERVKRNELADERAMEYNERKRSIDEKWERVKPFFKGMVFKKNNRTYQDFDVFSANKNRINIQQWPLLKGKTGDKAYEYEWAEKTEYDKWGHPTNIGNEKPSDRYIENINENELKSATGNDGSFNADDAGILSGLPATLTINGKKRPTTNSKGQPIATTEQGIRNFYKWFGNSKVVDDKGRPLVVYHGTPDGGFDSFSHDTKGKRTNHSPQDVGFHFTNDKEYAAAYSLEYKKIAYPVLMDMFGYIPEASKAPGNAMTYNVYLSLQNPTFVDYSNAINKSIIDKAINGKHDGIIGKISEGTLEYVVFSPTQIKSATGNDGSFDVDDAGILSGSNQYGSGSNPYIAFYKGKRIELRTYPSKDSLKPP

=== Feature glossary ===
The record interleaves many kinds of information about one protein. Here is each kind framed as the question it answers.

Q: What known structures does this most resemble?
A: Structural nearest neighbors (via Foldseek easy-search vs the PDB). Reported per hit: target PDB id, E-value, and alignment TM-score. A TM-score above ~0.5 is the conventional threshold for 'same fold'.

Q: Where is each backbone atom in 3D?
A: The mmCIF table is the protein's shape written out atom by atom. For each backbone N, Cα, C, and carbonyl O, it records an (x, y, z) coordinate triple in Å plus the residue type, chain letter, and residue number.

Q: What are the backbone torsion angles?
A: The φ/ψ torsion pair specifies the backbone conformation at each residue. φ rotates about the N–Cα bond, ψ about the Cα–C bond. Steric clashes forbid most of the (φ, ψ) plane — the allowed regions (α-helix basin, β-sheet basin, left-handed helix) are the Ramachandran-allowed regions.

Q: Which residues are buried vs exposed?
A: Solvent-accessible surface area (SASA) is the area in Å² traced out by the centre of a 1.4 Å probe sphere (a water molecule) rolled over the protein's van der Waals surface (Shrake–Rupley / Lee–Richards construction). Buried residues have near-zero SASA; fully exposed residues can exceed 200 Å². The total SASA scales roughly with the number of surface residues.

Q: How confident is the AlphaFold model at each residue?
A: pLDDT is the predicted lDDT-Cα score: AlphaFold's confidence that the local environment of each residue (all inter-atomic distances within 15 Å) is correctly placed. It is a per-residue number between 0 and 100, with higher meaning more reliable.

Q: What does the local fold look like, residue by residue?
A: 3Di is Foldseek's structural alphabet. Each residue is assigned one of twenty discrete states based on how its Cα sits relative to its spatial (not sequential) neighbors. Aligning 3Di strings finds structural homologs roughly as well as full 3D superposition, but orders of magnitude faster.

Q: How big and how compact is the whole molecule?
A: Radius of gyration (Rg) is the root-mean-square distance of Cα atoms from their centroid — a single number for overall size and compactness. A globular domain of N residues has Rg ≈ 2.2·N^0.38 Å; an extended or disordered chain has a much larger Rg. The Cα contact count is the number of residue pairs whose Cα atoms are within 8 Å and are more than four positions apart in sequence — a standard proxy for tertiary packing density. The bounding box is the smallest axis-aligned box enclosing all Cα atoms.

Q: Which residues are in helices, strands, or loops?
A: DSSP 8-state secondary structure assigns each residue one of H (α-helix), G (3₁₀-helix), I (π-helix), E (extended β-strand), B (isolated β-bridge), T (hydrogen-bonded turn), S (bend), or '-' (coil). The assignment is computed from backbone hydrogen-bond geometry via the Kabsch–Sander algorithm.

Q: How mobile is each atom in the crystal?
A: Crystallographic B-factors measure how much each atom's electron density is smeared out, in Å². They rise in mobile loops and surface residues and fall in the buried interior. In AlphaFold models this column is repurposed to hold pLDDT instead.

Q: What if only a Cα trace is available?
A: P-SEA three-state annotation labels each residue as helix, strand, or coil based purely on the geometry of the Cα trace. It serves as a fallback when the full backbone (and thus DSSP) is unavailable.

Q: What family and function is it annotated with?
A: Database cross-references. InterPro integrates a dozen domain/family signature databases into unified entries with residue-range hits. GO terms attach function/process/location labels with evidence codes. CATH codes position the fold in a four-level structural taxonomy. Organism is the NCBI-taxonomy species name.

Q: Are the domains correctly placed relative to each other?
A: Predicted Aligned Error (PAE) is an AlphaFold confidence matrix: entry (i, j) is the expected error in the position of residue j, in ångströms, when the prediction is superimposed on the true structure at residue i. Low PAE within a block of residues means that block is internally rigid and well-predicted; high PAE between two blocks means their relative placement is uncertain even if each block individually is confident.

Q: What do the diagnostic plots show?
A: Three diagnostic plots accompany the record. The Cα contact map visualizes the tertiary structure as a 2D adjacency matrix (8 Å cutoff, sequence-local contacts suppressed). The Ramachandran plot shows the distribution of backbone (φ, ψ) torsions, with points in the α and β basins reflecting secondary structure content. The PAE plot shows AlphaFold's inter-residue confidence as a color matrix.

Q: What is the amino-acid chain?
A: Primary structure: the covalent order of the twenty standard amino acids along the backbone. Two proteins with the same sequence will (almost always) fold to the same structure; two with 30% identity often share a fold but not the details.

Q: What do the rendered images show?
A: The six renders are orthographic views along the three Cartesian axes in both directions. Representation (cartoon, sticks, or surface) and color scheme (sequence-rainbow or by-chain) vary across proteins so the training set covers all the common visualization conventions.